Protein AF-0000000080770766 (afdb_homodimer)

pLDDT: mean 95.65, std 4.81, range [64.64, 98.88]

Secondary structure (DSSP, 8-state):
-EEEPPPEEE--S-EEEHHHHHHHH---HHHHHHHH-SSEEE---TT--HHHHHHHHHHHHHHHHT--GGG--EEEEEE-S--SSSS--HHHHHHHHHT--S-EEEEEE-GGGHHHHHHHHHHHHHHTTS-SEEEEEEE--GGGGS-TT-GGGGGGTTB---EEEEEEEESS-SEEEEEEEEEE-GGGTTSEEEEEETTEEEEEEPS--S-HHHHHHHHHHHHHHHHHHHHT--GGGEEEEEE-SS-HHHHHHHHHHTT--GGGS---TTT--B-GGGHHHHHHHHHHHTT---TT-EEEEEEEETTTEEEEEEEEE--/-EEEPPPEEE--S-EEEHHHHHHHH---HHHHHHHH-SSEEE---TT--HHHHHHHHHHHHHHHHT--GGG--EEEEEE-S--SSSS--HHHHHHHHHT--S-EEEEEE-GGGHHHHHHHHHHHHHHTTS-SEEEEEEE--GGGGS-TT-GGGGGGTTB---EEEEEEEESS-SEEEEEEEEEE-GGGTTSEEEEEETTEEEEEEPS--S-HHHHHHHHHHHHHHHHHHHHT--GGGEEEEEE-SS-HHHHHHHHHHTT--GGGS---TTT--B-GGGHHHHHHHHHHHTT---TT-EEEEEEEETTTEEEEEEEEE--

Nearest PDB structures (foldseek):
  8d1u-assembly1_A  TM=9.058E-01  e=3.331E-28  Escherichia coli
  1ebl-assembly1_B  TM=9.037E-01  e=9.728E-27  Escherichia coli
  5dwz-assembly1_F  TM=8.645E-01  e=4.892E-27  Pseudomonas aeruginosa
  5dwz-assembly2_D  TM=8.605E-01  e=1.619E-25  Pseudomonas aeruginosa
  5dwz-assembly1_C  TM=8.765E-01  e=1.273E-24  Pseudomonas aeruginosa

Solvent-accessible surface area (backbone atoms only — not comparable to full-atom values): 30703 Å² total; per-residue (Å²): 108,39,15,28,48,77,47,20,72,26,69,47,90,20,67,44,42,41,68,56,42,21,66,55,21,65,39,54,54,68,60,47,38,69,56,26,49,27,67,40,25,36,13,70,34,90,90,56,50,40,60,58,33,19,37,50,8,38,50,51,36,33,61,77,68,72,52,60,44,68,65,37,48,29,30,39,27,15,16,50,62,60,59,94,43,51,56,49,42,60,27,21,44,32,29,45,74,66,58,29,64,48,22,29,43,34,34,32,29,34,24,29,28,6,37,60,52,46,50,51,52,47,39,19,28,38,68,54,67,77,41,64,29,32,40,38,31,22,40,40,47,46,44,67,26,44,50,59,56,37,51,89,37,49,93,51,65,24,38,10,23,30,13,24,15,36,47,39,31,68,55,95,31,44,25,34,58,74,48,74,35,60,28,19,51,22,90,39,20,62,43,39,30,27,39,79,50,96,65,38,53,26,57,39,76,37,92,74,77,82,57,60,68,57,51,52,47,52,52,50,53,52,31,49,50,52,46,28,58,73,67,72,51,56,76,86,62,47,54,32,50,33,51,43,56,76,45,71,67,56,51,53,50,44,30,55,74,68,73,45,64,76,86,29,41,70,85,54,44,68,56,30,35,22,29,46,36,30,29,40,51,52,47,51,34,48,38,54,77,67,64,71,66,54,64,69,37,29,34,38,38,37,26,51,16,82,20,30,33,42,33,30,37,36,32,30,32,51,109,106,38,14,29,48,77,48,21,72,28,68,48,91,21,66,45,44,39,68,56,41,20,68,54,20,66,38,57,57,69,59,46,36,69,56,26,49,27,68,42,26,38,13,69,35,91,90,56,49,39,58,59,32,20,38,50,8,38,52,51,38,32,61,77,66,71,51,61,46,67,66,37,49,29,29,37,27,14,16,50,63,61,59,96,44,50,56,49,43,59,28,22,45,32,28,44,75,64,56,31,64,50,22,29,45,32,33,33,28,33,25,28,27,6,38,60,53,46,50,51,52,48,38,20,28,39,68,55,66,77,41,64,31,32,40,40,31,23,40,42,48,44,44,67,28,45,50,59,57,36,50,89,36,48,92,50,66,24,38,10,23,30,10,25,15,36,47,39,31,68,54,94,31,44,26,35,57,74,48,73,37,58,27,17,51,23,90,39,18,65,43,40,31,27,40,78,50,96,65,36,54,27,57,38,75,37,92,74,75,82,60,59,70,58,52,50,47,52,52,49,55,50,30,49,50,51,46,30,58,73,68,74,50,56,76,85,62,47,53,32,51,32,50,46,52,76,44,72,67,57,52,54,50,44,29,54,75,70,72,45,64,75,88,30,40,69,86,55,44,66,56,31,36,21,28,46,37,29,28,41,50,53,46,52,34,48,38,54,75,67,65,72,65,55,64,68,39,29,34,36,39,38,26,50,17,82,20,29,33,43,34,30,35,33,33,30,33,50,108

Radius of gyration: 23.68 Å; Cα contacts (8 Å, |Δi|>4): 1641; chains: 2; bounding box: 59×70×51 Å

Foldseek 3Di:
DKDKAQKFKFFAPDKDALVVLCVQAVDDSVLLCQQLVAGMATAHDPPDFFLVQQLVRQLVVCVVVVHDLQLAQAEEEWAAQPGPDHPDFSSVVSCVVNVRDHHHYDYAHDKLQTQVVVLVVVVVCVVVVNHAKHKYKYWDRLVQQAPSNHVQRSLSSLEHIMMMIMIMGDDDHQKDWDDKDKDFDLVQQQQWDWDDDPNGTHIHGDDDDPDVLVVLLVVQVVQVVVGCVVVVHDPVQAQAEEEQQSHVVSVVVNCVSNVHDPNRYDDDSHHHGRHRNCRRSVRSSVCVVVVVDDFQHWYWYWYFRRSTMIMIIIMTGHD/DKDKAQKFKFFAPDKDALVVLCVQAVDDSVLLCQQLVAGMATAHDPPDFFLVQQLVRQLVVCVVVVHDLQLAQAEEEWAAQDGPDHPDFSSVVSCVVNVRDNHHYDYAHDKLQTQVVVLVVVVVCVVVVNGAKHKYKYWDRLVQQAPSNHVQRSLSSLEHIMMMIMIMGDDDHQKDWDDKDKDFDLVQQQQWDWDDDPNGTHIHGDPDDDDVLVVLLVVQVVQVVVGCVVVVHDPVQAQAEEEFQSHPVSVVVNCVSNVHDPNRYDDPSHHHGGHRNCRRSVRSSVCVVVVVDDFQHKYWYWYFRRSTMIMIIIMTGHD

Organism: Chromobacterium violaceum (strain ATCC 12472 / DSM 30191 / JCM 1249 / CCUG 213 / NBRC 12614 / NCIMB 9131 / NCTC 9757 / MK) (NCBI:txid243365)

InterPro domains:
  IPR013747 Beta-ketoacyl-[acyl-carrier-protein] synthase III, C-terminal [PF08541] (228-317)
  IPR013751 Beta-ketoacyl-[acyl-carrier-protein] synthase III, N-terminal [PF08545] (106-186)
  IPR016039 Thiolase-like [G3DSA:3.40.47.10] (4-173)
  IPR016039 Thiolase-like [G3DSA:3.40.47.10] (175-316)
  IPR016039 Thiolase-like [SSF53901] (41-317)

Structure (mmCIF, N/CA/C/O backbone):
data_AF-0000000080770766-model_v1
#
loop_
_entity.id
_entity.type
_entity.pdbx_description
1 polymer 'Probable 3-oxoacyl-'
#
loop_
_atom_site.group_PDB
_atom_site.id
_atom_site.type_symbol
_atom_site.label_atom_id
_atom_site.label_alt_id
_atom_site.label_comp_id
_atom_site.label_asym_id
_atom_site.label_entity_id
_atom_site.label_seq_id
_atom_site.pdbx_PDB_ins_code
_atom_site.Cartn_x
_atom_site.Cartn_y
_atom_site.Cartn_z
_atom_site.occupancy
_atom_site.B_iso_or_equiv
_atom_site.auth_seq_id
_atom_site.auth_comp_id
_atom_site.auth_asym_id
_atom_site.auth_atom_id
_atom_site.pdbx_PDB_model_num
ATOM 1 N N . MET A 1 1 ? -25.793 2.656 7.659 1 79.34 1 MET A N 1
ATOM 2 C CA . MET A 1 1 ? -24.685 3.369 7.028 1 79.34 1 MET A CA 1
ATOM 3 C C . MET A 1 1 ? -23.481 3.438 7.961 1 79.34 1 MET A C 1
ATOM 5 O O . MET A 1 1 ? -23.633 3.66 9.163 1 79.34 1 MET A O 1
ATOM 9 N N . PRO A 1 2 ? -22.391 3.291 7.449 1 89.97 2 PRO A N 1
ATOM 10 C CA . PRO A 1 2 ? -21.215 3.355 8.32 1 89.97 2 PRO A CA 1
ATOM 11 C C . PRO A 1 2 ? -20.913 4.772 8.8 1 89.97 2 PRO A C 1
ATOM 13 O O . PRO A 1 2 ? -21.377 5.744 8.198 1 89.97 2 PRO A O 1
ATOM 16 N N . GLY A 1 3 ? -20.395 4.849 9.968 1 92.37 3 GLY A N 1
ATOM 17 C CA . GLY A 1 3 ? -19.949 6.102 10.557 1 92.37 3 GLY A CA 1
ATOM 18 C C . GLY A 1 3 ? -18.657 5.967 11.34 1 92.37 3 GLY A C 1
ATOM 19 O O . GLY A 1 3 ? -18.082 4.88 11.416 1 92.37 3 GLY A O 1
ATOM 20 N N . ILE A 1 4 ? -18.241 7.192 11.77 1 94.84 4 ILE A N 1
ATOM 21 C CA . ILE A 1 4 ? -16.993 7.192 12.526 1 94.84 4 ILE A CA 1
ATOM 22 C C . ILE A 1 4 ? -17.202 7.892 13.867 1 94.84 4 ILE A C 1
ATOM 24 O O . ILE A 1 4 ? -18.056 8.774 13.988 1 94.84 4 ILE A O 1
ATOM 28 N N . ALA A 1 5 ? -16.491 7.418 14.871 1 92.69 5 ALA A N 1
ATOM 29 C CA . ALA A 1 5 ? -16.372 8.142 16.134 1 92.69 5 ALA A CA 1
ATOM 30 C C . ALA A 1 5 ? -15.469 9.364 15.983 1 92.69 5 ALA A C 1
ATOM 32 O O . ALA A 1 5 ? -14.844 9.555 14.937 1 92.69 5 ALA A O 1
ATOM 33 N N . THR A 1 6 ? -15.503 10.107 17.089 1 92.22 6 THR A N 1
ATOM 34 C CA . THR A 1 6 ? -14.562 11.221 17.1 1 92.22 6 THR A CA 1
ATOM 35 C C . THR A 1 6 ? -13.124 10.716 17.028 1 92.22 6 THR A C 1
ATOM 37 O O . THR A 1 6 ? -12.727 9.845 17.805 1 92.22 6 THR A O 1
ATOM 40 N N . PRO A 1 7 ? -12.368 11.267 16.08 1 97.83 7 PRO A N 1
ATOM 41 C CA . PRO A 1 7 ? -10.974 10.831 15.966 1 97.83 7 PRO A CA 1
ATOM 42 C C . PRO A 1 7 ? -10.166 11.098 17.233 1 97.83 7 PRO A C 1
ATOM 44 O O . PRO A 1 7 ? -10.474 12.029 17.981 1 97.83 7 PRO A O 1
ATOM 47 N N . SER A 1 8 ? -9.235 10.246 17.52 1 98.7 8 SER A N 1
ATOM 48 C CA . SER A 1 8 ? -8.197 10.503 18.512 1 98.7 8 SER A CA 1
ATOM 49 C C . SER A 1 8 ? -6.906 10.976 17.852 1 98.7 8 SER A C 1
ATOM 51 O O . SER A 1 8 ? -6.452 10.385 16.87 1 98.7 8 SER A O 1
ATOM 53 N N . ILE A 1 9 ? -6.342 12.079 18.397 1 98.79 9 ILE A N 1
ATOM 54 C CA . ILE A 1 9 ? -5.163 12.705 17.809 1 98.79 9 ILE A CA 1
ATOM 55 C C . ILE A 1 9 ? -3.975 12.563 18.758 1 98.79 9 ILE A C 1
ATOM 57 O O . ILE A 1 9 ? -4.134 12.65 19.978 1 98.79 9 ILE A O 1
ATOM 61 N N . CYS A 1 10 ? -2.823 12.357 18.183 1 98.85 10 CYS A N 1
ATOM 62 C CA . CYS A 1 10 ? -1.584 12.325 18.953 1 98.85 10 CYS A CA 1
ATOM 63 C C . CYS A 1 10 ? -0.483 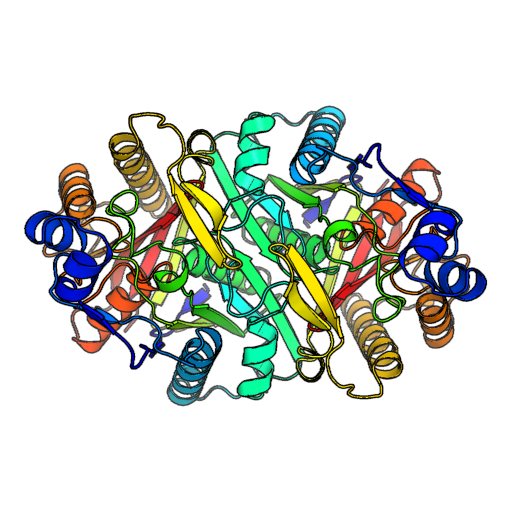13.106 18.245 1 98.85 10 CYS A C 1
ATOM 65 O O . CYS A 1 10 ? -0.25 12.915 17.05 1 98.85 10 CYS A O 1
ATOM 67 N N . TYR A 1 11 ? 0.196 13.992 18.95 1 98.69 11 TYR A N 1
ATOM 68 C CA . TYR A 1 11 ? 1.315 14.78 18.445 1 98.69 11 TYR A CA 1
ATOM 69 C C . TYR A 1 11 ? 2.635 14.286 19.025 1 98.69 11 TYR A C 1
ATOM 71 O O . TYR A 1 11 ? 2.673 13.764 20.142 1 98.69 11 TYR A O 1
ATOM 79 N N . PRO A 1 12 ? 3.666 14.475 18.249 1 98.64 12 PRO A N 1
ATOM 80 C CA . PRO A 1 12 ? 4.977 14.193 18.837 1 98.64 12 PRO A CA 1
ATOM 81 C C . PRO A 1 12 ? 5.41 15.251 19.849 1 98.64 12 PRO A C 1
ATOM 83 O O . PRO A 1 12 ? 4.801 16.321 19.928 1 98.64 12 PRO A O 1
ATOM 86 N N . LEU A 1 13 ? 6.399 14.848 20.622 1 98.04 13 LEU A N 1
ATOM 87 C CA . LEU A 1 13 ? 7.007 15.803 21.541 1 98.04 13 LEU A CA 1
ATOM 88 C C . LEU A 1 13 ? 7.929 16.763 20.797 1 98.04 13 LEU A C 1
ATOM 90 O O . LEU A 1 13 ? 8.079 17.921 21.195 1 98.04 13 LEU A O 1
ATOM 94 N N . GLY A 1 14 ? 8.48 16.343 19.706 1 98.35 14 GLY A N 1
ATOM 95 C CA . GLY A 1 14 ? 9.397 17.16 18.926 1 98.35 14 GLY A CA 1
ATOM 96 C C . GLY A 1 14 ? 8.707 18.29 18.186 1 98.35 14 GLY A C 1
ATOM 97 O O . GLY A 1 14 ? 7.488 18.268 18.006 1 98.35 14 GLY A O 1
ATOM 98 N N . ARG A 1 15 ? 9.553 19.295 17.775 1 97.81 15 ARG A N 1
ATOM 99 C CA . ARG A 1 15 ? 9.081 20.463 17.037 1 97.81 15 ARG A CA 1
ATOM 100 C C . ARG A 1 15 ? 10.142 20.96 16.061 1 97.81 15 ARG A C 1
ATOM 102 O O . ARG A 1 15 ? 11.335 20.719 16.257 1 97.81 15 ARG A O 1
ATOM 109 N N . VAL A 1 16 ? 9.632 21.551 15.058 1 97.48 16 VAL A N 1
ATOM 110 C CA . VAL A 1 16 ? 10.491 22.289 14.138 1 97.48 16 VAL A CA 1
ATOM 111 C C . VAL A 1 16 ? 10.249 23.789 14.295 1 97.48 16 VAL A C 1
ATOM 113 O O . VAL A 1 16 ? 9.106 24.227 14.445 1 97.48 16 VAL A O 1
ATOM 116 N N . GLU A 1 17 ? 11.349 24.487 14.288 1 97.76 17 GLU A N 1
ATOM 117 C CA . GLU A 1 17 ? 11.27 25.935 14.449 1 97.76 17 GLU A CA 1
ATOM 118 C C . GLU A 1 17 ? 11.67 26.656 13.165 1 97.76 17 GLU A C 1
ATOM 120 O O . GLU A 1 17 ? 12.666 26.299 12.531 1 97.76 17 GLU A O 1
ATOM 125 N N . ALA A 1 18 ? 10.904 27.647 12.861 1 97.92 18 ALA A N 1
ATOM 126 C CA . ALA A 1 18 ? 11.152 28.423 11.649 1 97.92 18 ALA A CA 1
ATOM 127 C C . ALA A 1 18 ? 12.561 29.009 11.651 1 97.92 18 ALA A C 1
ATOM 129 O O . ALA A 1 18 ? 13.234 29.028 10.618 1 97.92 18 ALA A O 1
ATOM 130 N N . ARG A 1 19 ? 13 29.485 12.751 1 97.97 19 ARG A N 1
ATOM 131 C CA . ARG A 1 19 ? 14.324 30.09 12.856 1 97.97 19 ARG A CA 1
ATOM 132 C C . ARG A 1 19 ? 15.418 29.069 12.564 1 97.97 19 ARG A C 1
ATOM 134 O O . ARG A 1 19 ? 16.441 29.403 11.962 1 97.97 19 ARG A O 1
ATOM 141 N N . GLN A 1 20 ? 15.205 27.887 13.024 1 97.22 20 GLN A N 1
ATOM 142 C CA . GLN A 1 20 ? 16.161 26.824 12.736 1 97.22 20 GLN A CA 1
ATOM 143 C C . GLN A 1 20 ? 16.21 26.518 11.241 1 97.22 20 GLN A C 1
ATOM 145 O O . GLN A 1 20 ? 17.286 26.299 10.681 1 97.22 20 GLN A O 1
ATOM 150 N N . LEU A 1 21 ? 15.048 26.483 10.607 1 98.03 21 LEU A N 1
ATOM 151 C CA . LEU A 1 21 ? 14.97 26.257 9.168 1 98.03 21 LEU A CA 1
ATOM 152 C C . LEU A 1 21 ? 15.712 27.35 8.405 1 98.03 21 LEU A C 1
ATOM 154 O O . LEU A 1 21 ? 16.419 27.066 7.436 1 98.03 21 LEU A O 1
ATOM 158 N N . HIS A 1 22 ? 15.552 28.548 8.875 1 98.17 22 HIS A N 1
ATOM 159 C CA . HIS A 1 22 ? 16.252 29.684 8.287 1 98.17 22 HIS A CA 1
ATOM 160 C C . HIS A 1 22 ? 17.764 29.516 8.393 1 98.17 22 HIS A C 1
ATOM 162 O O . HIS A 1 22 ? 18.479 29.647 7.397 1 98.17 22 HIS A O 1
ATOM 168 N N . GLN A 1 23 ? 18.206 29.142 9.469 1 98.1 23 GLN A N 1
ATOM 169 C CA . GLN A 1 23 ? 19.639 29.035 9.724 1 98.1 23 GLN A CA 1
ATOM 170 C C . GLN A 1 23 ? 20.258 27.898 8.916 1 98.1 23 GLN A C 1
ATOM 172 O O . GLN A 1 23 ? 21.309 28.07 8.296 1 98.1 23 GLN A O 1
ATOM 177 N N . SER A 1 24 ? 19.649 26.83 8.86 1 96.91 24 SER A N 1
ATOM 178 C CA . SER A 1 24 ? 20.226 25.643 8.237 1 96.91 24 SER A CA 1
ATOM 179 C C . SER A 1 24 ? 20.133 25.716 6.717 1 96.91 24 SER A C 1
ATOM 181 O O . SER A 1 24 ? 21.045 25.277 6.012 1 96.91 24 SER A O 1
ATOM 183 N N . SER A 1 25 ? 19.065 26.2 6.19 1 97.04 25 SER A N 1
ATOM 184 C CA . SER A 1 25 ? 18.817 26.172 4.752 1 97.04 25 SER A CA 1
ATOM 185 C C . SER A 1 25 ? 19.435 27.382 4.06 1 97.04 25 SER A C 1
ATOM 187 O O . SER A 1 25 ? 19.641 27.37 2.845 1 97.04 25 SER A O 1
ATOM 189 N N . GLY A 1 26 ? 19.552 28.477 4.786 1 97.83 26 GLY A N 1
ATOM 190 C CA . GLY A 1 26 ? 20 29.729 4.196 1 97.83 26 GLY A CA 1
ATOM 191 C C . GLY A 1 26 ? 18.872 30.532 3.575 1 97.83 26 GLY A C 1
ATOM 192 O O . GLY A 1 26 ? 19.092 31.639 3.079 1 97.83 26 GLY A O 1
ATOM 193 N N . ALA A 1 27 ? 17.711 30.035 3.613 1 97.78 27 ALA A N 1
ATOM 194 C CA . ALA A 1 27 ? 16.565 30.782 3.102 1 97.78 27 ALA A CA 1
ATOM 195 C C . ALA A 1 27 ? 16.236 31.967 4.005 1 97.78 27 ALA A C 1
ATOM 197 O O . ALA A 1 27 ? 16.334 31.868 5.23 1 97.78 27 ALA A O 1
ATOM 198 N N . PRO A 1 28 ? 15.809 33.06 3.474 1 97.92 28 PRO A N 1
ATOM 199 C CA . PRO A 1 28 ? 15.414 34.198 4.307 1 97.92 28 PRO A CA 1
ATOM 200 C C . PRO A 1 28 ? 14.27 33.862 5.261 1 97.92 28 PRO A C 1
ATOM 202 O O . PRO A 1 28 ? 13.337 33.148 4.886 1 97.92 28 PRO A O 1
ATOM 205 N N . LEU A 1 29 ? 14.411 34.387 6.403 1 97.98 29 LEU A N 1
ATOM 206 C CA . LEU A 1 29 ? 13.452 34.073 7.456 1 97.98 29 LEU A CA 1
ATOM 207 C C . LEU A 1 29 ? 12.036 34.447 7.031 1 97.98 29 LEU A C 1
ATOM 209 O O . LEU A 1 29 ? 11.083 33.72 7.321 1 97.98 29 LEU A O 1
ATOM 213 N N . ASP A 1 30 ? 11.86 35.525 6.408 1 98.11 30 ASP A N 1
ATOM 214 C CA . ASP A 1 30 ? 10.532 35.968 5.995 1 98.11 30 ASP A CA 1
ATOM 215 C C . ASP A 1 30 ? 9.908 34.984 5.008 1 98.11 30 ASP A C 1
ATOM 217 O O . ASP A 1 30 ? 8.698 34.746 5.04 1 98.11 30 ASP A O 1
ATOM 221 N N . GLU A 1 31 ? 10.685 34.399 4.139 1 97.9 31 GLU A N 1
ATOM 222 C CA . GLU A 1 31 ? 10.199 33.402 3.189 1 97.9 31 GLU A CA 1
ATOM 223 C C . GLU A 1 31 ? 9.816 32.106 3.898 1 97.9 31 GLU A C 1
ATOM 225 O O . GLU A 1 31 ? 8.811 31.479 3.554 1 97.9 31 GLU A O 1
ATOM 230 N N . VAL A 1 32 ? 10.652 31.74 4.857 1 98.25 32 VAL A N 1
ATOM 231 C CA . VAL A 1 32 ? 10.346 30.559 5.658 1 98.25 32 VAL A CA 1
ATOM 232 C C . VAL A 1 32 ? 9.006 30.748 6.366 1 98.25 32 VAL A C 1
ATOM 234 O O . VAL A 1 32 ? 8.136 29.876 6.304 1 98.25 32 VAL A O 1
ATOM 237 N N . LEU A 1 33 ? 8.782 31.913 6.944 1 98.03 33 LEU A N 1
ATOM 238 C CA . LEU A 1 33 ? 7.573 32.2 7.707 1 98.03 33 LEU A CA 1
ATOM 239 C C . LEU A 1 33 ? 6.363 32.317 6.785 1 98.03 33 LEU A C 1
ATOM 241 O O . LEU A 1 33 ? 5.236 32.027 7.193 1 98.03 33 LEU A O 1
ATOM 245 N N . ASN A 1 34 ? 6.632 32.748 5.606 1 97.35 34 ASN A N 1
ATOM 246 C CA . ASN A 1 34 ? 5.55 32.801 4.628 1 97.35 34 ASN A CA 1
ATOM 247 C C . ASN A 1 34 ? 5.042 31.406 4.277 1 97.35 34 ASN A C 1
ATOM 249 O O . ASN A 1 34 ? 3.87 31.234 3.939 1 97.35 34 ASN A O 1
ATOM 253 N N . ILE A 1 35 ? 5.911 30.434 4.406 1 97.19 35 ILE A N 1
ATOM 254 C CA . ILE A 1 35 ? 5.552 29.056 4.088 1 97.19 35 ILE A CA 1
ATOM 255 C C . ILE A 1 35 ? 4.98 28.373 5.327 1 97.19 35 ILE A C 1
ATOM 257 O O . ILE A 1 35 ? 3.913 27.757 5.268 1 97.19 35 ILE A O 1
ATOM 261 N N . THR A 1 36 ? 5.619 28.476 6.466 1 97.51 36 THR A N 1
ATOM 262 C CA . THR A 1 36 ? 5.229 27.75 7.67 1 97.51 36 THR A CA 1
ATOM 263 C C . THR A 1 36 ? 4.028 28.415 8.337 1 97.51 36 THR A C 1
ATOM 265 O O . THR A 1 36 ? 3.248 27.752 9.024 1 97.51 36 THR A O 1
ATOM 268 N N . ARG A 1 37 ? 3.912 29.746 8.211 1 97.63 37 ARG A N 1
ATOM 269 C CA . ARG A 1 37 ? 2.854 30.576 8.778 1 97.63 37 ARG A CA 1
ATOM 270 C C . ARG A 1 37 ? 2.887 30.538 10.302 1 97.63 37 ARG A C 1
ATOM 272 O O . ARG A 1 37 ? 1.932 30.959 10.959 1 97.63 37 ARG A O 1
ATOM 279 N N . CYS A 1 38 ? 3.894 29.981 10.901 1 97.24 38 CYS A N 1
ATOM 280 C CA . CYS A 1 38 ? 4.082 29.929 12.347 1 97.24 38 CYS A CA 1
ATOM 281 C C . CYS A 1 38 ? 5.558 29.795 12.7 1 97.24 38 CYS A C 1
ATOM 283 O O . CYS A 1 38 ? 6.381 29.48 11.838 1 97.24 38 CYS A O 1
ATOM 285 N N . ASP A 1 39 ? 5.812 30.013 14.006 1 97.55 39 ASP A N 1
ATOM 286 C CA . ASP A 1 39 ? 7.196 30.005 14.467 1 97.55 39 ASP A CA 1
ATOM 287 C C . ASP A 1 39 ? 7.696 28.579 14.682 1 97.55 39 ASP A C 1
ATOM 289 O O . ASP A 1 39 ? 8.904 28.343 14.756 1 97.55 39 ASP A O 1
ATOM 293 N N . GLY A 1 40 ? 6.742 27.665 14.799 1 98.13 40 GLY A N 1
ATOM 294 C CA . GLY A 1 40 ? 7.079 26.267 15.016 1 98.13 40 GLY A CA 1
ATOM 295 C C . GLY A 1 40 ? 5.867 25.354 15.015 1 98.13 40 GLY A C 1
ATOM 296 O O . GLY A 1 40 ? 4.742 25.807 15.234 1 98.13 40 GLY A O 1
ATOM 297 N N . PHE A 1 41 ? 6.093 24.127 14.791 1 98.54 41 PHE A N 1
ATOM 298 C CA . PHE A 1 41 ? 5.002 23.162 14.718 1 98.54 41 PHE A CA 1
ATOM 299 C C . PHE A 1 41 ? 5.497 21.76 15.053 1 98.54 41 PHE A C 1
ATOM 301 O O . PHE A 1 41 ? 6.704 21.511 15.079 1 98.54 41 PHE A O 1
ATOM 308 N N . PRO A 1 42 ? 4.528 20.831 15.401 1 98.7 42 PRO A N 1
ATOM 309 C CA . PRO A 1 42 ? 4.908 19.475 15.807 1 98.7 42 PRO A CA 1
ATOM 310 C C . PRO A 1 42 ? 5.632 18.71 14.702 1 98.7 42 PRO A C 1
ATOM 312 O O . PRO A 1 42 ? 5.199 18.728 13.547 1 98.7 42 PRO A O 1
ATOM 315 N N . ALA A 1 43 ? 6.704 18.086 15.03 1 98.47 43 ALA A N 1
ATOM 316 C CA . ALA A 1 43 ? 7.496 17.199 14.181 1 98.47 43 ALA A CA 1
ATOM 317 C C . ALA A 1 43 ? 8.256 16.174 15.017 1 98.47 43 ALA A C 1
ATOM 319 O O . ALA A 1 43 ? 8.664 16.463 16.144 1 98.47 43 ALA A O 1
ATOM 320 N N . LEU A 1 44 ? 8.411 15.031 14.436 1 98.2 44 LEU A N 1
ATOM 321 C CA . LEU A 1 44 ? 9.045 13.936 15.162 1 98.2 44 LEU A CA 1
ATOM 322 C C . LEU A 1 44 ? 10.429 14.342 15.657 1 98.2 44 LEU A C 1
ATOM 324 O O . LEU A 1 44 ? 11.252 14.83 14.88 1 98.2 44 LEU A O 1
ATOM 328 N N . GLY A 1 45 ? 10.634 14.149 16.98 1 97.02 45 GLY A N 1
ATOM 329 C CA . GLY A 1 45 ? 11.956 14.344 17.553 1 97.02 45 GLY A CA 1
ATOM 330 C C . GLY A 1 45 ? 12.856 13.132 17.405 1 97.02 45 GLY A C 1
ATOM 331 O O . GLY A 1 45 ? 12.465 12.133 16.799 1 97.02 45 GLY A O 1
ATOM 332 N N . GLU A 1 46 ? 14.06 13.295 17.971 1 94.29 46 GLU A N 1
ATOM 333 C CA . GLU A 1 46 ? 14.999 12.177 17.956 1 94.29 46 GLU A CA 1
ATOM 334 C C . GLU A 1 46 ? 14.418 10.958 18.665 1 94.29 46 GLU A C 1
ATOM 336 O O . GLU A 1 46 ? 13.859 11.077 19.758 1 94.29 46 GLU A O 1
ATOM 341 N N . GLY A 1 47 ? 14.409 9.919 17.972 1 94.42 47 GLY A N 1
ATOM 342 C CA . GLY A 1 47 ? 13.997 8.663 18.579 1 94.42 47 GLY A CA 1
ATOM 343 C C . GLY A 1 47 ? 12.504 8.417 18.483 1 94.42 47 GLY A C 1
ATOM 344 O O . GLY A 1 47 ? 12.029 7.323 18.798 1 94.42 47 GLY A O 1
ATOM 345 N N . GLU A 1 48 ? 11.741 9.432 18.196 1 97.52 48 GLU A N 1
ATOM 346 C CA . GLU A 1 48 ? 10.296 9.26 18.072 1 97.52 48 GLU A CA 1
ATOM 347 C C . GLU A 1 48 ? 9.93 8.61 16.741 1 97.52 48 GLU A C 1
ATOM 349 O O . GLU A 1 48 ? 10.567 8.873 15.719 1 97.52 48 GLU A O 1
ATOM 354 N N . GLN A 1 49 ? 8.958 7.778 16.773 1 97.71 49 GLN A N 1
ATOM 355 C CA . GLN A 1 49 ? 8.486 7.091 15.575 1 97.71 49 GLN A CA 1
ATOM 356 C C . GLN A 1 49 ? 7.001 7.349 15.341 1 97.71 49 GLN A C 1
ATOM 358 O O . GLN A 1 49 ? 6.222 7.428 16.294 1 97.71 49 GLN A O 1
ATOM 363 N N . SER A 1 50 ? 6.684 7.483 14.128 1 98.2 50 SER A N 1
ATOM 364 C CA . SER A 1 50 ? 5.305 7.805 13.778 1 98.2 50 SER A CA 1
ATOM 365 C C . SER A 1 50 ? 4.355 6.684 14.186 1 98.2 50 SER A C 1
ATOM 367 O O . SER A 1 50 ? 3.229 6.943 14.615 1 98.2 50 SER A O 1
ATOM 369 N N . TRP A 1 51 ? 4.728 5.369 14.042 1 98.16 51 TRP A N 1
ATOM 370 C CA . TRP A 1 51 ? 3.833 4.266 14.378 1 98.16 51 TRP A CA 1
ATOM 371 C C . TRP A 1 51 ? 3.487 4.279 15.863 1 98.16 51 TRP A C 1
ATOM 373 O O . TRP A 1 51 ? 2.394 3.863 16.255 1 98.16 51 TRP A O 1
ATOM 383 N N . GLU A 1 52 ? 4.398 4.779 16.701 1 98.59 52 GLU A N 1
ATOM 384 C CA . GLU A 1 52 ? 4.134 4.865 18.134 1 98.59 52 GLU A CA 1
ATOM 385 C C . GLU A 1 52 ? 3.063 5.908 18.437 1 98.59 52 GLU A C 1
ATOM 387 O O . GLU A 1 52 ? 2.239 5.718 19.334 1 98.59 52 GLU A O 1
ATOM 392 N N . LEU A 1 53 ? 3.168 7.016 17.711 1 98.75 53 LEU A N 1
ATOM 393 C CA . LEU A 1 53 ? 2.123 8.024 17.853 1 98.75 53 LEU A CA 1
ATOM 394 C C . LEU A 1 53 ? 0.762 7.454 17.466 1 98.75 53 LEU A C 1
ATOM 396 O O . LEU A 1 53 ? -0.229 7.671 18.167 1 98.75 53 LEU A O 1
ATOM 400 N N . ALA A 1 54 ? 0.767 6.758 16.368 1 98.75 54 ALA A N 1
ATOM 401 C CA . ALA A 1 54 ? -0.473 6.148 15.894 1 98.75 54 ALA A CA 1
ATOM 402 C C . ALA A 1 54 ? -1.003 5.13 16.9 1 98.75 54 ALA A C 1
ATOM 404 O O . ALA A 1 54 ? -2.212 5.05 17.133 1 98.75 54 ALA A O 1
ATOM 405 N N . ALA A 1 55 ? -0.135 4.326 17.508 1 98.79 55 ALA A N 1
ATOM 406 C CA . ALA A 1 55 ? -0.528 3.363 18.533 1 98.79 55 ALA A CA 1
ATOM 407 C C . ALA A 1 55 ? -1.146 4.067 19.738 1 98.79 55 ALA A C 1
ATOM 409 O O . ALA A 1 55 ? -2.136 3.593 20.301 1 98.79 55 ALA A O 1
ATOM 410 N N . SER A 1 56 ? -0.557 5.165 20.103 1 98.84 56 SER A N 1
ATOM 411 C CA . SER A 1 56 ? -1.079 5.945 21.22 1 98.84 56 SER A CA 1
ATOM 412 C C . SER A 1 56 ? -2.475 6.48 20.917 1 98.84 56 SER A C 1
ATOM 414 O O . SER A 1 56 ? -3.375 6.39 21.753 1 98.84 56 SER A O 1
ATOM 416 N N . ALA A 1 57 ? -2.597 7.005 19.732 1 98.87 57 ALA A N 1
ATOM 417 C CA . ALA A 1 57 ? -3.912 7.494 19.327 1 98.87 57 ALA A CA 1
ATOM 418 C C . ALA A 1 57 ? -4.938 6.364 19.317 1 98.87 57 ALA A C 1
ATOM 420 O O . ALA A 1 57 ? -6.076 6.546 19.755 1 98.87 57 ALA A O 1
ATOM 421 N N . ALA A 1 58 ? -4.566 5.249 18.828 1 98.85 58 ALA A N 1
ATOM 422 C CA . ALA A 1 58 ? -5.453 4.092 18.749 1 98.85 58 ALA A CA 1
ATOM 423 C C . ALA A 1 58 ? -5.859 3.615 20.141 1 98.85 58 ALA A C 1
ATOM 425 O O . ALA A 1 58 ? -7.032 3.321 20.385 1 98.85 58 ALA A O 1
ATOM 426 N N . ARG A 1 59 ? -4.913 3.497 21.058 1 98.57 59 ARG A N 1
ATOM 427 C CA . ARG A 1 59 ? -5.199 3.092 22.43 1 98.57 59 ARG A CA 1
ATOM 428 C C . ARG A 1 59 ? -6.212 4.03 23.078 1 98.57 59 ARG A C 1
ATOM 430 O O . ARG A 1 59 ? -7.163 3.578 23.72 1 98.57 59 ARG A O 1
ATOM 437 N N . ASP A 1 60 ? -5.924 5.302 22.908 1 98.58 60 ASP A N 1
ATOM 438 C CA . ASP A 1 60 ? -6.822 6.307 23.469 1 98.58 60 ASP A CA 1
ATOM 439 C C . ASP A 1 60 ? -8.233 6.159 22.905 1 98.58 60 ASP A C 1
ATOM 441 O O . ASP A 1 60 ? -9.213 6.192 23.652 1 98.58 60 ASP A O 1
ATOM 445 N N . LEU A 1 61 ? -8.331 5.983 21.627 1 98.1 61 LEU A N 1
ATOM 446 C CA . LEU A 1 61 ? -9.623 5.854 20.961 1 98.1 61 LEU A CA 1
ATOM 447 C C . LEU A 1 61 ? -10.383 4.637 21.479 1 98.1 61 LEU A C 1
ATOM 449 O O . LEU A 1 61 ? -11.567 4.734 21.807 1 98.1 61 LEU A O 1
ATOM 453 N N . LEU A 1 62 ? -9.758 3.474 21.538 1 97.93 62 LEU A N 1
ATOM 454 C CA . LEU A 1 62 ? -10.404 2.244 21.982 1 97.93 62 LEU A CA 1
ATOM 455 C C . LEU A 1 62 ? -10.875 2.368 23.427 1 97.93 62 LEU A C 1
ATOM 457 O O . LEU A 1 62 ? -11.962 1.9 23.773 1 97.93 62 LEU A O 1
ATOM 461 N N . ARG A 1 63 ? -10.048 2.992 24.223 1 97.88 63 ARG A N 1
ATOM 462 C CA . ARG A 1 63 ? -10.436 3.235 25.609 1 97.88 63 ARG A CA 1
ATOM 463 C C . ARG A 1 63 ? -11.68 4.114 25.683 1 97.88 63 ARG A C 1
ATOM 465 O O . ARG A 1 63 ? -12.634 3.789 26.392 1 97.88 63 ARG A O 1
ATOM 472 N N . ARG A 1 64 ? -11.687 5.222 24.968 1 95.74 64 ARG A N 1
ATOM 473 C CA . ARG A 1 64 ? -12.801 6.164 24.969 1 95.74 64 ARG A CA 1
ATOM 474 C C . ARG A 1 64 ? -14.086 5.493 24.496 1 95.74 64 ARG A C 1
ATOM 476 O O . ARG A 1 64 ? -15.171 5.791 25 1 95.74 64 ARG A O 1
ATOM 483 N N . GLU A 1 65 ? -13.939 4.58 23.567 1 94.98 65 GLU A N 1
ATOM 484 C CA . GLU A 1 65 ? -15.11 3.968 22.947 1 94.98 65 GLU A CA 1
ATOM 485 C C . GLU A 1 65 ? -15.511 2.686 23.672 1 94.98 65 GLU A C 1
ATOM 487 O O . GLU A 1 65 ? -16.548 2.093 23.368 1 94.98 65 GLU A O 1
ATOM 492 N N . GLY A 1 66 ? -14.736 2.202 24.579 1 96.51 66 GLY A N 1
ATOM 493 C CA . GLY A 1 66 ? -15.018 0.976 25.307 1 96.51 66 GLY A CA 1
ATOM 494 C C . GLY A 1 66 ? -14.993 -0.26 24.428 1 96.51 66 GLY A C 1
ATOM 495 O O . GLY A 1 66 ? -15.839 -1.146 24.568 1 96.51 66 GLY A O 1
ATOM 496 N N . ILE A 1 67 ? -14.124 -0.287 23.476 1 9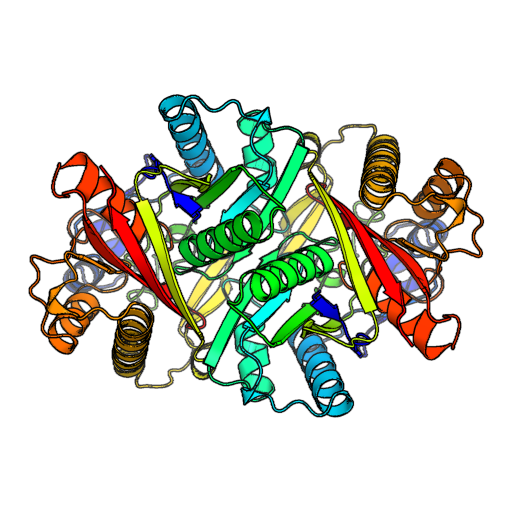6.3 67 ILE A N 1
ATOM 497 C CA . ILE A 1 67 ? -14.011 -1.394 22.532 1 96.3 67 ILE A CA 1
ATOM 498 C C . ILE A 1 67 ? -12.803 -2.256 22.89 1 96.3 67 ILE A C 1
ATOM 500 O O . ILE A 1 67 ? -11.695 -1.741 23.065 1 96.3 67 ILE A O 1
ATOM 504 N N . ALA A 1 68 ? -13.011 -3.541 23.003 1 97.1 68 ALA A N 1
ATOM 505 C CA . ALA A 1 68 ? -11.907 -4.473 23.218 1 97.1 68 ALA A CA 1
ATOM 506 C C . ALA A 1 68 ? -11.139 -4.722 21.923 1 97.1 68 ALA A C 1
ATOM 508 O O . ALA A 1 68 ? -11.738 -4.837 20.851 1 97.1 68 ALA A O 1
ATOM 509 N N . PRO A 1 69 ? -9.813 -4.804 22.05 1 96.78 69 PRO A N 1
ATOM 510 C CA . PRO A 1 69 ? -8.985 -4.988 20.856 1 96.78 69 PRO A CA 1
ATOM 511 C C . PRO A 1 69 ? -9.426 -6.18 20.01 1 96.78 69 PRO A C 1
ATOM 513 O O . PRO A 1 69 ? -9.35 -6.131 18.78 1 96.78 69 PRO A O 1
ATOM 516 N N . ASP A 1 70 ? -9.898 -7.255 20.532 1 94.19 70 ASP A N 1
ATOM 517 C CA . ASP A 1 70 ? -10.247 -8.486 19.829 1 94.19 70 ASP A CA 1
ATOM 518 C C . ASP A 1 70 ? -11.505 -8.298 18.984 1 94.19 70 ASP A C 1
ATOM 520 O O . ASP A 1 70 ? -11.834 -9.147 18.154 1 94.19 70 ASP A O 1
ATOM 524 N N . GLN A 1 71 ? -12.263 -7.188 19.18 1 96.3 71 GLN A N 1
ATOM 525 C CA . GLN A 1 71 ? -13.461 -6.891 18.402 1 96.3 71 GLN A CA 1
ATOM 526 C C . GLN A 1 71 ? -13.101 -6.287 17.048 1 96.3 71 GLN A C 1
ATOM 528 O O . GLN A 1 71 ? -13.948 -6.201 16.156 1 96.3 71 GLN A O 1
ATOM 533 N N . ILE A 1 72 ? -11.849 -5.856 16.933 1 97.62 72 ILE A N 1
ATOM 534 C CA . ILE A 1 72 ? -11.411 -5.202 15.704 1 97.62 72 ILE A CA 1
ATOM 535 C C . ILE A 1 72 ? -11.132 -6.253 14.632 1 97.62 72 ILE A C 1
ATOM 537 O O . ILE A 1 72 ? -10.336 -7.17 14.844 1 97.62 72 ILE A O 1
ATOM 541 N N . SER A 1 73 ? -11.776 -6.09 13.5 1 97.38 73 SER A N 1
ATOM 542 C CA . SER A 1 73 ? -11.625 -7.083 12.442 1 97.38 73 SER A CA 1
ATOM 543 C C . SER A 1 73 ? -10.535 -6.678 11.455 1 97.38 73 SER A C 1
ATOM 545 O O . SER A 1 73 ? -9.964 -7.528 10.769 1 97.38 73 SER A O 1
ATOM 547 N N . HIS A 1 74 ? -10.311 -5.372 11.33 1 98.32 74 HIS A N 1
ATOM 548 C CA . HIS A 1 74 ? -9.315 -4.847 10.403 1 98.32 74 HIS A CA 1
ATOM 549 C C . HIS A 1 74 ? -8.566 -3.665 11.01 1 98.32 74 HIS A C 1
ATOM 551 O O . HIS A 1 74 ? -9.162 -2.836 11.701 1 98.32 74 HIS A O 1
ATOM 557 N N . VAL A 1 75 ? -7.302 -3.594 10.767 1 98.72 75 VAL A N 1
ATOM 558 C CA . VAL A 1 75 ? -6.476 -2.425 11.05 1 98.72 75 VAL A CA 1
ATOM 559 C C . VAL A 1 75 ? -5.867 -1.897 9.752 1 98.72 75 VAL A C 1
ATOM 561 O O . VAL A 1 75 ? -5.106 -2.602 9.085 1 98.72 75 VAL A O 1
ATOM 564 N N . ILE A 1 76 ? -6.217 -0.683 9.39 1 98.88 76 ILE A N 1
ATOM 565 C CA . ILE A 1 76 ? -5.707 -0.053 8.177 1 98.88 76 ILE A CA 1
ATOM 566 C C . ILE A 1 76 ? -4.806 1.123 8.546 1 98.88 76 ILE A C 1
ATOM 568 O O . ILE A 1 76 ? -5.232 2.043 9.247 1 98.88 76 ILE A O 1
ATOM 572 N N . TYR A 1 77 ? -3.577 1.051 8.21 1 98.82 77 TYR A N 1
ATOM 573 C CA . TYR A 1 77 ? -2.656 2.174 8.349 1 98.82 77 TYR A CA 1
ATOM 574 C C . TYR A 1 77 ? -2.589 2.987 7.062 1 98.82 77 TYR A C 1
ATOM 576 O O . TYR A 1 77 ? -2.278 2.449 5.996 1 98.82 77 TYR A O 1
ATOM 584 N N . ALA A 1 78 ? -2.882 4.256 7.131 1 98.71 78 ALA A N 1
ATOM 585 C CA . ALA A 1 78 ? -2.989 5.116 5.955 1 98.71 78 ALA A CA 1
ATOM 586 C C . ALA A 1 78 ? -1.923 6.208 5.975 1 98.71 78 ALA A C 1
ATOM 588 O O . ALA A 1 78 ? -1.629 6.778 7.028 1 98.71 78 ALA A O 1
ATOM 589 N N . GLY A 1 79 ? -1.319 6.518 4.778 1 97.57 79 GLY A N 1
ATOM 590 C CA . GLY A 1 79 ? -0.335 7.588 4.736 1 97.57 79 GLY A CA 1
ATOM 591 C C . GLY A 1 79 ? 0.413 7.658 3.418 1 97.57 79 GLY A C 1
ATOM 592 O O . GLY A 1 79 ? -0.169 7.436 2.355 1 97.57 79 GLY A O 1
ATOM 593 N N . THR A 1 80 ? 1.689 8.001 3.455 1 95.59 80 THR A N 1
ATOM 594 C CA . THR A 1 80 ? 2.49 8.324 2.279 1 95.59 80 THR A CA 1
ATOM 595 C C . THR A 1 80 ? 3.228 7.088 1.772 1 95.59 80 THR A C 1
ATOM 597 O O . THR A 1 80 ? 3.758 7.089 0.659 1 95.59 80 THR A O 1
ATOM 600 N N . GLY A 1 81 ? 3.327 6.109 2.568 1 94.87 81 GLY A N 1
ATOM 601 C CA . GLY A 1 81 ? 4.077 4.923 2.188 1 94.87 81 GLY A CA 1
ATOM 602 C C . GLY A 1 81 ? 5.526 4.965 2.634 1 94.87 81 GLY A C 1
ATOM 603 O O . GLY A 1 81 ? 6.244 3.968 2.525 1 94.87 81 GLY A O 1
ATOM 604 N N . CYS A 1 82 ? 5.996 6.133 3.031 1 93.85 82 CYS A N 1
ATOM 605 C CA . CYS A 1 82 ? 7.322 6.263 3.622 1 93.85 82 CYS A CA 1
ATOM 606 C C . CYS A 1 82 ? 7.249 6.213 5.144 1 93.85 82 CYS A C 1
ATOM 608 O O . CYS A 1 82 ? 7.234 7.254 5.803 1 93.85 82 CYS A O 1
ATOM 610 N N . TRP A 1 83 ? 7.275 4.994 5.628 1 92.19 83 TRP A N 1
ATOM 611 C CA . TRP A 1 83 ? 7.057 4.768 7.053 1 92.19 83 TRP A CA 1
ATOM 612 C C . TRP A 1 83 ? 8.384 4.647 7.794 1 92.19 83 TRP A C 1
ATOM 614 O O . TRP A 1 83 ? 9.44 4.977 7.249 1 92.19 83 TRP A O 1
ATOM 624 N N . ASP A 1 84 ? 8.379 4.353 9.092 1 92.73 84 ASP A N 1
ATOM 625 C CA . ASP A 1 84 ? 9.544 4.353 9.971 1 92.73 84 ASP A CA 1
ATOM 626 C C . ASP A 1 84 ? 10.592 3.351 9.493 1 92.73 84 ASP A C 1
ATOM 628 O O . ASP A 1 84 ? 11.793 3.569 9.671 1 92.73 84 ASP A O 1
ATOM 632 N N . ARG A 1 85 ? 10.084 2.295 8.89 1 92.24 85 ARG A N 1
ATOM 633 C CA . ARG A 1 85 ? 10.937 1.281 8.279 1 92.24 85 ARG A CA 1
ATOM 634 C C . ARG A 1 85 ? 10.386 0.844 6.926 1 92.24 85 ARG A C 1
ATOM 636 O O . ARG A 1 85 ? 9.177 0.656 6.773 1 92.24 85 ARG A O 1
ATOM 643 N N . PRO A 1 86 ? 11.329 0.726 5.981 1 92.59 86 PRO A N 1
ATOM 644 C CA . PRO A 1 86 ? 10.838 0.19 4.71 1 92.59 86 PRO A CA 1
ATOM 645 C C . PRO A 1 86 ? 10.517 -1.301 4.783 1 92.59 86 PRO A C 1
ATOM 647 O O . PRO A 1 86 ? 11.01 -2 5.672 1 92.59 86 PRO A O 1
ATOM 650 N N . PHE A 1 87 ? 9.616 -1.777 3.864 1 94.1 87 PHE A N 1
ATOM 651 C CA . PHE A 1 87 ? 9.258 -3.19 3.813 1 94.1 87 PHE A CA 1
ATOM 652 C C . PHE A 1 87 ? 8.894 -3.707 5.199 1 94.1 87 PHE A C 1
ATOM 654 O O . PHE A 1 87 ? 9.445 -4.71 5.658 1 94.1 87 PHE A O 1
ATOM 661 N N . TRP A 1 88 ? 8.017 -3.086 5.807 1 95.22 88 TRP A N 1
ATOM 662 C CA . TRP A 1 88 ? 7.545 -3.321 7.167 1 95.22 88 TRP A CA 1
ATOM 663 C C . TRP A 1 88 ? 6.108 -2.84 7.336 1 95.22 88 TRP A C 1
ATOM 665 O O . TRP A 1 88 ? 5.711 -1.831 6.748 1 95.22 88 TRP A O 1
ATOM 675 N N . SER A 1 89 ? 5.34 -3.574 8.065 1 96.83 89 SER A N 1
ATOM 676 C CA . SER A 1 89 ? 3.924 -3.252 8.211 1 96.83 89 SER A CA 1
ATOM 677 C C . SER A 1 89 ? 3.663 -2.479 9.5 1 96.83 89 SER A C 1
ATOM 679 O O . SER A 1 89 ? 3.582 -3.071 10.578 1 96.83 89 SER A O 1
ATOM 681 N N . PRO A 1 90 ? 3.446 -1.176 9.422 1 97.78 90 PRO A N 1
ATOM 682 C CA . PRO A 1 90 ? 3.105 -0.432 10.637 1 97.78 90 PRO A CA 1
ATOM 683 C C . PRO A 1 90 ? 1.748 -0.83 11.212 1 97.78 90 PRO A C 1
ATOM 685 O O . PRO A 1 90 ? 1.542 -0.755 12.426 1 97.78 90 PRO A O 1
ATOM 688 N N . SER A 1 91 ? 0.75 -1.244 10.373 1 98.15 91 SER A N 1
ATOM 689 C CA . SER A 1 91 ? -0.549 -1.681 10.875 1 98.15 91 SER A CA 1
ATOM 690 C C . SER A 1 91 ? -0.415 -2.926 11.745 1 98.15 91 SER A C 1
ATOM 692 O O . SER A 1 91 ? -1.022 -3.01 12.815 1 98.15 91 SER A O 1
ATOM 694 N N . ALA A 1 92 ? 0.388 -3.865 11.3 1 97.27 92 ALA A N 1
ATOM 695 C CA . ALA A 1 92 ? 0.632 -5.061 12.102 1 97.27 92 ALA A CA 1
ATOM 696 C C . ALA A 1 92 ? 1.365 -4.715 13.395 1 97.27 92 ALA A C 1
ATOM 698 O O . ALA A 1 92 ? 1.08 -5.287 14.449 1 97.27 92 ALA A O 1
ATOM 699 N N . LYS A 1 93 ? 2.315 -3.818 13.324 1 97.36 93 LYS A N 1
ATOM 700 C CA . LYS A 1 93 ? 3.054 -3.403 14.513 1 97.36 93 LYS A CA 1
ATOM 701 C C . LYS A 1 93 ? 2.127 -2.764 15.542 1 97.36 93 LYS A C 1
ATOM 703 O O . LYS A 1 93 ? 2.241 -3.033 16.74 1 97.36 93 LYS A O 1
ATOM 708 N N . ILE A 1 94 ? 1.29 -1.912 15.076 1 98.34 94 ILE A N 1
ATOM 709 C CA . ILE A 1 94 ? 0.328 -1.267 15.964 1 98.34 94 ILE A CA 1
ATOM 710 C C . ILE A 1 94 ? -0.595 -2.319 16.575 1 98.34 94 ILE A C 1
ATOM 712 O O . ILE A 1 94 ? -0.881 -2.282 17.774 1 98.34 94 ILE A O 1
ATOM 716 N N . ALA A 1 95 ? -1.117 -3.218 15.725 1 98.05 95 ALA A N 1
ATOM 717 C CA . ALA A 1 95 ? -1.951 -4.3 16.242 1 98.05 95 ALA A CA 1
ATOM 718 C C . ALA A 1 95 ? -1.239 -5.054 17.362 1 98.05 95 ALA A C 1
ATOM 720 O O . ALA A 1 95 ? -1.825 -5.311 18.416 1 98.05 95 ALA A O 1
ATOM 721 N N . GLN A 1 96 ? 0.014 -5.362 17.152 1 97.06 96 GLN A N 1
ATOM 722 C CA . GLN A 1 96 ? 0.813 -6.031 18.174 1 97.06 96 GLN A CA 1
ATOM 723 C C . GLN A 1 96 ? 0.888 -5.195 19.448 1 97.06 96 GLN A C 1
ATOM 725 O O . GLN A 1 96 ? 0.675 -5.709 20.548 1 97.06 96 GLN A O 1
ATOM 730 N N . ALA A 1 97 ? 1.153 -3.938 19.295 1 97.87 97 ALA A N 1
ATOM 731 C CA . ALA A 1 97 ? 1.417 -3.031 20.409 1 97.87 97 ALA A CA 1
ATOM 732 C C . ALA A 1 97 ? 0.169 -2.833 21.264 1 97.87 97 ALA A C 1
ATOM 734 O O . ALA A 1 97 ? 0.265 -2.625 22.475 1 97.87 97 ALA A O 1
ATOM 735 N N . ILE A 1 98 ? -1.017 -2.955 20.611 1 97.74 98 ILE A N 1
ATOM 736 C CA . ILE A 1 98 ? -2.19 -2.593 21.398 1 97.74 98 ILE A CA 1
ATOM 737 C C . ILE A 1 98 ? -3.049 -3.832 21.643 1 97.74 98 ILE A C 1
ATOM 739 O O . ILE A 1 98 ? -4.179 -3.727 22.125 1 97.74 98 ILE A O 1
ATOM 743 N N . GLY A 1 99 ? -2.572 -4.977 21.209 1 97.31 99 GLY A N 1
ATOM 744 C CA . GLY A 1 99 ? -3.167 -6.236 21.627 1 97.31 99 GLY A CA 1
ATOM 745 C C . GLY A 1 99 ? -4.253 -6.724 20.687 1 97.31 99 GLY A C 1
ATOM 746 O O . GLY A 1 99 ? -5.183 -7.413 21.109 1 97.31 99 GLY A O 1
ATOM 747 N N . ILE A 1 100 ? -4.308 -6.317 19.506 1 97.11 100 ILE A N 1
ATOM 748 C CA . ILE A 1 100 ? -5.223 -6.832 18.493 1 97.11 100 ILE A CA 1
ATOM 749 C C . ILE A 1 100 ? -4.631 -8.085 17.853 1 97.11 100 ILE A C 1
ATOM 751 O O . ILE A 1 100 ? -3.569 -8.029 17.229 1 97.11 100 ILE A O 1
ATOM 755 N N . HIS A 1 101 ? -5.442 -9.163 18.13 1 90.85 101 HIS A N 1
ATOM 756 C CA . HIS A 1 101 ? -4.944 -10.43 17.607 1 90.85 101 HIS A CA 1
ATOM 757 C C . HIS A 1 101 ? -5.894 -11.006 16.562 1 90.85 101 HIS A C 1
ATOM 759 O O . HIS A 1 101 ? -7.111 -11.013 16.76 1 90.85 101 HIS A O 1
ATOM 765 N N . GLY A 1 102 ? -5.584 -10.995 15.298 1 89 102 GLY A N 1
ATOM 766 C CA . GLY A 1 102 ? -6.389 -11.692 14.308 1 89 102 GLY A CA 1
ATOM 767 C C . GLY A 1 102 ? -6.908 -10.78 13.212 1 89 102 GLY A C 1
ATOM 768 O O . GLY A 1 102 ? -7.396 -11.253 12.183 1 89 102 GLY A O 1
ATOM 769 N N . ALA A 1 103 ? -6.962 -9.45 13.55 1 97.23 103 ALA A N 1
ATOM 770 C CA . ALA A 1 103 ? -7.422 -8.518 12.523 1 97.23 103 ALA A CA 1
ATOM 771 C C . ALA A 1 103 ? -6.562 -8.62 11.266 1 97.23 103 ALA A C 1
ATOM 773 O O . ALA A 1 103 ? -5.365 -8.908 11.347 1 97.23 103 ALA A O 1
ATOM 774 N N . HIS A 1 104 ? -7.215 -8.539 10.138 1 97.79 104 HIS A N 1
ATOM 775 C CA . HIS A 1 104 ? -6.441 -8.325 8.921 1 97.79 104 HIS A CA 1
ATOM 776 C C . HIS A 1 104 ? -5.829 -6.928 8.895 1 97.79 104 HIS A C 1
ATOM 778 O O . HIS A 1 104 ? -6.545 -5.931 9.007 1 97.79 104 HIS A O 1
ATOM 784 N N . CYS A 1 105 ? -4.477 -6.84 8.829 1 98.26 105 CYS A N 1
ATOM 785 C CA . CYS A 1 105 ? -3.737 -5.583 8.837 1 98.26 105 CYS A CA 1
ATOM 786 C C . CYS A 1 105 ? -3.132 -5.298 7.467 1 98.26 105 CYS A C 1
ATOM 788 O O . CYS A 1 105 ? -2.481 -6.163 6.879 1 98.26 105 CYS A O 1
ATOM 790 N N . PHE A 1 106 ? -3.329 -4.114 6.935 1 98.33 106 PHE A N 1
ATOM 791 C CA . PHE A 1 106 ? -2.731 -3.702 5.671 1 98.33 106 PHE A CA 1
ATOM 792 C C . PHE A 1 106 ? -2.619 -2.184 5.594 1 98.33 106 PHE A C 1
ATOM 794 O O . PHE A 1 106 ? -3.084 -1.476 6.489 1 98.33 106 PHE A O 1
ATOM 801 N N . GLU A 1 107 ? -1.908 -1.652 4.593 1 98.4 107 GLU A N 1
ATOM 802 C CA . GLU A 1 107 ? -1.673 -0.217 4.466 1 98.4 107 GLU A CA 1
ATOM 803 C C . GLU A 1 107 ? -2.316 0.338 3.199 1 98.4 107 GLU A C 1
ATOM 805 O O . GLU A 1 107 ? -2.407 -0.359 2.186 1 98.4 107 GLU A O 1
ATOM 810 N N . VAL A 1 108 ? -2.737 1.528 3.294 1 98.76 108 VAL A N 1
ATOM 811 C CA . VAL A 1 108 ? -3.253 2.291 2.162 1 98.76 108 VAL A CA 1
ATOM 812 C C . VAL A 1 108 ? -2.409 3.547 1.958 1 98.76 108 VAL A C 1
ATOM 814 O O . VAL A 1 108 ? -2.147 4.287 2.908 1 98.76 108 VAL A O 1
ATOM 817 N N . THR A 1 109 ? -1.931 3.706 0.738 1 98.02 109 THR A N 1
ATOM 818 C CA . THR A 1 109 ? -1.146 4.886 0.393 1 98.02 109 THR A CA 1
ATOM 819 C C . THR A 1 109 ? -1.898 5.762 -0.606 1 98.02 109 THR A C 1
ATOM 821 O O . THR A 1 109 ? -2.253 5.306 -1.695 1 98.02 109 THR A O 1
ATOM 824 N N . ASN A 1 110 ? -2.132 6.914 -0.244 1 98.12 110 ASN A N 1
ATOM 825 C CA . ASN A 1 110 ? -2.674 7.995 -1.061 1 98.12 110 ASN A CA 1
ATOM 826 C C . ASN A 1 110 ? -2.254 9.363 -0.532 1 98.12 110 ASN A C 1
ATOM 828 O O . ASN A 1 110 ? -3.047 10.306 -0.54 1 98.12 110 ASN A O 1
ATOM 832 N N . PHE A 1 111 ? -1.105 9.365 0.124 1 96.51 111 PHE A N 1
ATOM 833 C CA . PHE A 1 111 ? -0.457 10.568 0.634 1 96.51 111 PHE A CA 1
ATOM 834 C C . PHE A 1 111 ? -1.397 11.341 1.551 1 96.51 111 PHE A C 1
ATOM 836 O O . PHE A 1 111 ? -1.929 10.786 2.515 1 96.51 111 PHE A O 1
ATOM 843 N N . CYS A 1 112 ? -1.568 12.608 1.343 1 96.95 112 CYS A N 1
ATOM 844 C CA . CYS A 1 112 ? -2.323 13.435 2.277 1 96.95 112 CYS A CA 1
ATOM 845 C C . CYS A 1 112 ? -3.818 13.161 2.162 1 96.95 112 CYS A C 1
ATOM 847 O O . CYS A 1 112 ? -4.608 13.656 2.968 1 96.95 112 CYS A O 1
ATOM 849 N N . ASN A 1 113 ? -4.178 12.289 1.212 1 96.96 113 ASN A N 1
ATOM 850 C CA . ASN A 1 113 ? -5.563 11.861 1.04 1 96.96 113 ASN A CA 1
ATOM 851 C C . ASN A 1 113 ? -5.813 10.503 1.688 1 96.96 113 ASN A C 1
ATOM 853 O O . ASN A 1 113 ? -6.946 10.017 1.704 1 96.96 113 ASN A O 1
ATOM 857 N N . ALA A 1 114 ? -4.906 9.91 2.324 1 98.23 114 ALA A N 1
ATOM 858 C CA . ALA A 1 114 ? -4.901 8.482 2.635 1 98.23 114 ALA A CA 1
ATOM 859 C C . ALA A 1 114 ? -5.914 8.156 3.729 1 98.23 114 ALA A C 1
ATOM 861 O O . ALA A 1 114 ? -6.545 7.097 3.703 1 98.23 114 ALA A O 1
ATOM 862 N N . ALA A 1 115 ? -6.074 9.006 4.678 1 98.39 115 ALA A N 1
ATOM 863 C CA . ALA A 1 115 ? -6.989 8.713 5.778 1 98.39 115 ALA A CA 1
ATOM 864 C C . ALA A 1 115 ? -8.414 8.516 5.269 1 98.39 115 ALA A C 1
ATOM 866 O O . ALA A 1 115 ? -9.072 7.532 5.613 1 98.39 115 ALA A O 1
ATOM 867 N N . TRP A 1 116 ? -8.88 9.388 4.456 1 98.17 116 TRP A N 1
ATOM 868 C CA . TRP A 1 116 ? -10.26 9.315 3.986 1 98.17 116 TRP A CA 1
ATOM 869 C C . TRP A 1 116 ? -10.418 8.228 2.928 1 98.17 116 TRP A C 1
ATOM 871 O O . TRP A 1 116 ? -11.471 7.593 2.834 1 98.17 116 TRP A O 1
ATOM 881 N N . THR A 1 117 ? -9.313 8.024 2.13 1 98.37 117 THR A N 1
ATOM 882 C CA . THR A 1 117 ? -9.343 6.844 1.272 1 98.37 117 THR A CA 1
ATOM 883 C C . THR A 1 117 ? -9.555 5.579 2.098 1 98.37 117 THR A C 1
ATOM 885 O O . THR A 1 117 ? -10.422 4.762 1.781 1 98.37 117 THR A O 1
ATOM 888 N N . ALA A 1 118 ? -8.832 5.437 3.19 1 98.75 118 ALA A N 1
ATOM 889 C CA . ALA A 1 118 ? -8.922 4.261 4.052 1 98.75 118 ALA A CA 1
ATOM 890 C C . ALA A 1 118 ? -10.284 4.184 4.735 1 98.75 118 ALA A C 1
ATOM 892 O O . ALA A 1 118 ? -10.866 3.103 4.853 1 98.75 118 ALA A O 1
ATOM 893 N N . ILE A 1 119 ? -10.815 5.267 5.19 1 98.23 119 ILE A N 1
ATOM 894 C CA . ILE A 1 119 ? -12.12 5.306 5.841 1 98.23 119 ILE A CA 1
ATOM 895 C C . ILE A 1 119 ? -13.204 4.894 4.847 1 98.23 119 ILE A C 1
ATOM 897 O O . ILE A 1 119 ? -14.108 4.128 5.188 1 98.23 119 ILE A O 1
ATOM 901 N N . ASN A 1 120 ? -13.115 5.391 3.628 1 97.12 120 ASN A N 1
ATOM 902 C CA . ASN A 1 120 ? -14.067 5.001 2.594 1 97.12 120 ASN A CA 1
ATOM 903 C C . ASN A 1 120 ? -14.013 3.501 2.32 1 97.12 120 ASN A C 1
ATOM 905 O O . ASN A 1 120 ? -15.052 2.854 2.177 1 97.12 120 ASN A O 1
ATOM 909 N N . LEU A 1 121 ? -12.81 2.996 2.252 1 98.07 121 LEU A N 1
ATOM 910 C CA . LEU A 1 121 ? -12.654 1.561 2.039 1 98.07 121 LEU A CA 1
ATOM 911 C C . LEU A 1 121 ? -13.258 0.772 3.195 1 98.07 121 LEU A C 1
ATOM 913 O O . LEU A 1 121 ? -13.891 -0.265 2.981 1 98.07 121 LEU A O 1
ATOM 917 N N . ALA A 1 122 ? -13.033 1.224 4.383 1 97.95 122 ALA A N 1
ATOM 918 C CA . ALA A 1 122 ? -13.628 0.589 5.556 1 97.95 122 ALA A CA 1
ATOM 919 C C . ALA A 1 122 ? -15.152 0.603 5.474 1 97.95 122 ALA A C 1
ATOM 921 O O . ALA A 1 122 ? -15.806 -0.396 5.782 1 97.95 122 ALA A O 1
ATOM 922 N N . CYS A 1 123 ? -15.748 1.717 5.064 1 96.37 123 CYS A N 1
ATOM 923 C CA . CYS A 1 123 ? -17.194 1.822 4.91 1 96.37 123 CYS A CA 1
ATOM 924 C C . CYS A 1 123 ? -17.708 0.815 3.887 1 96.37 123 CYS A C 1
ATOM 926 O O . CYS A 1 123 ? -18.746 0.185 4.098 1 96.37 123 CYS A O 1
ATOM 928 N N . ASP A 1 124 ? -16.969 0.698 2.794 1 95.85 124 ASP A N 1
ATOM 929 C CA . ASP A 1 124 ? -17.348 -0.28 1.778 1 95.85 124 ASP A CA 1
ATOM 930 C C . ASP A 1 124 ? -17.378 -1.692 2.359 1 95.85 124 ASP A C 1
ATOM 932 O O . ASP A 1 124 ? -18.281 -2.474 2.056 1 95.85 124 ASP A O 1
ATOM 936 N N . LYS A 1 125 ? -16.381 -2.003 3.164 1 95.93 125 LYS A N 1
ATOM 937 C CA . LYS A 1 125 ? -16.307 -3.325 3.779 1 95.93 125 LYS A CA 1
ATOM 938 C C . LYS A 1 125 ? -17.493 -3.566 4.709 1 95.93 125 LYS A C 1
ATOM 940 O O . LYS A 1 125 ? -18.008 -4.683 4.79 1 95.93 125 LYS A O 1
ATOM 945 N N . LEU A 1 126 ? -17.875 -2.607 5.44 1 95.47 126 LEU A N 1
ATOM 946 C CA . LEU A 1 126 ? -19.023 -2.72 6.332 1 95.47 126 LEU A CA 1
ATOM 947 C C . LEU A 1 126 ? -20.314 -2.889 5.538 1 95.47 126 LEU A C 1
ATOM 949 O O . LEU A 1 126 ? -21.148 -3.733 5.875 1 95.47 126 LEU A O 1
ATOM 953 N N . ASP A 1 127 ? -20.456 -2.106 4.524 1 93.11 127 ASP A N 1
ATOM 954 C CA . ASP A 1 127 ? -21.672 -2.129 3.717 1 93.11 127 ASP A CA 1
ATOM 955 C C . ASP A 1 127 ? -21.833 -3.47 3.004 1 93.11 127 ASP A C 1
ATOM 957 O O . ASP A 1 127 ? -22.955 -3.931 2.783 1 93.11 127 ASP A O 1
ATOM 961 N N . SER A 1 128 ? -20.667 -4.066 2.644 1 90.9 128 SER A N 1
ATOM 962 C CA . SER A 1 128 ? -20.717 -5.363 1.976 1 90.9 128 SER A CA 1
ATOM 963 C C . SER A 1 128 ? -20.915 -6.494 2.98 1 90.9 128 SER A C 1
ATOM 965 O O . SER A 1 128 ? -21.115 -7.647 2.592 1 90.9 128 SER A O 1
ATOM 967 N N . GLY A 1 129 ? -20.846 -6.222 4.295 1 90.02 129 GLY A N 1
ATOM 968 C CA . GLY A 1 129 ? -21.054 -7.205 5.346 1 90.02 129 GLY A CA 1
ATOM 969 C C . GLY A 1 129 ? -19.796 -7.975 5.701 1 90.02 129 GLY A C 1
ATOM 970 O O . GLY A 1 129 ? -19.858 -8.987 6.403 1 90.02 129 GLY A O 1
ATOM 971 N N . ARG A 1 130 ? -18.632 -7.477 5.305 1 90.98 130 ARG A N 1
ATOM 972 C CA . ARG A 1 130 ? -17.394 -8.23 5.478 1 90.98 130 ARG A CA 1
ATOM 973 C C . ARG A 1 130 ? -16.565 -7.665 6.626 1 90.98 130 ARG A C 1
ATOM 975 O O . ARG A 1 130 ? -15.442 -8.113 6.868 1 90.98 130 ARG A O 1
ATOM 982 N N . ALA A 1 131 ? -17.076 -6.687 7.23 1 91.88 131 ALA A N 1
ATOM 983 C CA . ALA A 1 131 ? -16.478 -6.153 8.451 1 91.88 131 ALA A CA 1
ATOM 984 C C . ALA A 1 131 ? -17.536 -5.51 9.343 1 91.88 131 ALA A C 1
ATOM 986 O O . ALA A 1 131 ? -18.594 -5.095 8.862 1 91.88 131 ALA A O 1
ATOM 987 N N . ASP A 1 132 ? -17.281 -5.457 10.627 1 89.61 132 ASP A N 1
ATOM 988 C CA . ASP A 1 132 ? -18.184 -4.769 11.544 1 89.61 132 ASP A CA 1
ATOM 989 C C . ASP A 1 132 ? -17.485 -3.595 12.226 1 89.61 132 ASP A C 1
ATOM 991 O O . ASP A 1 132 ? -18.113 -2.575 12.518 1 89.61 132 ASP A O 1
ATOM 995 N N . LEU A 1 133 ? -16.218 -3.845 12.56 1 96.07 133 LEU A N 1
ATOM 996 C CA . LEU A 1 133 ? -15.442 -2.834 13.27 1 96.07 133 LEU A CA 1
ATOM 997 C C . LEU A 1 133 ? -14.03 -2.734 12.702 1 96.07 133 LEU A C 1
ATOM 999 O O . LEU A 1 133 ? -13.251 -3.686 12.793 1 96.07 133 LEU A O 1
ATOM 1003 N N . VAL A 1 134 ? -13.762 -1.543 12.121 1 98.29 134 VAL A N 1
ATOM 1004 C CA . VAL A 1 134 ? -12.475 -1.325 11.468 1 98.29 134 VAL A CA 1
ATOM 1005 C C . VAL A 1 134 ? -11.745 -0.164 12.138 1 98.29 134 VAL A C 1
ATOM 1007 O O . VAL A 1 134 ? -12.325 0.904 12.35 1 98.29 134 VAL A O 1
ATOM 1010 N N . LEU A 1 135 ? -10.492 -0.398 12.551 1 98.76 135 LEU A N 1
ATOM 1011 C CA . LEU A 1 135 ? -9.618 0.654 13.057 1 98.76 135 LEU A CA 1
ATOM 1012 C C . LEU A 1 135 ? -8.76 1.233 11.938 1 98.76 135 LEU A C 1
ATOM 1014 O O . LEU A 1 135 ? -7.98 0.512 11.311 1 98.76 135 LEU A O 1
ATOM 1018 N N . VAL A 1 136 ? -8.953 2.497 11.652 1 98.87 136 VAL A N 1
ATOM 1019 C CA . VAL A 1 136 ? -8.114 3.223 10.704 1 98.87 136 VAL A CA 1
ATOM 1020 C C . VAL A 1 136 ? -7.168 4.155 11.459 1 98.87 136 VAL A C 1
ATOM 1022 O O . VAL A 1 136 ? -7.607 4.957 12.286 1 98.87 136 VAL A O 1
ATOM 1025 N N . VAL A 1 137 ? -5.898 4.037 11.189 1 98.88 137 VAL A N 1
ATOM 1026 C CA . VAL A 1 137 ? -4.901 4.923 11.78 1 98.88 137 VAL A CA 1
ATOM 1027 C C . VAL A 1 137 ? -4.086 5.594 10.677 1 98.88 137 VAL A C 1
ATOM 1029 O O . VAL A 1 137 ? -3.873 5.01 9.612 1 98.88 137 VAL A O 1
ATOM 1032 N N . THR A 1 138 ? -3.744 6.794 10.91 1 98.55 138 THR A N 1
ATOM 1033 C CA . THR A 1 138 ? -2.876 7.517 9.987 1 98.55 138 THR A CA 1
ATOM 1034 C C . THR A 1 138 ? -1.745 8.212 10.739 1 98.55 138 THR A C 1
ATOM 1036 O O . THR A 1 138 ? -1.975 8.837 11.777 1 98.55 138 THR A O 1
ATOM 1039 N N . ALA A 1 139 ? -0.553 8.011 10.237 1 97.83 139 ALA A N 1
ATOM 1040 C CA . ALA A 1 139 ? 0.647 8.691 10.717 1 97.83 139 ALA A CA 1
ATOM 1041 C C . ALA A 1 139 ? 1.747 8.673 9.659 1 97.83 139 ALA A C 1
ATOM 1043 O O . ALA A 1 139 ? 1.956 7.659 8.989 1 97.83 139 ALA A O 1
ATOM 1044 N N . ASP A 1 140 ? 2.332 9.805 9.451 1 94.08 140 ASP A N 1
ATOM 1045 C CA . ASP A 1 140 ? 3.478 9.931 8.556 1 94.08 140 ASP A CA 1
ATOM 1046 C C . ASP A 1 140 ? 4.671 10.556 9.275 1 94.08 140 ASP A C 1
ATOM 1048 O O . ASP A 1 140 ? 4.631 10.764 10.489 1 94.08 140 ASP A O 1
ATOM 1052 N N . GLN A 1 141 ? 5.724 10.586 8.597 1 96.63 141 GLN A N 1
ATOM 1053 C CA . GLN A 1 141 ? 6.921 11.301 9.027 1 96.63 141 GLN A CA 1
ATOM 1054 C C . GLN A 1 141 ? 7.372 12.305 7.969 1 96.63 141 GLN A C 1
ATOM 1056 O O . GLN A 1 141 ? 8.519 12.269 7.52 1 96.63 141 GLN A O 1
ATOM 1061 N N . LEU A 1 142 ? 6.462 13.143 7.616 1 96.89 142 LEU A N 1
ATOM 1062 C CA . LEU A 1 142 ? 6.702 14.101 6.542 1 96.89 142 LEU A CA 1
ATOM 1063 C C . LEU A 1 142 ? 7.924 14.961 6.844 1 96.89 142 LEU A C 1
ATOM 1065 O O . LEU A 1 142 ? 8.684 15.308 5.936 1 96.89 142 LEU A O 1
ATOM 1069 N N . SER A 1 143 ? 8.051 15.354 8.117 1 96.75 143 SER A N 1
ATOM 1070 C CA . SER A 1 143 ? 9.156 16.208 8.54 1 96.75 143 SER A CA 1
ATOM 1071 C C . SER A 1 143 ? 10.503 15.59 8.18 1 96.75 143 SER A C 1
ATOM 1073 O O . SER A 1 143 ? 11.491 16.304 8.001 1 96.75 143 SER A O 1
ATOM 1075 N N . ARG A 1 144 ? 10.538 14.293 8.031 1 95.92 144 ARG A N 1
ATOM 1076 C CA . ARG A 1 144 ? 11.795 13.605 7.751 1 95.92 144 ARG A CA 1
ATOM 1077 C C . ARG A 1 144 ? 12.032 13.488 6.249 1 95.92 144 ARG A C 1
ATOM 1079 O O . ARG A 1 144 ? 13.113 13.084 5.816 1 95.92 144 ARG A O 1
ATOM 1086 N N . LEU A 1 145 ? 11.063 13.841 5.472 1 96 145 LEU A N 1
ATOM 1087 C CA . LEU A 1 145 ? 11.151 13.668 4.026 1 96 145 LEU A CA 1
ATOM 1088 C C . LEU A 1 145 ? 11.566 14.969 3.348 1 96 145 LEU A C 1
ATOM 1090 O O . LEU A 1 145 ? 11.657 15.032 2.12 1 96 145 LEU A O 1
ATOM 1094 N N . VAL A 1 146 ? 11.784 16.009 4.104 1 95.9 146 VAL A N 1
ATOM 1095 C CA . VAL A 1 146 ? 12.135 17.323 3.573 1 95.9 146 VAL A CA 1
ATOM 1096 C C . VAL A 1 146 ? 13.618 17.597 3.811 1 95.9 146 VAL A C 1
ATOM 1098 O O . VAL A 1 146 ? 14.135 17.344 4.902 1 95.9 146 VAL A O 1
ATOM 1101 N N . ASP A 1 147 ? 14.307 18.067 2.773 1 94.88 147 ASP A N 1
ATOM 1102 C CA . ASP A 1 147 ? 15.665 18.567 2.96 1 94.88 147 ASP A CA 1
ATOM 1103 C C . ASP A 1 147 ? 15.656 19.973 3.556 1 94.88 147 ASP A C 1
ATOM 1105 O O . ASP A 1 147 ? 15.69 20.964 2.824 1 94.88 147 ASP A O 1
ATOM 1109 N N . ARG A 1 148 ? 15.789 20.011 4.805 1 95.13 148 ARG A N 1
ATOM 1110 C CA . ARG A 1 148 ? 15.599 21.267 5.523 1 95.13 148 ARG A CA 1
ATOM 1111 C C . ARG A 1 148 ? 16.87 22.109 5.501 1 95.13 148 ARG A C 1
ATOM 1113 O O . ARG A 1 148 ? 16.868 23.258 5.946 1 95.13 148 ARG A O 1
ATOM 1120 N N . ASP A 1 149 ? 17.863 21.589 4.931 1 94.7 149 ASP A N 1
ATOM 1121 C CA . ASP A 1 149 ? 19.129 22.311 4.843 1 94.7 149 ASP A CA 1
ATOM 1122 C C . ASP A 1 149 ? 19.293 22.966 3.474 1 94.7 149 ASP A C 1
ATOM 1124 O O . ASP A 1 149 ? 20.337 23.553 3.182 1 94.7 149 ASP A O 1
ATOM 1128 N N . SER A 1 150 ? 18.331 22.806 2.691 1 94.57 150 SER A N 1
ATOM 1129 C CA . SER A 1 150 ? 18.403 23.352 1.339 1 94.57 150 SER A CA 1
ATOM 1130 C C . SER A 1 150 ? 17.249 24.311 1.068 1 94.57 150 SER A C 1
ATOM 1132 O O . SER A 1 150 ? 16.081 23.94 1.203 1 94.57 150 SER A O 1
ATOM 1134 N N . ALA A 1 151 ? 17.518 25.428 0.517 1 94.46 151 ALA A N 1
ATOM 1135 C CA . ALA A 1 151 ? 16.504 26.421 0.17 1 94.46 151 ALA A CA 1
ATOM 1136 C C . ALA A 1 151 ? 15.643 25.942 -0.995 1 94.46 151 ALA A C 1
ATOM 1138 O O . ALA A 1 151 ? 14.541 26.451 -1.211 1 94.46 151 ALA A O 1
ATOM 1139 N N . ASP A 1 152 ? 16.126 24.924 -1.717 1 91.7 152 ASP A N 1
ATOM 1140 C CA . ASP A 1 152 ? 15.379 24.37 -2.842 1 91.7 152 ASP A CA 1
ATOM 1141 C C . ASP A 1 152 ? 14.125 23.642 -2.363 1 91.7 152 ASP A C 1
ATOM 1143 O O . ASP A 1 152 ? 13.195 23.42 -3.141 1 91.7 152 ASP A O 1
ATOM 1147 N N . SER A 1 153 ? 14.106 23.361 -1.058 1 95.15 153 SER A N 1
ATOM 1148 C CA . SER A 1 153 ? 12.979 22.627 -0.491 1 95.15 153 SER A CA 1
ATOM 1149 C C . SER A 1 153 ? 12.031 23.56 0.254 1 95.15 153 SER A C 1
ATOM 1151 O O . SER A 1 153 ? 11.142 23.103 0.976 1 95.15 153 SER A O 1
ATOM 1153 N N . LEU A 1 154 ? 12.145 24.811 0.077 1 96.19 154 LEU A N 1
ATOM 1154 C CA . LEU A 1 154 ? 11.436 25.834 0.838 1 96.19 154 LEU A CA 1
ATOM 1155 C C . LEU A 1 154 ? 9.93 25.59 0.805 1 96.19 154 LEU A C 1
ATOM 1157 O O . LEU A 1 154 ? 9.256 25.707 1.83 1 96.19 154 LEU A O 1
ATOM 1161 N N . SER A 1 155 ? 9.372 25.149 -0.298 1 93.32 155 SER A N 1
ATOM 1162 C CA . SER A 1 155 ? 7.935 24.972 -0.477 1 93.32 155 SER A CA 1
ATOM 1163 C C . SER A 1 155 ? 7.401 23.849 0.406 1 93.32 155 SER A C 1
ATOM 1165 O O . SER A 1 155 ? 6.189 23.714 0.583 1 93.32 155 SER A O 1
ATOM 1167 N N . LEU A 1 156 ? 8.296 23.036 1.008 1 95.95 156 LEU A N 1
ATOM 1168 C CA . LEU A 1 156 ? 7.884 21.894 1.817 1 95.95 156 LEU A CA 1
ATOM 1169 C C . LEU A 1 156 ? 8.239 22.111 3.284 1 95.95 156 LEU A C 1
ATOM 1171 O O . LEU A 1 156 ? 8.125 21.191 4.097 1 95.95 156 LEU A O 1
ATOM 1175 N N . PHE A 1 157 ? 8.629 23.265 3.703 1 97.65 157 PHE A N 1
ATOM 1176 C CA . PHE A 1 157 ? 9.161 23.54 5.032 1 97.65 157 PHE A CA 1
ATOM 1177 C C . PHE A 1 157 ? 8.061 23.454 6.084 1 97.65 157 PHE A C 1
ATOM 1179 O O . PHE A 1 157 ? 8.345 23.359 7.28 1 97.65 157 PHE A O 1
ATOM 1186 N N . ASN A 1 158 ? 6.826 23.443 5.65 1 97.43 158 ASN A N 1
ATOM 1187 C CA . ASN A 1 158 ? 5.747 23.376 6.63 1 97.43 158 ASN A CA 1
ATOM 1188 C C . ASN A 1 158 ? 5.343 21.934 6.922 1 97.43 158 ASN A C 1
ATOM 1190 O O . ASN A 1 158 ? 4.364 21.69 7.629 1 97.43 158 ASN A O 1
ATOM 1194 N N . PHE A 1 159 ? 6.104 20.981 6.427 1 97.46 159 PHE A N 1
ATOM 1195 C CA . PHE A 1 159 ? 5.821 19.578 6.706 1 97.46 159 PHE A CA 1
ATOM 1196 C C . PHE A 1 159 ? 6.039 19.265 8.181 1 97.46 159 PHE A C 1
ATOM 1198 O O . PHE A 1 159 ? 7.119 19.512 8.721 1 97.46 159 PHE A O 1
ATOM 1205 N N . GLY A 1 160 ? 4.995 18.835 8.83 1 98.1 160 GLY A N 1
ATOM 1206 C CA . GLY A 1 160 ? 5.024 18.366 10.206 1 98.1 160 GLY A CA 1
ATOM 1207 C C . GLY A 1 160 ? 4.543 16.935 10.36 1 98.1 160 GLY A C 1
ATOM 1208 O O . GLY A 1 160 ? 4.468 16.192 9.38 1 98.1 160 GLY A O 1
ATOM 1209 N N . ASP A 1 161 ? 4.336 16.549 11.673 1 98.4 161 ASP A N 1
ATOM 1210 C CA . ASP A 1 161 ? 3.926 15.173 11.938 1 98.4 161 ASP A CA 1
ATOM 1211 C C . ASP A 1 161 ? 2.821 15.123 12.991 1 98.4 161 ASP A C 1
ATOM 1213 O O . ASP A 1 161 ? 2.835 15.897 13.951 1 98.4 161 ASP A O 1
ATOM 1217 N N . ALA A 1 162 ? 1.857 14.287 12.768 1 98.62 162 ALA A N 1
ATOM 1218 C CA . ALA A 1 162 ? 0.818 13.916 13.726 1 98.62 162 ALA A CA 1
ATOM 1219 C C . ALA A 1 162 ? 0.218 12.555 13.384 1 98.62 162 ALA A C 1
ATOM 1221 O O . ALA A 1 162 ? 0.469 12.012 12.306 1 98.62 162 ALA A O 1
ATOM 1222 N N . ALA A 1 163 ? -0.429 11.969 14.373 1 98.78 163 ALA A N 1
ATOM 1223 C CA . ALA A 1 163 ? -1.161 10.727 14.143 1 98.78 163 ALA A CA 1
ATOM 1224 C C . ALA A 1 163 ? -2.633 10.881 14.515 1 98.78 163 ALA A C 1
ATOM 1226 O O . ALA A 1 163 ? -2.984 11.72 15.348 1 98.78 163 ALA A O 1
ATOM 1227 N N . ALA A 1 164 ? -3.494 10.203 13.843 1 98.86 164 ALA A N 1
ATOM 1228 C CA . ALA A 1 164 ? -4.917 10.137 14.165 1 98.86 164 ALA A CA 1
ATOM 1229 C C . ALA A 1 164 ? -5.432 8.702 14.083 1 98.86 164 ALA A C 1
ATOM 1231 O O . ALA A 1 164 ? -4.911 7.892 13.312 1 98.86 164 ALA A O 1
ATOM 1232 N N . ALA A 1 165 ? -6.337 8.33 14.899 1 98.87 165 ALA A N 1
ATOM 1233 C CA . ALA A 1 165 ? -7.046 7.053 14.871 1 98.87 165 ALA A CA 1
ATOM 1234 C C . ALA A 1 165 ? -8.553 7.264 14.751 1 98.87 165 ALA A C 1
ATOM 1236 O O . ALA A 1 165 ? -9.112 8.164 15.383 1 98.87 165 ALA A O 1
ATOM 1237 N N . VAL A 1 166 ? -9.2 6.494 13.903 1 98.44 166 VAL A N 1
ATOM 1238 C CA . VAL A 1 166 ? -10.635 6.559 13.646 1 98.44 166 VAL A CA 1
ATOM 1239 C C . VAL A 1 166 ? -11.233 5.155 13.697 1 98.44 166 VAL A C 1
ATOM 1241 O O . VAL A 1 166 ? -10.666 4.211 13.141 1 98.44 166 VAL A O 1
ATOM 1244 N N . LEU A 1 167 ? -12.266 5.018 14.425 1 97.76 167 LEU A N 1
ATOM 1245 C CA . LEU A 1 167 ? -13.04 3.781 14.44 1 97.76 167 LEU A CA 1
ATOM 1246 C C . LEU A 1 167 ? -14.211 3.861 13.467 1 97.76 167 LEU A C 1
ATOM 1248 O O . LEU A 1 167 ? -15.033 4.777 13.552 1 97.76 167 LEU A O 1
ATOM 1252 N N . VAL A 1 168 ? -14.277 2.944 12.481 1 97.76 168 VAL A N 1
ATOM 1253 C CA . VAL A 1 168 ? -15.379 2.876 11.526 1 97.76 168 VAL A CA 1
ATOM 1254 C C . VAL A 1 168 ? -16.311 1.724 11.895 1 97.76 168 VAL A C 1
ATOM 1256 O O . VAL A 1 168 ? -15.875 0.576 12.008 1 97.76 168 VAL A O 1
ATOM 1259 N N . LYS A 1 169 ? -17.477 1.922 12.166 1 94.35 169 LYS A N 1
ATOM 1260 C CA . LYS A 1 169 ? -18.438 0.897 12.563 1 94.35 169 LYS A CA 1
ATOM 1261 C C . LYS A 1 169 ? -19.839 1.235 12.063 1 94.35 169 LYS A C 1
ATOM 1263 O O . LYS A 1 169 ? -20.09 2.354 11.61 1 94.35 169 LYS A O 1
ATOM 1268 N N . ARG A 1 170 ? -20.704 0.216 12.048 1 88.54 170 ARG A N 1
ATOM 1269 C CA . ARG A 1 170 ? -22.093 0.402 11.642 1 88.54 170 ARG A CA 1
ATOM 1270 C C . ARG A 1 170 ? -22.905 1.06 12.753 1 88.54 170 ARG A C 1
ATOM 1272 O O . ARG A 1 170 ? -22.692 0.779 13.934 1 88.54 170 ARG A O 1
ATOM 1279 N N . GLY A 1 171 ? -23.762 2.038 12.434 1 75.88 171 GLY A N 1
ATOM 1280 C CA . GLY A 1 171 ? -24.822 2.561 13.281 1 75.88 171 GLY A CA 1
ATOM 1281 C C . GLY A 1 171 ? -24.325 3.556 14.313 1 75.88 171 GLY A C 1
ATOM 1282 O O . GLY A 1 171 ? -23.204 3.433 14.812 1 75.88 171 GLY A O 1
ATOM 1283 N N . GLY A 1 172 ? -25.197 4.512 14.555 1 64.64 172 GLY A N 1
ATOM 1284 C CA . GLY A 1 172 ? -25.214 5.423 15.688 1 64.64 172 GLY A CA 1
ATOM 1285 C C . GLY A 1 172 ? -23.868 6.07 15.954 1 64.64 172 GLY A C 1
ATOM 1286 O O . GLY A 1 172 ? -23.478 6.25 17.11 1 64.64 172 GLY A O 1
ATOM 1287 N N . GLU A 1 173 ? -23.124 6.443 14.932 1 79.68 173 GLU A N 1
ATOM 1288 C CA . GLU A 1 173 ? -21.814 7.023 15.214 1 79.68 173 GLU A CA 1
ATOM 1289 C C . GLU A 1 173 ? -21.869 8.548 15.189 1 79.68 173 GLU A C 1
ATOM 1291 O O . GLU A 1 173 ? -22.859 9.132 14.741 1 79.68 173 GLU A O 1
ATOM 1296 N N . ARG A 1 174 ? -20.868 9.096 15.8 1 92.67 174 ARG A N 1
ATOM 1297 C CA . ARG A 1 174 ? -20.722 10.54 15.956 1 92.67 174 ARG A CA 1
ATOM 1298 C C . ARG A 1 174 ? -20.794 11.246 14.606 1 92.67 174 ARG A C 1
ATOM 1300 O O . ARG A 1 174 ? -21.398 12.314 14.489 1 92.67 174 ARG A O 1
ATOM 1307 N N . TYR A 1 175 ? -20.274 10.634 13.611 1 97.03 175 TYR A N 1
ATOM 1308 C CA . TYR A 1 175 ? -20.32 11.131 12.24 1 97.03 175 TYR A CA 1
ATOM 1309 C C . TYR A 1 175 ? -20.799 10.046 11.283 1 97.03 175 TYR A C 1
ATOM 1311 O O . TYR A 1 175 ? -20.221 8.958 11.229 1 97.03 175 TYR A O 1
ATOM 1319 N N . ARG A 1 176 ? -21.848 10.385 10.553 1 96.08 176 ARG A N 1
ATOM 1320 C CA . ARG A 1 176 ? -22.312 9.492 9.496 1 96.08 176 ARG A CA 1
ATOM 1321 C C . ARG A 1 176 ? -21.657 9.835 8.162 1 96.08 176 ARG A C 1
ATOM 1323 O O . ARG A 1 176 ? -21.686 10.989 7.729 1 96.08 176 ARG A O 1
ATOM 1330 N N . LEU A 1 177 ? -21.025 8.868 7.547 1 95.71 177 LEU A N 1
ATOM 1331 C CA . LEU A 1 177 ? -20.47 9.091 6.217 1 95.71 177 LEU A CA 1
ATOM 1332 C C . LEU A 1 177 ? -21.566 9.051 5.157 1 95.71 177 LEU A C 1
ATOM 1334 O O . LEU A 1 177 ? -22.252 8.038 5.005 1 95.71 177 LEU A O 1
ATOM 1338 N N . LEU A 1 178 ? -21.74 10.139 4.438 1 96.01 178 LEU A N 1
ATOM 1339 C CA . LEU A 1 178 ? -22.855 10.269 3.506 1 96.01 178 LEU A CA 1
ATOM 1340 C C . LEU A 1 178 ? -22.42 9.921 2.086 1 96.01 178 LEU A C 1
ATOM 1342 O O . LEU A 1 178 ? -23.136 9.221 1.367 1 96.01 178 LEU A O 1
ATOM 1346 N N . HIS A 1 179 ? -21.287 10.439 1.734 1 96.46 179 HIS A N 1
ATOM 1347 C CA . HIS A 1 179 ? -20.827 10.307 0.357 1 96.46 179 HIS A CA 1
ATOM 1348 C C . HIS A 1 179 ? -19.353 10.677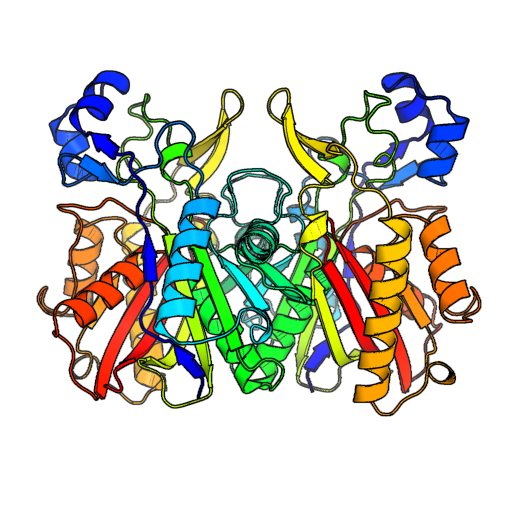 0.23 1 96.46 179 HIS A C 1
ATOM 1350 O O . HIS A 1 179 ? -18.857 11.53 0.971 1 96.46 179 HIS A O 1
ATOM 1356 N N . SER A 1 180 ? -18.66 10.036 -0.674 1 96.72 180 SER A N 1
ATOM 1357 C CA . SER A 1 180 ? -17.288 10.4 -1.011 1 96.72 180 SER A CA 1
ATOM 1358 C C . SER A 1 180 ? -17.056 10.348 -2.517 1 96.72 180 SER A C 1
ATOM 1360 O O . SER A 1 180 ? -17.511 9.42 -3.189 1 96.72 180 SER A O 1
ATOM 1362 N N . ALA A 1 181 ? -16.466 11.402 -3.03 1 97.1 181 ALA A N 1
ATOM 1363 C CA . ALA A 1 181 ? -16.013 11.466 -4.417 1 97.1 181 ALA A CA 1
ATOM 1364 C C . ALA A 1 181 ? -14.521 11.779 -4.493 1 97.1 181 ALA A C 1
ATOM 1366 O O . ALA A 1 181 ? -14.061 12.778 -3.934 1 97.1 181 ALA A O 1
ATOM 1367 N N . MET A 1 182 ? -13.767 10.894 -5.147 1 96.88 182 MET A N 1
ATOM 1368 C CA . MET A 1 182 ? -12.324 11.078 -5.273 1 96.88 182 MET A CA 1
ATOM 1369 C C . MET A 1 182 ? -11.867 10.824 -6.706 1 96.88 182 MET A C 1
ATOM 1371 O O . MET A 1 182 ? -12.482 10.038 -7.428 1 96.88 182 MET A O 1
ATOM 1375 N N . ARG A 1 183 ? -10.818 11.498 -7.084 1 96.81 183 ARG A N 1
ATOM 1376 C CA . ARG A 1 183 ? -10.236 11.282 -8.405 1 96.81 183 ARG A CA 1
ATOM 1377 C C . ARG A 1 183 ? -8.761 11.67 -8.422 1 96.81 183 ARG A C 1
ATOM 1379 O O . ARG A 1 183 ? -8.304 12.433 -7.569 1 96.81 183 ARG A O 1
ATOM 1386 N N . THR A 1 184 ? -8.039 11.155 -9.364 1 97.26 184 THR A N 1
ATOM 1387 C CA . THR A 1 184 ? -6.632 11.459 -9.598 1 97.26 184 THR A CA 1
ATOM 1388 C C . THR A 1 184 ? -6.44 12.114 -10.963 1 97.26 184 THR A C 1
ATOM 1390 O O . THR A 1 184 ? -7.073 11.716 -11.943 1 97.26 184 THR A O 1
ATOM 1393 N N . ASP A 1 185 ? -5.745 13.215 -10.993 1 95.35 185 ASP A N 1
ATOM 1394 C CA . ASP A 1 185 ? -5.23 13.756 -12.247 1 95.35 185 ASP A CA 1
ATOM 1395 C C . ASP A 1 185 ? -3.794 13.297 -12.495 1 95.35 185 ASP A C 1
ATOM 1397 O O . ASP A 1 185 ? -2.846 13.925 -12.019 1 95.35 185 ASP A O 1
ATOM 1401 N N . PRO A 1 186 ? -3.678 12.257 -13.249 1 94.2 186 PRO A N 1
ATOM 1402 C CA . PRO A 1 186 ? -2.374 11.595 -13.337 1 94.2 186 PRO A CA 1
ATOM 1403 C C . PRO A 1 186 ? -1.321 12.456 -14.031 1 94.2 186 PRO A C 1
ATOM 1405 O O . PRO A 1 186 ? -0.127 12.153 -13.961 1 94.2 186 PRO A O 1
ATOM 1408 N N . GLY A 1 187 ? -1.683 13.502 -14.703 1 92.59 187 GLY A N 1
ATOM 1409 C CA . GLY A 1 187 ? -0.745 14.402 -15.355 1 92.59 187 GLY A CA 1
ATOM 1410 C C . GLY A 1 187 ? 0.193 15.093 -14.383 1 92.59 187 GLY A C 1
ATOM 1411 O O . GLY A 1 187 ? 1.211 15.657 -14.789 1 92.59 187 GLY A O 1
ATOM 1412 N N . TRP A 1 188 ? -0.102 15.025 -13.09 1 93.37 188 TRP A N 1
ATOM 1413 C CA . TRP A 1 188 ? 0.683 15.725 -12.079 1 93.37 188 TRP A CA 1
ATOM 1414 C C . TRP A 1 188 ? 1.548 14.749 -11.289 1 93.37 188 TRP A C 1
ATOM 1416 O O . TRP A 1 188 ? 2.229 15.142 -10.339 1 93.37 188 TRP A O 1
ATOM 1426 N N . VAL A 1 189 ? 1.638 13.49 -11.623 1 93.28 189 VAL A N 1
ATOM 1427 C CA . VAL A 1 189 ? 2.195 12.42 -10.802 1 93.28 189 VAL A CA 1
ATOM 1428 C C . VAL A 1 189 ? 3.682 12.672 -10.563 1 93.28 189 VAL A C 1
ATOM 1430 O O . VAL A 1 189 ? 4.21 12.345 -9.498 1 93.28 189 VAL A O 1
ATOM 1433 N N . ASP A 1 190 ? 4.346 13.339 -11.473 1 92.87 190 ASP A N 1
ATOM 1434 C CA . ASP A 1 190 ? 5.794 13.494 -11.364 1 92.87 190 ASP A CA 1
ATOM 1435 C C . ASP A 1 190 ? 6.159 14.871 -10.816 1 92.87 190 ASP A C 1
ATOM 1437 O O . ASP A 1 190 ? 7.337 15.231 -10.76 1 92.87 190 ASP A O 1
ATOM 1441 N N . TYR A 1 191 ? 5.132 15.675 -10.423 1 92.98 191 TYR A N 1
ATOM 1442 C CA . TYR A 1 191 ? 5.401 17.026 -9.944 1 92.98 191 TYR A CA 1
ATOM 1443 C C . TYR A 1 191 ? 6.266 16.998 -8.689 1 92.98 191 TYR A C 1
ATOM 1445 O O . TYR A 1 191 ? 7.194 17.797 -8.549 1 92.98 191 TYR A O 1
ATOM 1453 N N . TYR A 1 192 ? 6.009 16.164 -7.743 1 92.4 192 TYR A N 1
ATOM 1454 C CA . TYR A 1 192 ? 6.826 15.828 -6.583 1 92.4 192 TYR A CA 1
ATOM 1455 C C . TYR A 1 192 ? 7.113 14.332 -6.533 1 92.4 192 TYR A C 1
ATOM 1457 O O . TYR A 1 192 ? 6.236 13.515 -6.824 1 92.4 192 TYR A O 1
ATOM 1465 N N . ALA A 1 193 ? 8.293 13.993 -6.231 1 92.48 193 ALA A N 1
ATOM 1466 C CA . ALA A 1 193 ? 8.654 12.591 -6.042 1 92.48 193 ALA A CA 1
ATOM 1467 C C . ALA A 1 193 ? 9.816 12.451 -5.064 1 92.48 193 ALA A C 1
ATOM 1469 O O . ALA A 1 193 ? 10.638 13.361 -4.933 1 92.48 193 ALA A O 1
ATOM 1470 N N . GLY A 1 194 ? 9.786 11.382 -4.412 1 92.31 194 GLY A N 1
ATOM 1471 C CA . GLY A 1 194 ? 10.895 11.101 -3.516 1 92.31 194 GLY A CA 1
ATOM 1472 C C . GLY A 1 194 ? 12.154 10.667 -4.243 1 92.31 194 GLY A C 1
ATOM 1473 O O . GLY A 1 194 ? 12.082 10.078 -5.323 1 92.31 194 GLY A O 1
ATOM 1474 N N . ALA A 1 195 ? 13.271 11.038 -3.639 1 90.27 195 ALA A N 1
ATOM 1475 C CA . ALA A 1 195 ? 14.587 10.59 -4.089 1 90.27 195 ALA A CA 1
ATOM 1476 C C . ALA A 1 195 ? 15.467 10.198 -2.906 1 90.27 195 ALA A C 1
ATOM 1478 O O . ALA A 1 195 ? 15.332 10.752 -1.813 1 90.27 195 ALA A O 1
ATOM 1479 N N . TRP A 1 196 ? 16.263 9.218 -3.221 1 87.14 196 TRP A N 1
ATOM 1480 C CA . TRP A 1 196 ? 17.236 8.815 -2.211 1 87.14 196 TRP A CA 1
ATOM 1481 C C . TRP A 1 196 ? 18.4 9.798 -2.154 1 87.14 196 TRP A C 1
ATOM 1483 O O . TRP A 1 196 ? 19.062 10.047 -3.165 1 87.14 196 TRP A O 1
ATOM 1493 N N . ARG A 1 197 ? 18.514 10.41 -0.998 1 84.62 197 ARG A N 1
ATOM 1494 C CA . ARG A 1 197 ? 19.617 11.326 -0.724 1 84.62 197 ARG A CA 1
ATOM 1495 C C . ARG A 1 197 ? 20.288 10.993 0.604 1 84.62 197 ARG A C 1
ATOM 1497 O O . ARG A 1 197 ? 19.657 11.065 1.66 1 84.62 197 ARG A O 1
ATOM 1504 N N . ASP A 1 198 ? 21.59 10.596 0.574 1 81.12 198 ASP A N 1
ATOM 1505 C CA . ASP A 1 198 ? 22.384 10.332 1.77 1 81.12 198 ASP A CA 1
ATOM 1506 C C . ASP A 1 198 ? 21.695 9.312 2.673 1 81.12 198 ASP A C 1
ATOM 1508 O O . ASP A 1 198 ? 21.569 9.529 3.88 1 81.12 198 ASP A O 1
ATOM 1512 N N . GLY A 1 199 ? 21.107 8.334 2.063 1 78.73 199 GLY A N 1
ATOM 1513 C CA . GLY A 1 199 ? 20.524 7.225 2.802 1 78.73 199 GLY A CA 1
ATOM 1514 C C . GLY A 1 199 ? 19.123 7.516 3.308 1 78.73 199 GLY A C 1
ATOM 1515 O O . GLY A 1 199 ? 18.586 6.768 4.128 1 78.73 199 GLY A O 1
ATOM 1516 N N . LYS A 1 200 ? 18.582 8.637 2.896 1 84.51 200 LYS A N 1
ATOM 1517 C CA . LYS A 1 200 ? 17.225 9.012 3.283 1 84.51 200 LYS A CA 1
ATOM 1518 C C . LYS A 1 200 ? 16.383 9.365 2.06 1 84.51 200 LYS A C 1
ATOM 1520 O O . LYS A 1 200 ? 16.922 9.626 0.983 1 84.51 200 LYS A O 1
ATOM 1525 N N . VAL A 1 201 ? 15.113 9.315 2.277 1 91.49 201 VAL A N 1
ATOM 1526 C CA . VAL A 1 201 ? 14.201 9.75 1.225 1 91.49 201 VAL A CA 1
ATOM 1527 C C . VAL A 1 201 ? 13.904 11.24 1.382 1 91.49 201 VAL A C 1
ATOM 1529 O O . VAL A 1 201 ? 13.58 11.703 2.478 1 91.49 201 VAL A O 1
ATOM 1532 N N . ARG A 1 202 ? 14.112 12.024 0.329 1 94.02 202 ARG A N 1
ATOM 1533 C CA . ARG A 1 202 ? 13.735 13.433 0.29 1 94.02 202 ARG A CA 1
ATOM 1534 C C . ARG A 1 202 ? 12.785 13.714 -0.87 1 94.02 202 ARG A C 1
ATOM 1536 O O . ARG A 1 202 ? 12.991 13.221 -1.981 1 94.02 202 ARG A O 1
ATOM 1543 N N . VAL A 1 203 ? 11.749 14.396 -0.548 1 94.78 203 VAL A N 1
ATOM 1544 C CA . VAL A 1 203 ? 10.801 14.79 -1.585 1 94.78 203 VAL A CA 1
ATOM 1545 C C . VAL A 1 203 ? 11.379 15.942 -2.404 1 94.78 203 VAL A C 1
ATOM 1547 O O . VAL A 1 203 ? 11.834 16.943 -1.844 1 94.78 203 VAL A O 1
ATOM 1550 N N . GLU A 1 204 ? 11.303 15.781 -3.683 1 92.23 204 GLU A N 1
ATOM 1551 C CA . GLU A 1 204 ? 11.85 16.794 -4.582 1 92.23 204 GLU A CA 1
ATOM 1552 C C . GLU A 1 204 ? 10.833 17.192 -5.647 1 92.23 204 GLU A C 1
ATOM 1554 O O . GLU A 1 204 ? 10.087 16.348 -6.148 1 92.23 204 GLU A O 1
ATOM 1559 N N . ARG A 1 205 ? 10.819 18.431 -5.868 1 89.66 205 ARG A N 1
ATOM 1560 C CA . ARG A 1 205 ? 10.029 18.918 -6.994 1 89.66 205 ARG A CA 1
ATOM 1561 C C . ARG A 1 205 ? 10.733 18.639 -8.318 1 89.66 205 ARG A C 1
ATOM 1563 O O . ARG A 1 205 ? 11.923 18.925 -8.467 1 89.66 205 ARG A O 1
ATOM 1570 N N . GLN A 1 206 ? 9.949 18.063 -9.163 1 81.76 206 GLN A N 1
ATOM 1571 C CA . GLN A 1 206 ? 10.501 17.812 -10.49 1 81.76 206 GLN A CA 1
ATOM 1572 C C . GLN A 1 206 ? 10.163 18.948 -11.451 1 81.76 206 GLN A C 1
ATOM 1574 O O . GLN A 1 206 ? 9.299 19.778 -11.16 1 81.76 206 GLN A O 1
ATOM 1579 N N . PRO A 1 207 ? 10.944 19.051 -12.666 1 72.57 207 PRO A N 1
ATOM 1580 C CA . PRO A 1 207 ? 10.682 20.127 -13.626 1 72.57 207 PRO A CA 1
ATOM 1581 C C . PRO A 1 207 ? 9.219 20.188 -14.058 1 72.57 207 PRO A C 1
ATOM 1583 O O . PRO A 1 207 ? 8.569 19.149 -14.198 1 72.57 207 PRO A O 1
ATOM 1586 N N . HIS A 1 208 ? 8.728 21.506 -13.968 1 64.84 208 HIS A N 1
ATOM 1587 C CA . HIS A 1 208 ? 7.407 21.938 -13.524 1 64.84 208 HIS A CA 1
ATOM 1588 C C . HIS A 1 208 ? 6.449 22.079 -14.702 1 64.84 208 HIS A C 1
ATOM 1590 O O . HIS A 1 208 ? 6.791 22.692 -15.716 1 64.84 208 HIS A O 1
ATOM 1596 N N . ARG A 1 209 ? 5.558 21.224 -14.743 1 79.95 209 ARG A N 1
ATOM 1597 C CA . ARG A 1 209 ? 4.266 21.571 -15.325 1 79.95 209 ARG A CA 1
ATOM 1598 C C . ARG A 1 209 ? 3.607 22.711 -14.556 1 79.95 209 ARG A C 1
ATOM 1600 O O . ARG A 1 209 ? 3.653 22.744 -13.325 1 79.95 209 ARG A O 1
ATOM 1607 N N . ARG A 1 210 ? 3.264 23.743 -15.269 1 86.81 210 ARG A N 1
ATOM 1608 C CA . ARG A 1 210 ? 2.598 24.889 -14.658 1 86.81 210 ARG A CA 1
ATOM 1609 C C . ARG A 1 210 ? 1.102 24.634 -14.504 1 86.81 210 ARG A C 1
ATOM 1611 O O . ARG A 1 210 ? 0.544 23.758 -15.167 1 86.81 210 ARG A O 1
ATOM 1618 N N . GLY A 1 211 ? 0.549 25.329 -13.514 1 91.94 211 GLY A N 1
ATOM 1619 C CA . GLY A 1 211 ? -0.904 25.305 -13.457 1 91.94 211 GLY A CA 1
ATOM 1620 C C . GLY A 1 211 ? -1.442 24.47 -12.31 1 91.94 211 GLY A C 1
ATOM 1621 O O . GLY A 1 211 ? -2.637 24.171 -12.26 1 91.94 211 GLY A O 1
ATOM 1622 N N . LEU A 1 212 ? -0.586 24.155 -11.39 1 90.5 212 LEU A N 1
ATOM 1623 C CA . LEU A 1 212 ? -1.013 23.284 -10.301 1 90.5 212 LEU A CA 1
ATOM 1624 C C . LEU A 1 212 ? -2.082 23.961 -9.449 1 90.5 212 LEU A C 1
ATOM 1626 O O . LEU A 1 212 ? -3.045 23.318 -9.028 1 90.5 212 LEU A O 1
ATOM 1630 N N . ALA A 1 213 ? -1.915 25.219 -9.217 1 91.98 213 ALA A N 1
ATOM 1631 C CA . ALA A 1 213 ? -2.887 25.952 -8.41 1 91.98 213 ALA A CA 1
ATOM 1632 C C . ALA A 1 213 ? -4.275 25.899 -9.04 1 91.98 213 ALA A C 1
ATOM 1634 O O . ALA A 1 213 ? -5.269 25.66 -8.35 1 91.98 213 ALA A O 1
ATOM 1635 N N . GLN A 1 214 ? -4.33 26.11 -10.311 1 94.79 214 GLN A N 1
ATOM 1636 C CA . GLN A 1 214 ? -5.601 26.044 -11.023 1 94.79 214 GLN A CA 1
ATOM 1637 C C . GLN A 1 214 ? -6.181 24.633 -10.985 1 94.79 214 GLN A C 1
ATOM 1639 O O . GLN A 1 214 ? -7.388 24.457 -10.805 1 94.79 214 GLN A O 1
ATOM 1644 N N . ALA A 1 215 ? -5.335 23.658 -11.151 1 93.47 215 ALA A N 1
ATOM 1645 C CA . ALA A 1 215 ? -5.784 22.27 -11.082 1 93.47 215 ALA A CA 1
ATOM 1646 C C . ALA A 1 215 ? -6.387 21.955 -9.716 1 93.47 215 ALA A C 1
ATOM 1648 O O . ALA A 1 215 ? -7.401 21.259 -9.624 1 93.47 215 ALA A O 1
ATOM 1649 N N . TYR A 1 216 ? -5.741 22.511 -8.764 1 94 216 TYR A N 1
ATOM 1650 C CA . TYR A 1 216 ? -6.218 22.33 -7.398 1 94 216 TYR A CA 1
ATOM 1651 C C . TYR A 1 216 ? -7.634 22.872 -7.238 1 94 216 TYR A C 1
ATOM 1653 O O . TYR A 1 216 ? -8.53 22.159 -6.78 1 94 216 TYR A O 1
ATOM 1661 N N . LEU A 1 217 ? -7.882 24.058 -7.615 1 96.7 217 LEU A N 1
ATOM 1662 C CA . LEU A 1 217 ? -9.175 24.718 -7.469 1 96.7 217 LEU A CA 1
ATOM 1663 C C . LEU A 1 217 ? -10.235 24.033 -8.326 1 96.7 217 LEU A C 1
ATOM 1665 O O . LEU A 1 217 ? -11.349 23.783 -7.86 1 96.7 217 LEU A O 1
ATOM 1669 N N . ASP A 1 218 ? -9.884 23.638 -9.526 1 96.62 218 ASP A N 1
ATOM 1670 C CA . ASP A 1 218 ? -10.828 23.026 -10.455 1 96.62 218 ASP A CA 1
ATOM 1671 C C . ASP A 1 218 ? -11.281 21.656 -9.955 1 96.62 218 ASP A C 1
ATOM 1673 O O . ASP A 1 218 ? -12.472 21.34 -9.989 1 96.62 218 ASP A O 1
ATOM 1677 N N . ASN A 1 219 ? -10.376 20.904 -9.494 1 96.46 219 ASN A N 1
ATOM 1678 C CA . ASN A 1 219 ? -10.714 19.553 -9.058 1 96.46 219 ASN A CA 1
ATOM 1679 C C . ASN A 1 219 ? -11.544 19.568 -7.778 1 96.46 219 ASN A C 1
ATOM 1681 O O . ASN A 1 219 ? -12.516 18.821 -7.654 1 96.46 219 ASN A O 1
ATOM 1685 N N . PHE A 1 220 ? -11.208 20.43 -6.898 1 97.55 220 PHE A N 1
ATOM 1686 C CA . PHE A 1 220 ? -12.003 20.516 -5.679 1 97.55 220 PHE A CA 1
ATOM 1687 C C . PHE A 1 220 ? -13.405 21.031 -5.982 1 97.55 220 PHE A C 1
ATOM 1689 O O . PHE A 1 220 ? -14.391 20.502 -5.466 1 97.55 220 PHE A O 1
ATOM 1696 N N . ALA A 1 221 ? -13.501 22.059 -6.739 1 97.74 221 ALA A N 1
ATOM 1697 C CA . ALA A 1 221 ? -14.812 22.605 -7.08 1 97.74 221 ALA A CA 1
ATOM 1698 C C . ALA A 1 221 ? -15.689 21.55 -7.749 1 97.74 221 ALA A C 1
ATOM 1700 O O . ALA A 1 221 ? -16.863 21.4 -7.404 1 97.74 221 ALA A O 1
ATOM 1701 N N . LEU A 1 222 ? -15.117 20.832 -8.662 1 97.36 222 LEU A N 1
ATOM 1702 C CA . LEU A 1 222 ? -15.826 19.767 -9.364 1 97.36 222 LEU A CA 1
ATOM 1703 C C . LEU A 1 222 ? -16.32 18.707 -8.386 1 97.36 222 LEU A C 1
ATOM 1705 O O . LEU A 1 222 ? -17.484 18.302 -8.439 1 97.36 222 LEU A O 1
ATOM 1709 N N . LEU A 1 223 ? -15.494 18.284 -7.487 1 98.12 223 LEU A N 1
ATOM 1710 C CA . LEU A 1 223 ? -15.833 17.188 -6.585 1 98.12 223 LEU A CA 1
ATOM 1711 C C . LEU A 1 223 ? -16.829 17.646 -5.525 1 98.12 223 LEU A C 1
ATOM 1713 O O . LEU A 1 223 ? -17.679 16.866 -5.089 1 98.12 223 LEU A O 1
ATOM 1717 N N . VAL A 1 224 ? -16.686 18.89 -5.107 1 98.6 224 VAL A N 1
ATOM 1718 C CA . VAL A 1 224 ? -17.689 19.438 -4.2 1 98.6 224 VAL A CA 1
ATOM 1719 C C . VAL A 1 224 ? -19.064 19.395 -4.862 1 98.6 224 VAL A C 1
ATOM 1721 O O . VAL A 1 224 ? -20.031 18.911 -4.268 1 98.6 224 VAL A O 1
ATOM 1724 N N . GLN A 1 225 ? -19.15 19.855 -6.051 1 98.21 225 GLN A N 1
ATOM 1725 C CA . GLN A 1 225 ? -20.411 19.854 -6.786 1 98.21 225 GLN A CA 1
ATOM 1726 C C . GLN A 1 225 ? -20.946 18.436 -6.959 1 98.21 225 GLN A C 1
ATOM 1728 O O . GLN A 1 225 ? -22.127 18.178 -6.717 1 98.21 225 GLN A O 1
ATOM 1733 N N . ARG A 1 226 ? -20.126 17.565 -7.363 1 97.78 226 ARG A N 1
ATOM 1734 C CA . ARG A 1 226 ? -20.529 16.175 -7.553 1 97.78 226 ARG A CA 1
ATOM 1735 C C . ARG A 1 226 ? -21.07 15.581 -6.257 1 97.78 226 ARG A C 1
ATOM 1737 O O . ARG A 1 226 ? -22.074 14.865 -6.268 1 97.78 226 ARG A O 1
ATOM 1744 N N . THR A 1 227 ? -20.387 15.837 -5.195 1 98.44 227 THR A N 1
ATOM 1745 C CA . THR A 1 227 ? -20.792 15.322 -3.892 1 98.44 227 THR A CA 1
ATOM 1746 C C . THR A 1 227 ? -22.142 15.899 -3.477 1 98.44 227 THR A C 1
ATOM 1748 O O . THR A 1 227 ? -23.036 15.162 -3.057 1 98.44 227 THR A O 1
ATOM 1751 N N . LEU A 1 228 ? -22.324 17.149 -3.597 1 98.64 228 LEU A N 1
ATOM 1752 C CA . LEU A 1 228 ? -23.575 17.795 -3.216 1 98.64 228 LEU A CA 1
ATOM 1753 C C . LEU A 1 228 ? -24.716 17.346 -4.122 1 98.64 228 LEU A C 1
ATOM 1755 O O . LEU A 1 228 ? -25.833 17.114 -3.652 1 98.64 228 LEU A O 1
ATOM 1759 N N . ASP A 1 229 ? -24.437 17.185 -5.418 1 98.57 229 ASP A N 1
ATOM 1760 C CA . ASP A 1 229 ? -25.435 16.658 -6.343 1 98.57 229 ASP A CA 1
ATOM 1761 C C . ASP A 1 229 ? -25.896 15.265 -5.92 1 98.57 229 ASP A C 1
ATOM 1763 O O . ASP A 1 229 ? -27.094 14.974 -5.922 1 98.57 229 ASP A O 1
ATOM 1767 N N . ALA A 1 230 ? -24.957 14.502 -5.539 1 97.54 230 ALA A N 1
ATOM 1768 C CA . ALA A 1 230 ? -25.273 13.137 -5.127 1 97.54 230 ALA A CA 1
ATOM 1769 C C . ALA A 1 230 ? -26.15 13.129 -3.878 1 97.54 230 ALA A C 1
ATOM 1771 O O . ALA A 1 230 ? -26.974 12.23 -3.695 1 97.54 230 ALA A O 1
ATOM 1772 N N . LEU A 1 231 ? -25.972 14.077 -3.093 1 97.8 231 LEU A N 1
ATOM 1773 C CA . LEU A 1 231 ? -26.69 14.137 -1.825 1 97.8 231 LEU A CA 1
ATOM 1774 C C . LEU A 1 231 ? -27.988 14.923 -1.972 1 97.8 231 LEU A C 1
ATOM 1776 O O . LEU A 1 231 ? -28.806 14.957 -1.05 1 97.8 231 LEU A O 1
ATOM 1780 N N . GLY A 1 232 ? -28.152 15.532 -3.098 1 98.45 232 GLY A N 1
ATOM 1781 C CA . GLY A 1 232 ? -29.288 16.426 -3.252 1 98.45 232 GLY A CA 1
ATOM 1782 C C . GLY A 1 232 ? -29.243 17.617 -2.313 1 98.45 232 GLY A C 1
ATOM 1783 O O . GLY A 1 232 ? -30.267 18.01 -1.75 1 98.45 232 GLY A O 1
ATOM 1784 N N . ARG A 1 233 ? -28.108 18.073 -2.047 1 98.25 233 ARG A N 1
ATOM 1785 C CA . ARG A 1 233 ? -27.886 19.208 -1.157 1 98.25 233 ARG A CA 1
ATOM 1786 C C . ARG A 1 233 ? -27.198 20.354 -1.892 1 98.25 233 ARG A C 1
ATOM 1788 O O . ARG A 1 233 ? -26.76 20.192 -3.033 1 98.25 233 ARG A O 1
ATOM 1795 N N . SER A 1 234 ? -27.168 21.486 -1.246 1 97.99 234 SER A N 1
ATOM 1796 C CA . SER A 1 234 ? -26.507 22.659 -1.807 1 97.99 234 SER A CA 1
ATOM 1797 C C . SER A 1 234 ? -25.359 23.125 -0.917 1 97.99 234 SER A C 1
ATOM 1799 O O . SER A 1 234 ? -25.255 22.709 0.239 1 97.99 234 SER A O 1
ATOM 1801 N N . LEU A 1 235 ? -24.565 23.953 -1.493 1 97.65 235 LEU A N 1
ATOM 1802 C CA . LEU A 1 235 ? -23.421 24.502 -0.775 1 97.65 235 LEU A CA 1
ATOM 1803 C C . LEU A 1 235 ? -23.874 25.284 0.453 1 97.65 235 LEU A C 1
ATOM 1805 O O . LEU A 1 235 ? -23.173 25.316 1.468 1 97.65 235 LEU A O 1
ATOM 1809 N N . ALA A 1 236 ? -25.021 25.915 0.415 1 97.3 236 ALA A N 1
ATOM 1810 C CA . ALA A 1 236 ? -25.568 26.691 1.524 1 97.3 236 ALA A CA 1
ATOM 1811 C C . ALA A 1 236 ? -25.797 25.81 2.749 1 97.3 236 ALA A C 1
ATOM 1813 O O . ALA A 1 236 ? -25.809 26.301 3.881 1 97.3 236 ALA A O 1
ATOM 1814 N N . GLU A 1 237 ? -25.967 24.559 2.548 1 97.88 237 GLU A N 1
ATOM 1815 C CA . GLU A 1 237 ? -26.267 23.627 3.63 1 97.88 237 GLU A CA 1
ATOM 1816 C C . GLU A 1 237 ? -24.989 23.096 4.273 1 97.88 237 GLU A C 1
ATOM 1818 O O . GLU A 1 237 ? -25.039 22.429 5.308 1 97.88 237 GLU A O 1
ATOM 1823 N N . VAL A 1 238 ? -23.879 23.409 3.722 1 98.46 238 VAL A N 1
ATOM 1824 C CA . VAL A 1 238 ? -22.601 22.959 4.266 1 98.46 238 VAL A CA 1
ATOM 1825 C C . VAL A 1 238 ? -22.197 23.848 5.439 1 98.46 238 VAL A C 1
ATOM 1827 O O . VAL A 1 238 ? -22.064 25.064 5.288 1 98.46 238 VAL A O 1
ATOM 1830 N N . ARG A 1 239 ? -22.018 23.247 6.543 1 98.59 239 ARG A N 1
ATOM 1831 C CA . ARG A 1 239 ? -21.617 23.997 7.729 1 98.59 239 ARG A CA 1
ATOM 1832 C C . ARG A 1 239 ? -20.119 24.281 7.717 1 98.59 239 ARG A C 1
ATOM 1834 O O . ARG A 1 239 ? -19.692 25.405 7.99 1 98.59 239 ARG A O 1
ATOM 1841 N N . TYR A 1 240 ? -19.343 23.233 7.409 1 98.73 240 TYR A N 1
ATOM 1842 C CA . TYR A 1 240 ? -17.895 23.402 7.363 1 98.73 240 TYR A CA 1
ATOM 1843 C C . TYR A 1 240 ? -17.303 22.704 6.144 1 98.73 240 TYR A C 1
ATOM 1845 O O . TYR A 1 240 ? -17.762 21.628 5.754 1 98.73 240 TYR A O 1
ATOM 1853 N N . LEU A 1 241 ? -16.344 23.343 5.562 1 98.75 241 LEU A N 1
ATOM 1854 C CA . LEU A 1 241 ? -15.402 22.736 4.628 1 98.75 241 LEU A CA 1
ATOM 1855 C C . LEU A 1 241 ? -14.01 22.641 5.244 1 98.75 241 LEU A C 1
ATOM 1857 O O . LEU A 1 241 ? -13.343 23.659 5.441 1 98.75 241 LEU A O 1
ATOM 1861 N N . LEU A 1 242 ? -13.578 21.46 5.562 1 98.67 242 LEU A N 1
ATOM 1862 C CA . LEU A 1 242 ? -12.259 21.238 6.144 1 98.67 242 LEU A CA 1
ATOM 1863 C C . LEU A 1 242 ? -11.267 20.776 5.082 1 98.67 242 LEU A C 1
ATOM 1865 O O . LEU A 1 242 ? -11.538 19.825 4.345 1 98.67 242 LEU A O 1
ATOM 1869 N N . ILE A 1 243 ? -10.138 21.443 5.043 1 97.41 243 ILE A N 1
ATOM 1870 C CA . ILE A 1 243 ? -9.177 21.212 3.97 1 97.41 243 ILE A CA 1
ATOM 1871 C C . ILE A 1 243 ? -7.818 20.849 4.565 1 97.41 243 ILE A C 1
ATOM 1873 O O . ILE A 1 243 ? -7.444 21.353 5.627 1 97.41 243 ILE A O 1
ATOM 1877 N N . ASN A 1 244 ? -7.085 19.95 3.93 1 95.31 244 ASN A N 1
ATOM 1878 C CA . ASN A 1 244 ? -5.747 19.685 4.449 1 95.31 244 ASN A CA 1
ATOM 1879 C C . ASN A 1 244 ? -4.866 20.929 4.387 1 95.31 244 ASN A C 1
ATOM 1881 O O . ASN A 1 244 ? -4.939 21.701 3.429 1 95.31 244 ASN A O 1
ATOM 1885 N N . HIS A 1 245 ? -4.061 21.149 5.342 1 94.4 245 HIS A N 1
ATOM 1886 C CA . HIS A 1 245 ? -3.335 22.384 5.616 1 94.4 245 HIS A CA 1
ATOM 1887 C C . HIS A 1 245 ? -2.015 22.427 4.855 1 94.4 245 HIS A C 1
ATOM 1889 O O . HIS A 1 245 ? -0.966 22.713 5.438 1 94.4 245 HIS A O 1
ATOM 1895 N N . GLY A 1 246 ? -2.083 22.252 3.558 1 92.35 246 GLY A N 1
ATOM 1896 C CA . GLY A 1 246 ? -0.891 22.323 2.729 1 92.35 246 GLY A CA 1
ATOM 1897 C C . GLY A 1 246 ? -0.429 23.744 2.469 1 92.35 246 GLY A C 1
ATOM 1898 O O . GLY A 1 246 ? 0.764 24.042 2.565 1 92.35 246 GLY A O 1
ATOM 1899 N N . ASP A 1 247 ? -1.358 24.633 2.104 1 93.93 247 ASP A N 1
ATOM 1900 C CA . ASP A 1 247 ? -1.105 26.019 1.721 1 93.93 247 ASP A CA 1
ATOM 1901 C C . ASP A 1 247 ? -2.277 26.918 2.107 1 93.93 247 ASP A C 1
ATOM 1903 O O . ASP A 1 247 ? -3.385 26.759 1.591 1 93.93 247 ASP A O 1
ATOM 1907 N N . GLU A 1 248 ? -1.92 27.846 2.977 1 96.62 248 GLU A N 1
ATOM 1908 C CA . GLU A 1 248 ? -2.984 28.706 3.488 1 96.62 248 GLU A CA 1
ATOM 1909 C C . GLU A 1 248 ? -3.6 29.544 2.372 1 96.62 248 GLU A C 1
ATOM 1911 O O . GLU A 1 248 ? -4.811 29.771 2.355 1 96.62 248 GLU A O 1
ATOM 1916 N N . ASP A 1 249 ? -2.784 30.039 1.484 1 96.07 249 ASP A N 1
ATOM 1917 C CA . ASP A 1 249 ? -3.292 30.849 0.382 1 96.07 249 ASP A CA 1
ATOM 1918 C C . ASP A 1 249 ? -4.211 30.031 -0.523 1 96.07 249 ASP A C 1
ATOM 1920 O O . ASP A 1 249 ? -5.244 30.527 -0.978 1 96.07 249 ASP A O 1
ATOM 1924 N N . MET A 1 250 ? -3.799 28.85 -0.76 1 95.13 250 MET A N 1
ATOM 1925 C CA . MET A 1 250 ? -4.651 27.955 -1.538 1 95.13 250 MET A CA 1
ATOM 1926 C C . MET A 1 250 ? -5.964 27.686 -0.812 1 95.13 250 MET A C 1
ATOM 1928 O O . MET A 1 250 ? -7.02 27.6 -1.441 1 95.13 250 MET A O 1
ATOM 1932 N N . HIS A 1 251 ? -5.883 27.484 0.459 1 97.13 251 HIS A N 1
ATOM 1933 C CA . HIS A 1 251 ? -7.066 27.326 1.297 1 97.13 251 HIS A CA 1
ATOM 1934 C C . HIS A 1 251 ? -8.037 28.485 1.103 1 97.13 251 HIS A C 1
ATOM 1936 O O . HIS A 1 251 ? -9.211 28.272 0.791 1 97.13 251 HIS A O 1
ATOM 1942 N N . ARG A 1 252 ? -7.6 29.656 1.193 1 97.64 252 ARG A N 1
ATOM 1943 C CA . ARG A 1 252 ? -8.422 30.851 1.027 1 97.64 252 ARG A CA 1
ATOM 1944 C C . ARG A 1 252 ? -8.958 30.953 -0.397 1 97.64 252 ARG A C 1
ATOM 1946 O O . ARG A 1 252 ? -10.111 31.337 -0.605 1 97.64 252 ARG A O 1
ATOM 1953 N N . SER A 1 253 ? -8.101 30.605 -1.353 1 97.77 253 SER A N 1
ATOM 1954 C CA . SER A 1 253 ? -8.523 30.646 -2.749 1 97.77 253 SER A CA 1
ATOM 1955 C C . SER A 1 253 ? -9.675 29.68 -3.006 1 97.77 253 SER A C 1
ATOM 1957 O O . SER A 1 253 ? -10.595 29.992 -3.764 1 97.77 253 SER A O 1
ATOM 1959 N N . LEU A 1 254 ? -9.589 28.516 -2.385 1 97.64 254 LEU A N 1
ATOM 1960 C CA . LEU A 1 254 ? -10.668 27.549 -2.557 1 97.64 254 LEU A CA 1
ATOM 1961 C C . LEU A 1 254 ? -11.964 28.067 -1.942 1 97.64 254 LEU A C 1
ATOM 1963 O O . LEU A 1 254 ? -13.034 27.942 -2.543 1 97.64 254 LEU A O 1
ATOM 1967 N N . LEU A 1 255 ? -11.883 28.626 -0.787 1 98 255 LEU A N 1
ATOM 1968 C CA . LEU A 1 255 ? -13.065 29.214 -0.168 1 98 255 LEU A CA 1
ATOM 1969 C C . LEU A 1 255 ? -13.67 30.289 -1.066 1 98 255 LEU A C 1
ATOM 1971 O O . LEU A 1 255 ? -14.885 30.314 -1.279 1 98 255 LEU A O 1
ATOM 1975 N N . ALA A 1 256 ? -12.848 31.081 -1.583 1 97.79 256 ALA A N 1
ATOM 1976 C CA . ALA A 1 256 ? -13.31 32.142 -2.475 1 97.79 256 ALA A CA 1
ATOM 1977 C C . ALA A 1 256 ? -13.971 31.561 -3.721 1 97.79 256 ALA A C 1
ATOM 1979 O O . ALA A 1 256 ? -15.033 32.025 -4.142 1 97.79 256 ALA A O 1
ATOM 1980 N N . ARG A 1 257 ? -13.323 30.587 -4.269 1 97.52 257 ARG A N 1
ATOM 1981 C CA . ARG A 1 257 ? -13.857 29.918 -5.451 1 97.52 257 ARG A CA 1
ATOM 1982 C C . ARG A 1 257 ? -15.257 29.374 -5.187 1 97.52 257 ARG A C 1
ATOM 1984 O O . ARG A 1 257 ? -16.108 29.376 -6.079 1 97.52 257 ARG A O 1
ATOM 1991 N N . LEU A 1 258 ? -15.52 28.888 -4.012 1 97.76 258 LEU A N 1
ATOM 1992 C CA . LEU A 1 258 ? -16.788 28.261 -3.653 1 97.76 258 LEU A CA 1
ATOM 1993 C C . LEU A 1 258 ? -17.727 29.27 -3 1 97.76 258 LEU A C 1
ATOM 1995 O O . LEU A 1 258 ? -18.822 28.91 -2.562 1 97.76 258 LEU A O 1
ATOM 1999 N N . ASP A 1 259 ? -17.303 30.513 -2.864 1 96.8 259 ASP A N 1
ATOM 2000 C CA . ASP A 1 259 ? -18.062 31.575 -2.212 1 96.8 259 ASP A CA 1
ATOM 2001 C C . ASP A 1 259 ? -18.417 31.195 -0.776 1 96.8 259 ASP A C 1
ATOM 2003 O O . ASP A 1 259 ? -19.573 31.312 -0.365 1 96.8 259 ASP A O 1
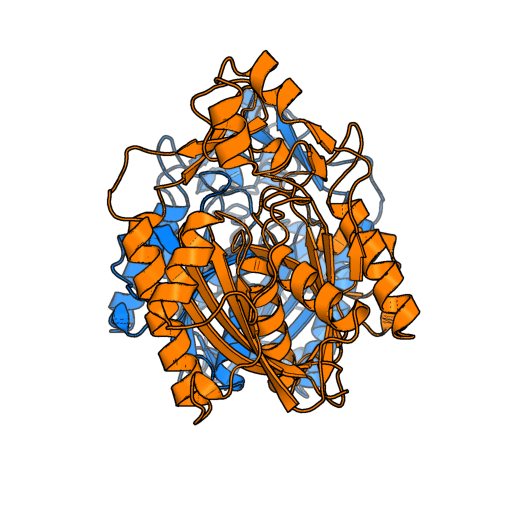ATOM 2007 N N . LEU A 1 260 ? -17.417 30.653 -0.089 1 97.71 260 LEU A N 1
ATOM 2008 C CA . LEU A 1 260 ? -17.554 30.337 1.329 1 97.71 260 LEU A CA 1
ATOM 2009 C C . LEU A 1 260 ? -16.715 31.285 2.18 1 97.71 260 LEU A C 1
ATOM 2011 O O . LEU A 1 260 ? -15.591 31.629 1.809 1 97.71 260 LEU A O 1
ATOM 2015 N N . SER A 1 261 ? -17.295 31.701 3.305 1 97.19 261 SER A N 1
ATOM 2016 C CA . SER A 1 261 ? -16.553 32.552 4.23 1 97.19 261 SER A CA 1
ATOM 2017 C C . SER A 1 261 ? -15.568 31.737 5.061 1 97.19 261 SER A C 1
ATOM 2019 O O . SER A 1 261 ? -15.696 30.515 5.164 1 97.19 261 SER A O 1
ATOM 2021 N N . GLU A 1 262 ? -14.637 32.33 5.681 1 97.25 262 GLU A N 1
ATOM 2022 C CA . GLU A 1 262 ? -13.579 31.684 6.452 1 97.25 262 GLU A CA 1
ATOM 2023 C C . GLU A 1 262 ? -14.121 31.111 7.759 1 97.25 262 GLU A C 1
ATOM 2025 O O . GLU A 1 262 ? -13.466 30.285 8.398 1 97.25 262 GLU A O 1
ATOM 2030 N N . GLU A 1 263 ? -15.333 31.564 8.158 1 96.77 263 GLU A N 1
ATOM 2031 C CA . GLU A 1 263 ? -15.936 31.028 9.375 1 96.77 263 GLU A CA 1
ATOM 2032 C C . GLU A 1 263 ? -16.435 29.602 9.162 1 96.77 263 GLU A C 1
ATOM 2034 O O . GLU A 1 263 ? -16.768 28.905 10.123 1 96.77 263 GLU A O 1
ATOM 2039 N N . ARG A 1 264 ? -16.456 29.13 7.961 1 97.4 264 ARG A N 1
ATOM 2040 C CA . ARG A 1 264 ? -16.973 27.811 7.611 1 97.4 264 ARG A CA 1
ATOM 2041 C C . ARG A 1 264 ? -15.839 26.807 7.434 1 97.4 264 ARG A C 1
ATOM 2043 O O . ARG A 1 264 ? -15.991 25.809 6.727 1 97.4 264 ARG A O 1
ATOM 2050 N N . THR A 1 265 ? -14.698 27.189 7.939 1 98.33 265 THR A N 1
ATOM 2051 C CA . THR A 1 265 ? -13.561 26.275 7.898 1 98.33 265 THR A CA 1
ATOM 2052 C C . THR A 1 265 ? -12.722 26.399 9.166 1 98.33 265 THR A C 1
ATOM 2054 O O . THR A 1 265 ? -13.095 27.117 10.096 1 98.33 265 THR A O 1
ATOM 2057 N N . VAL A 1 266 ? -11.714 25.565 9.338 1 98.2 266 VAL A N 1
ATOM 2058 C CA . VAL A 1 266 ? -10.759 25.611 10.44 1 98.2 266 VAL A CA 1
ATOM 2059 C C . VAL A 1 266 ? -9.367 25.938 9.905 1 98.2 266 VAL A C 1
ATOM 2061 O O . VAL A 1 266 ? -8.894 25.302 8.96 1 98.2 266 VAL A O 1
ATOM 2064 N N . PHE A 1 267 ? -8.752 26.947 10.432 1 97.5 267 PHE A N 1
ATOM 2065 C CA . PHE A 1 267 ? -7.363 27.299 10.159 1 97.5 267 PHE A CA 1
ATOM 2066 C C . PHE A 1 267 ? -6.468 26.919 11.332 1 97.5 267 PHE A C 1
ATOM 2068 O O . PHE A 1 267 ? -6.667 27.394 12.452 1 97.5 267 PHE A O 1
ATOM 2075 N N . ASN A 1 268 ? -5.551 26.068 11.082 1 97.26 268 ASN A N 1
ATOM 2076 C CA . ASN A 1 268 ? -4.612 25.675 12.127 1 97.26 268 ASN A CA 1
ATOM 2077 C C . ASN A 1 268 ? -3.18 26.062 11.768 1 97.26 268 ASN A C 1
ATOM 2079 O O . ASN A 1 268 ? -2.237 25.687 12.467 1 97.26 268 ASN A O 1
ATOM 2083 N N . TYR A 1 269 ? -2.94 26.833 10.742 1 97.02 269 TYR A N 1
ATOM 2084 C CA . TYR A 1 269 ? -1.624 27.14 10.195 1 97.02 269 TYR A CA 1
ATOM 2085 C C . TYR A 1 269 ? -0.762 27.864 11.222 1 97.02 269 TYR A C 1
ATOM 2087 O O . TYR A 1 269 ? 0.466 27.744 11.206 1 97.02 269 TYR A O 1
ATOM 2095 N N . HIS A 1 270 ? -1.372 28.612 12.122 1 95.91 270 HIS A N 1
ATOM 2096 C CA . HIS A 1 270 ? -0.643 29.428 13.086 1 95.91 270 HIS A CA 1
ATOM 2097 C C . HIS A 1 270 ? -0.013 28.565 14.174 1 95.91 270 HIS A C 1
ATOM 2099 O O . HIS A 1 270 ? 0.827 29.04 14.941 1 95.91 270 HIS A O 1
ATOM 2105 N N . ARG A 1 271 ? -0.391 27.282 14.183 1 96.08 271 ARG A N 1
ATOM 2106 C CA . ARG A 1 271 ? 0.15 26.481 15.276 1 96.08 271 ARG A CA 1
ATOM 2107 C C . ARG A 1 271 ? 0.532 25.085 14.795 1 96.08 271 ARG A C 1
ATOM 2109 O O . ARG A 1 271 ? 1.186 24.331 15.519 1 96.08 271 ARG A O 1
ATOM 2116 N N . LEU A 1 272 ? 0.077 24.83 13.622 1 97.26 272 LEU A N 1
ATOM 2117 C CA . LEU A 1 272 ? 0.38 23.514 13.068 1 97.26 272 LEU A CA 1
ATOM 2118 C C . LEU A 1 272 ? 0.991 23.638 11.676 1 97.26 272 LEU A C 1
ATOM 2120 O O . LEU A 1 272 ? 0.757 24.626 10.976 1 97.26 272 LEU A O 1
ATOM 2124 N N . GLY A 1 273 ? 1.799 22.819 11.239 1 96.32 273 GLY A N 1
ATOM 2125 C CA . GLY A 1 273 ? 2.206 22.633 9.856 1 96.32 273 GLY A CA 1
ATOM 2126 C C . GLY A 1 273 ? 1.269 21.73 9.075 1 96.32 273 GLY A C 1
ATOM 2127 O O . GLY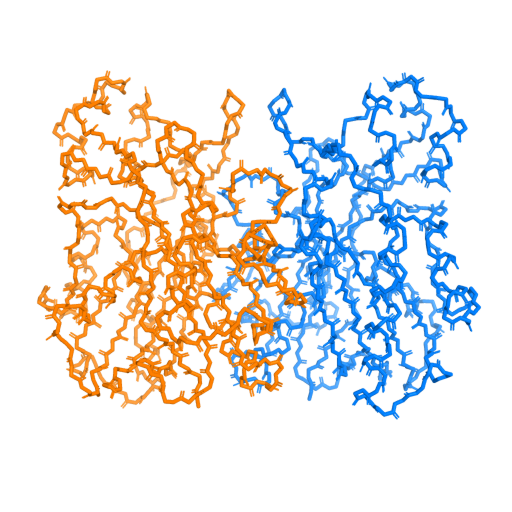 A 1 273 ? 0.099 21.582 9.433 1 96.32 273 GLY A O 1
ATOM 2128 N N . HIS A 1 274 ? 1.747 21.314 7.979 1 97.21 274 HIS A N 1
ATOM 2129 C CA . HIS A 1 274 ? 1.044 20.3 7.2 1 97.21 274 HIS A CA 1
ATOM 2130 C C . HIS A 1 274 ? 1.268 18.907 7.779 1 97.21 274 HIS A C 1
ATOM 2132 O O . HIS A 1 274 ? 2.34 18.323 7.604 1 97.21 274 HIS A O 1
ATOM 2138 N N . MET A 1 275 ? 0.233 18.382 8.39 1 97.67 275 MET A N 1
ATOM 2139 C CA . MET A 1 275 ? 0.343 17.119 9.115 1 97.67 275 MET A CA 1
ATOM 2140 C C . MET A 1 275 ? -0.074 15.948 8.233 1 97.67 275 MET A C 1
ATOM 2142 O O . MET A 1 275 ? -0.406 14.873 8.737 1 97.67 275 MET A O 1
ATOM 2146 N N . GLY A 1 276 ? -0.134 16.193 6.912 1 95.99 276 GLY A N 1
ATOM 2147 C CA . GLY A 1 276 ? -0.452 15.13 5.972 1 95.99 276 GLY A CA 1
ATOM 2148 C C . GLY A 1 276 ? -1.907 14.703 6.025 1 95.99 276 GLY A C 1
ATOM 2149 O O . GLY A 1 276 ? -2.809 15.541 5.957 1 95.99 276 GLY A O 1
ATOM 2150 N N . SER A 1 277 ? -2.157 13.448 6.093 1 96.44 277 SER A N 1
ATOM 2151 C CA . SER A 1 277 ? -3.5 12.881 6.021 1 96.44 277 SER A CA 1
ATOM 2152 C C . SER A 1 277 ? -4.264 13.102 7.323 1 96.44 277 SER A C 1
ATOM 2154 O O . SER A 1 277 ? -5.48 12.907 7.376 1 96.44 277 SER A O 1
ATOM 2156 N N . ALA A 1 278 ? -3.632 13.569 8.362 1 98.12 278 ALA A N 1
ATOM 2157 C CA . ALA A 1 278 ? -4.282 13.784 9.652 1 98.12 278 ALA A CA 1
ATOM 2158 C C . ALA A 1 278 ? -4.935 15.162 9.715 1 98.12 278 ALA A C 1
ATOM 2160 O O . ALA A 1 278 ? -5.735 15.437 10.612 1 98.12 278 ALA A O 1
ATOM 2161 N N . ASP A 1 279 ? -4.685 16.027 8.773 1 98.38 279 ASP A N 1
ATOM 2162 C CA . ASP A 1 279 ? -5.06 17.435 8.854 1 98.38 279 ASP A CA 1
ATOM 2163 C C . ASP A 1 279 ? -6.562 17.592 9.076 1 98.38 279 ASP A C 1
ATOM 2165 O O . ASP A 1 279 ? -6.989 18.246 10.029 1 98.38 279 ASP A O 1
ATOM 2169 N N . THR A 1 280 ? -7.332 16.972 8.232 1 98.44 280 THR A N 1
ATOM 2170 C CA . THR A 1 280 ? -8.772 17.195 8.3 1 98.44 280 THR A CA 1
ATOM 2171 C C . THR A 1 280 ? -9.373 16.485 9.509 1 98.44 280 THR A C 1
ATOM 2173 O O . THR A 1 280 ? -10.377 16.935 10.064 1 98.44 280 THR A O 1
ATOM 2176 N N . LEU A 1 281 ? -8.762 15.428 9.97 1 98.63 281 LEU A N 1
ATOM 2177 C CA . LEU A 1 281 ? -9.212 14.751 11.181 1 98.63 281 LEU A CA 1
ATOM 2178 C C . LEU A 1 281 ? -8.923 15.597 12.416 1 98.63 281 LEU A C 1
ATOM 2180 O O . LEU A 1 281 ? -9.722 15.627 13.355 1 98.63 281 LEU A O 1
ATOM 2184 N N . ILE A 1 282 ? -7.782 16.264 12.386 1 98.73 282 ILE A N 1
ATOM 2185 C CA . ILE A 1 282 ? -7.44 17.189 13.461 1 98.73 282 ILE A CA 1
ATOM 2186 C C . ILE A 1 282 ? -8.484 18.3 13.537 1 98.73 282 ILE A C 1
ATOM 2188 O O . ILE A 1 282 ? -8.966 18.635 14.622 1 98.73 282 ILE A O 1
ATOM 2192 N N . ALA A 1 283 ? -8.803 18.827 12.379 1 98.55 283 ALA A N 1
ATOM 2193 C CA . ALA A 1 283 ? -9.796 19.897 12.329 1 98.55 283 ALA A CA 1
ATOM 2194 C C . ALA A 1 283 ? -11.153 19.409 12.828 1 98.55 283 ALA A C 1
ATOM 2196 O O . ALA A 1 283 ? -11.84 20.116 13.569 1 98.55 283 ALA A O 1
ATOM 2197 N N . LEU A 1 284 ? -11.514 18.254 12.398 1 98.11 284 LEU A N 1
ATOM 2198 C CA . LEU A 1 284 ? -12.793 17.68 12.802 1 98.11 284 LEU A CA 1
ATOM 2199 C C . LEU A 1 284 ? -12.844 17.477 14.313 1 98.11 284 LEU A C 1
ATOM 2201 O O . LEU A 1 284 ? -13.831 17.835 14.959 1 98.11 284 LEU A O 1
ATOM 2205 N N . GLU A 1 285 ? -11.862 16.899 14.865 1 98.12 285 GLU A N 1
ATOM 2206 C CA . GLU A 1 285 ? -11.76 16.679 16.304 1 98.12 285 GLU A CA 1
ATOM 2207 C C . GLU A 1 285 ? -11.827 17.996 17.071 1 98.12 285 GLU A C 1
ATOM 2209 O O . GLU A 1 285 ? -12.472 18.079 18.119 1 98.12 285 GLU A O 1
ATOM 2214 N N . GLN A 1 286 ? -11.152 18.984 16.58 1 97.97 286 GLN A N 1
ATOM 2215 C CA . GLN A 1 286 ? -11.141 20.301 17.208 1 97.97 286 GLN A CA 1
ATOM 2216 C C . GLN A 1 286 ? -12.547 20.892 17.271 1 97.97 286 GLN A C 1
ATOM 2218 O O . GLN A 1 286 ? -12.951 21.436 18.3 1 97.97 286 GLN A O 1
ATOM 2223 N N . LEU A 1 287 ? -13.234 20.789 16.154 1 98.11 287 LEU A N 1
ATOM 2224 C CA . LEU A 1 287 ? -14.584 21.339 16.113 1 98.11 287 LEU A CA 1
ATOM 2225 C C . LEU A 1 287 ? -15.469 20.686 17.17 1 98.11 287 LEU A C 1
ATOM 2227 O O . LEU A 1 287 ? -16.262 21.364 17.827 1 98.11 287 LEU A O 1
ATOM 2231 N N . GLU A 1 288 ? -15.324 19.422 17.285 1 96.33 288 GLU A N 1
ATOM 2232 C CA . GLU A 1 288 ? -16.124 18.718 18.283 1 96.33 288 GLU A CA 1
ATOM 2233 C C . GLU A 1 288 ? -15.697 19.095 19.699 1 96.33 288 GLU A C 1
ATOM 2235 O O . GLU A 1 288 ? -16.541 19.358 20.558 1 96.33 288 GLU A O 1
ATOM 2240 N N . ARG A 1 289 ? -14.438 19.032 19.955 1 95.61 289 ARG A N 1
ATOM 2241 C CA . ARG A 1 289 ? -13.902 19.376 21.268 1 95.61 289 ARG A CA 1
ATOM 2242 C C . ARG A 1 289 ? -14.337 20.776 21.689 1 95.61 289 ARG A C 1
ATOM 2244 O O . ARG A 1 289 ? -14.629 21.014 22.862 1 95.61 289 ARG A O 1
ATOM 2251 N N . GLU A 1 290 ? -14.4 21.65 20.75 1 97.17 290 GLU A N 1
ATOM 2252 C CA . GLU A 1 290 ? -14.751 23.039 21.026 1 97.17 290 GLU A CA 1
ATOM 2253 C C . GLU A 1 290 ? -16.261 23.251 20.956 1 97.17 290 GLU A C 1
ATOM 2255 O O . GLU A 1 290 ? -16.736 24.388 20.997 1 97.17 290 GLU A O 1
ATOM 2260 N N . GLN A 1 291 ? -17.079 22.219 20.779 1 97.13 291 GLN A N 1
ATOM 2261 C CA . GLN A 1 291 ? -18.538 22.245 20.783 1 97.13 291 GLN A CA 1
ATOM 2262 C C . GLN A 1 291 ? -19.074 23.194 19.715 1 97.13 291 GLN A C 1
ATOM 2264 O O . GLN A 1 291 ? -19.984 23.983 19.978 1 97.13 291 GLN A O 1
ATOM 2269 N N . GLN A 1 292 ? -18.5 23.11 18.576 1 97.54 292 GLN A N 1
ATOM 2270 C CA . GLN A 1 292 ? -18.893 23.996 17.486 1 97.54 292 GLN A CA 1
ATOM 2271 C C . GLN A 1 292 ? -19.804 23.277 16.494 1 97.54 292 GLN A C 1
ATOM 2273 O O . GLN A 1 292 ? -20.09 23.8 15.415 1 97.54 292 GLN A O 1
ATOM 2278 N N . LEU A 1 293 ? -20.188 22.136 16.888 1 97.66 293 LEU A N 1
ATOM 2279 C CA . LEU A 1 293 ? -21.017 21.334 15.994 1 97.66 293 LEU A CA 1
ATOM 2280 C C . LEU A 1 293 ? -22.396 21.096 16.599 1 97.66 293 LEU A C 1
ATOM 2282 O O . LEU A 1 293 ? -22.534 20.989 17.819 1 97.66 293 LEU A O 1
ATOM 2286 N N . GLN A 1 294 ? -23.428 20.992 15.743 1 96.99 294 GLN A N 1
ATOM 2287 C CA . GLN A 1 294 ? -24.793 20.605 16.085 1 96.99 294 GLN A CA 1
ATOM 2288 C C . GLN A 1 294 ? -25.253 19.414 15.25 1 96.99 294 GLN A C 1
ATOM 2290 O O . GLN A 1 294 ? -24.798 19.229 14.119 1 96.99 294 GLN A O 1
ATOM 2295 N N . ALA A 1 295 ? -26.147 18.68 15.822 1 96.03 295 ALA A N 1
ATOM 2296 C CA . ALA A 1 295 ? -26.688 17.532 15.099 1 96.03 295 ALA A CA 1
ATOM 2297 C C . ALA A 1 295 ? -27.235 17.95 13.737 1 96.03 295 ALA A C 1
ATOM 2299 O O . ALA A 1 295 ? -27.95 18.949 13.628 1 96.03 295 ALA A O 1
ATOM 2300 N N . GLY A 1 296 ? -26.842 17.24 12.7 1 96.84 296 GLY A N 1
ATOM 2301 C CA . GLY A 1 296 ? -27.336 17.519 11.36 1 96.84 296 GLY A CA 1
ATOM 2302 C C . GLY A 1 296 ? -26.368 18.338 10.527 1 96.84 296 GLY A C 1
ATOM 2303 O O . GLY A 1 296 ? -26.542 18.468 9.314 1 96.84 296 GLY A O 1
ATOM 2304 N N . ASP A 1 297 ? -25.338 18.862 11.189 1 98.17 297 ASP A N 1
ATOM 2305 C CA . ASP A 1 297 ? -24.363 19.652 10.444 1 98.17 297 ASP A CA 1
ATOM 2306 C C . ASP A 1 297 ? -23.709 18.821 9.343 1 98.17 297 ASP A C 1
ATOM 2308 O O . ASP A 1 297 ? -23.228 17.714 9.596 1 98.17 297 ASP A O 1
ATOM 2312 N N . LEU A 1 298 ? -23.751 19.372 8.138 1 98.52 298 LEU A N 1
ATOM 2313 C CA . LEU A 1 298 ? -23.051 18.787 6.999 1 98.52 298 LEU A CA 1
ATOM 2314 C C . LEU A 1 298 ? -21.624 19.316 6.907 1 98.52 298 LEU A C 1
ATOM 2316 O O . LEU A 1 298 ? -21.41 20.527 6.825 1 98.52 298 LEU A O 1
ATOM 2320 N N . ILE A 1 299 ? -20.694 18.424 6.927 1 98.62 299 ILE A N 1
ATOM 2321 C CA . ILE A 1 299 ? -19.281 18.785 6.876 1 98.62 299 ILE A CA 1
ATOM 2322 C C . ILE A 1 299 ? -18.618 18.109 5.678 1 98.62 299 ILE A C 1
ATOM 2324 O O . ILE A 1 299 ? -18.763 16.9 5.481 1 98.62 299 ILE A O 1
ATOM 2328 N N . LEU A 1 300 ? -17.965 18.927 4.874 1 98.84 300 LEU A N 1
ATOM 2329 C CA . LEU A 1 300 ? -17.177 18.408 3.762 1 98.84 300 LEU A CA 1
ATOM 2330 C C . LEU A 1 300 ? -15.693 18.379 4.115 1 98.84 300 LEU A C 1
ATOM 2332 O O . LEU A 1 300 ? -15.152 19.365 4.62 1 98.84 300 LEU A O 1
ATOM 2336 N N . LEU A 1 301 ? -15.093 17.262 3.933 1 98.54 301 LEU A N 1
ATOM 2337 C CA . LEU A 1 301 ? -13.652 17.092 4.086 1 98.54 301 LEU A CA 1
ATOM 2338 C C . LEU A 1 301 ? -12.963 17.034 2.727 1 98.54 301 LEU A C 1
ATOM 2340 O O . LEU A 1 301 ? -13.2 16.11 1.945 1 98.54 301 LEU A O 1
ATOM 2344 N N . ALA A 1 302 ? -12.15 18.057 2.497 1 98.46 302 ALA A N 1
ATOM 2345 C CA . ALA A 1 302 ? -11.419 18.176 1.238 1 98.46 302 ALA A CA 1
ATOM 2346 C C . ALA A 1 302 ? -9.948 17.812 1.42 1 98.46 302 ALA A C 1
ATOM 2348 O O . ALA A 1 302 ? -9.207 18.523 2.103 1 98.46 302 ALA A O 1
ATOM 2349 N N . SER A 1 303 ? -9.553 16.747 0.784 1 97.16 303 SER A N 1
ATOM 2350 C CA . SER A 1 303 ? -8.166 16.304 0.895 1 97.16 303 SER A CA 1
ATOM 2351 C C . SER A 1 303 ? -7.525 16.145 -0.48 1 97.16 303 SER A C 1
ATOM 2353 O O . SER A 1 303 ? -8.169 15.675 -1.42 1 97.16 303 SER A O 1
ATOM 2355 N N . SER A 1 304 ? -6.313 16.636 -0.559 1 95.79 304 SER A N 1
ATOM 2356 C CA . SER A 1 304 ? -5.5 16.469 -1.759 1 95.79 304 SER A CA 1
ATOM 2357 C C . SER A 1 304 ? -4.15 15.839 -1.428 1 95.79 304 SER A C 1
ATOM 2359 O O . SER A 1 304 ? -3.699 15.891 -0.282 1 95.79 304 SER A O 1
ATOM 2361 N N . ALA A 1 305 ? -3.586 15.148 -2.412 1 92.69 305 ALA A N 1
ATOM 2362 C CA . ALA A 1 305 ? -2.343 14.417 -2.184 1 92.69 305 ALA A CA 1
ATOM 2363 C C . ALA A 1 305 ? -1.382 14.588 -3.357 1 92.69 305 ALA A C 1
ATOM 2365 O O . ALA A 1 305 ? -1.812 14.701 -4.508 1 92.69 305 ALA A O 1
ATOM 2366 N N . MET A 1 306 ? -0.071 14.638 -3 1 86.19 306 MET A N 1
ATOM 2367 C CA . MET A 1 306 ? 0.958 14.546 -4.032 1 86.19 306 MET A CA 1
ATOM 2368 C C . MET A 1 306 ? 0.792 13.273 -4.854 1 86.19 306 MET A C 1
ATOM 2370 O O . MET A 1 306 ? 0.43 12.224 -4.317 1 86.19 306 MET A O 1
ATOM 2374 N N . GLY A 1 307 ? 1.211 13.296 -6.437 1 74.95 307 GLY A N 1
ATOM 2375 C CA . GLY A 1 307 ? 0.713 12.328 -7.402 1 74.95 307 GLY A CA 1
ATOM 2376 C C . GLY A 1 307 ? -0.69 12.637 -7.888 1 74.95 307 GLY A C 1
ATOM 2377 O O . GLY A 1 307 ? -1.054 12.289 -9.013 1 74.95 307 GLY A O 1
ATOM 2378 N N . PHE A 1 308 ? -1.269 13.584 -7.933 1 88.89 308 PHE A N 1
ATOM 2379 C CA . PHE A 1 308 ? -2.213 14.44 -7.224 1 88.89 308 PHE A CA 1
ATOM 2380 C C . PHE A 1 308 ? -3.628 13.88 -7.319 1 88.89 308 PHE A C 1
ATOM 2382 O O . PHE A 1 308 ? -4.094 13.539 -8.408 1 88.89 308 PHE A O 1
ATOM 2389 N N . SER A 1 309 ? -4.059 13.541 -6.276 1 95.42 309 SER A N 1
ATOM 2390 C CA . SER A 1 309 ? -5.432 13.099 -6.057 1 95.42 309 SER A CA 1
ATOM 2391 C C . SER A 1 309 ? -6.203 14.096 -5.199 1 95.42 309 SER A C 1
ATOM 2393 O O . SER A 1 309 ? -5.613 14.811 -4.386 1 95.42 309 SER A O 1
ATOM 2395 N N . TRP A 1 310 ? -7.47 14.194 -5.508 1 97.21 310 TRP A N 1
ATOM 2396 C CA . TRP A 1 310 ? -8.386 15.044 -4.755 1 97.21 310 TRP A CA 1
ATOM 2397 C C . TRP A 1 310 ? -9.597 14.25 -4.277 1 97.21 310 TRP A C 1
ATOM 2399 O O . TRP A 1 310 ? -10.046 13.322 -4.954 1 97.21 310 TRP A O 1
ATOM 2409 N N . GLY A 1 311 ? -10.043 14.594 -3.137 1 97.52 311 GLY A N 1
ATOM 2410 C CA . GLY A 1 311 ? -11.223 13.931 -2.605 1 97.52 311 GLY A CA 1
ATOM 2411 C C . GLY A 1 311 ? -12.085 14.843 -1.753 1 97.52 311 GLY A C 1
ATOM 2412 O O . GLY A 1 311 ? -11.57 15.711 -1.046 1 97.52 311 GLY A O 1
ATOM 2413 N N . ILE A 1 312 ? -13.45 14.672 -1.913 1 98.63 312 ILE A N 1
ATOM 2414 C CA . ILE A 1 312 ? -14.439 15.27 -1.023 1 98.63 312 ILE A CA 1
ATOM 2415 C C . ILE A 1 312 ? -15.244 14.171 -0.333 1 98.63 312 ILE A C 1
ATOM 2417 O O . ILE A 1 312 ? -15.817 13.303 -0.996 1 98.63 312 ILE A O 1
ATOM 2421 N N . THR A 1 313 ? -15.16 14.179 0.951 1 98.1 313 THR A N 1
ATOM 2422 C CA . THR A 1 313 ? -15.996 13.289 1.749 1 98.1 313 THR A CA 1
ATOM 2423 C C . THR A 1 313 ? -16.978 14.089 2.6 1 98.1 313 THR A C 1
ATOM 2425 O O . THR A 1 313 ? -16.592 15.055 3.262 1 98.1 313 THR A O 1
ATOM 2428 N N . ALA A 1 314 ? -18.267 13.711 2.476 1 98.27 314 ALA A N 1
ATOM 2429 C CA . ALA A 1 314 ? -19.315 14.382 3.239 1 98.27 314 ALA A CA 1
ATOM 2430 C C . ALA A 1 314 ? -19.724 13.555 4.455 1 98.27 314 ALA A C 1
ATOM 2432 O O . ALA A 1 314 ? -20.056 12.374 4.326 1 98.27 314 ALA A O 1
ATOM 2433 N N . VAL A 1 315 ? -19.658 14.233 5.603 1 97.41 315 VAL A N 1
ATOM 2434 C CA . VAL A 1 315 ? -20.135 13.591 6.824 1 97.41 315 VAL A CA 1
ATOM 2435 C C . VAL A 1 315 ? -21.207 14.459 7.479 1 97.41 315 VAL A C 1
ATOM 2437 O O . VAL A 1 315 ? -21.267 15.668 7.241 1 97.41 315 VAL A O 1
ATOM 2440 N N . GLU A 1 316 ? -22.046 13.808 8.218 1 97.23 316 GLU A N 1
ATOM 2441 C CA . GLU A 1 316 ? -23.066 14.491 9.009 1 97.23 316 GLU A CA 1
ATOM 2442 C C . GLU A 1 316 ? -22.87 14.236 10.5 1 97.23 316 GLU A C 1
ATOM 2444 O O . GLU A 1 316 ? -22.719 13.088 10.925 1 97.23 316 GLU A O 1
ATOM 2449 N N . TYR A 1 317 ? -22.854 15.3 11.235 1 97.85 317 TYR A N 1
ATOM 2450 C CA . TYR A 1 317 ? -22.7 15.192 12.681 1 97.85 317 TYR A CA 1
ATOM 2451 C C . TYR A 1 317 ? -23.995 14.726 13.335 1 97.85 317 TYR A C 1
ATOM 2453 O O . TYR A 1 317 ? -25.06 15.301 13.097 1 97.85 317 TYR A O 1
ATOM 2461 N N . GLN A 1 318 ? -24.011 13.619 14.108 1 92.86 318 GLN A N 1
ATOM 2462 C CA . GLN A 1 318 ? -25.215 13.044 14.697 1 92.86 318 GLN A CA 1
ATOM 2463 C C . GLN A 1 318 ? -25.333 13.41 16.174 1 92.86 318 GLN A C 1
ATOM 2465 O O . GLN A 1 318 ? -26.421 13.343 16.751 1 92.86 318 GLN A O 1
ATOM 2470 N N . ALA A 1 319 ? -24.634 13.95 16.869 1 76.88 319 ALA A N 1
ATOM 2471 C CA . ALA A 1 319 ? -24.651 14.306 18.285 1 76.88 319 ALA A CA 1
ATOM 2472 C C . ALA A 1 319 ? -24.603 13.06 19.164 1 76.88 319 ALA A C 1
ATOM 2474 O O . ALA A 1 319 ? -25.18 12.027 18.819 1 76.88 319 ALA A O 1
ATOM 2475 N N . MET B 1 1 ? -22.631 -10.456 -7.943 1 79.48 1 MET B N 1
ATOM 2476 C CA . MET B 1 1 ? -21.367 -10.642 -7.235 1 79.48 1 MET B CA 1
ATOM 2477 C C . MET B 1 1 ? -20.189 -10.208 -8.101 1 79.48 1 MET B C 1
ATOM 2479 O O . MET B 1 1 ? -20.172 -10.464 -9.306 1 79.48 1 MET B O 1
ATOM 2483 N N . PRO B 1 2 ? -19.276 -9.602 -7.525 1 89.97 2 PRO B N 1
ATOM 2484 C CA . PRO B 1 2 ? -18.127 -9.177 -8.328 1 89.97 2 PRO B CA 1
ATOM 2485 C C . PRO B 1 2 ? -17.256 -10.348 -8.776 1 89.97 2 PRO B C 1
ATOM 2487 O O . PRO B 1 2 ? -17.328 -11.434 -8.195 1 89.97 2 PRO B O 1
ATOM 2490 N N . GLY B 1 3 ? -16.693 -10.2 -9.901 1 92.45 3 GLY B N 1
ATOM 2491 C CA . GLY B 1 3 ? -15.751 -11.161 -10.45 1 92.45 3 GLY B CA 1
ATOM 2492 C C . GLY B 1 3 ? -14.575 -10.509 -11.153 1 92.45 3 GLY B C 1
ATOM 2493 O O . GLY B 1 3 ? -14.48 -9.281 -11.207 1 92.45 3 GLY B O 1
ATOM 2494 N N . ILE B 1 4 ? -13.66 -11.445 -11.55 1 94.84 4 ILE B N 1
ATOM 2495 C CA . ILE B 1 4 ? -12.474 -10.939 -12.232 1 94.84 4 ILE B CA 1
ATOM 2496 C C . ILE B 1 4 ? -12.307 -11.648 -13.573 1 94.84 4 ILE B C 1
ATOM 2498 O O . ILE B 1 4 ? -12.723 -12.799 -13.73 1 94.84 4 ILE B O 1
ATOM 2502 N N . ALA B 1 5 ? -11.806 -10.911 -14.538 1 92.78 5 ALA B N 1
ATOM 2503 C CA . ALA B 1 5 ? -11.332 -11.512 -15.782 1 92.78 5 ALA B CA 1
ATOM 2504 C C . ALA B 1 5 ? -10.025 -12.269 -15.563 1 92.78 5 ALA B C 1
ATOM 2506 O O . ALA B 1 5 ? -9.437 -12.205 -14.481 1 92.78 5 ALA B O 1
ATOM 2507 N N . THR B 1 6 ? -9.693 -12.963 -16.65 1 92.44 6 THR B N 1
ATOM 2508 C CA . THR B 1 6 ? -8.385 -13.605 -16.592 1 92.44 6 THR B CA 1
ATOM 2509 C C . THR B 1 6 ? -7.278 -12.565 -16.443 1 92.44 6 THR B C 1
ATOM 2511 O O . THR B 1 6 ? -7.22 -11.599 -17.206 1 92.44 6 THR B O 1
ATOM 2514 N N . PRO B 1 7 ? -6.412 -12.748 -15.47 1 97.82 7 PRO B N 1
ATOM 2515 C CA . PRO B 1 7 ? -5.319 -11.792 -15.281 1 97.82 7 PRO B CA 1
ATOM 2516 C C . PRO B 1 7 ? -4.402 -11.695 -16.498 1 97.82 7 PRO B C 1
ATOM 2518 O O . PRO B 1 7 ? -4.27 -12.662 -17.254 1 97.82 7 PRO B O 1
ATOM 2521 N N . SER B 1 8 ? -3.876 -10.553 -16.723 1 98.7 8 SER B N 1
ATOM 2522 C CA . SER B 1 8 ? -2.768 -10.36 -17.653 1 98.7 8 SER B CA 1
ATOM 2523 C C . SER B 1 8 ? -1.435 -10.285 -16.916 1 98.7 8 SER B C 1
ATOM 2525 O O . SER B 1 8 ? -1.311 -9.574 -15.917 1 98.7 8 SER B O 1
ATOM 2527 N N . ILE B 1 9 ? -0.457 -11.049 -17.427 1 98.79 9 ILE B N 1
ATOM 2528 C CA . ILE B 1 9 ? 0.84 -11.155 -16.767 1 98.79 9 ILE B CA 1
ATOM 2529 C C . ILE B 1 9 ? 1.92 -10.536 -17.65 1 98.79 9 ILE B C 1
ATOM 2531 O O . ILE B 1 9 ? 1.877 -10.664 -18.876 1 98.79 9 ILE B O 1
ATOM 2535 N N . CYS B 1 10 ? 2.868 -9.874 -17.011 1 98.86 10 CYS B N 1
ATOM 2536 C CA . CYS B 1 10 ? 4.03 -9.336 -17.709 1 98.86 10 CYS B CA 1
ATOM 2537 C C . CYS B 1 10 ? 5.311 -9.619 -16.933 1 98.86 10 CYS B C 1
ATOM 2539 O O . CYS B 1 10 ? 5.383 -9.36 -15.73 1 98.86 10 CYS B O 1
ATOM 2541 N N . TYR B 1 11 ? 6.311 -10.183 -17.577 1 98.7 11 TYR B N 1
ATOM 2542 C CA . TYR B 1 11 ? 7.621 -10.459 -17 1 98.7 11 TYR B CA 1
ATOM 2543 C C . TYR B 1 11 ? 8.662 -9.469 -17.509 1 98.7 11 TYR B C 1
ATOM 2545 O O . TYR B 1 11 ? 8.547 -8.958 -18.626 1 98.7 11 TYR B O 1
ATOM 2553 N N . PRO B 1 12 ? 9.636 -9.191 -16.686 1 98.65 12 PRO B N 1
ATOM 2554 C CA . PRO B 1 12 ? 10.758 -8.401 -17.199 1 98.65 12 PRO B CA 1
ATOM 2555 C C . PRO B 1 12 ? 11.633 -9.184 -18.175 1 98.65 12 PRO B C 1
ATOM 2557 O O . PRO B 1 12 ? 11.504 -10.407 -18.283 1 98.65 12 PRO B O 1
ATOM 2560 N N . LEU B 1 13 ? 12.412 -8.458 -18.867 1 98.06 13 LEU B N 1
ATOM 2561 C CA . LEU B 1 13 ? 13.403 -9.075 -19.742 1 98.06 13 LEU B CA 1
ATOM 2562 C C . LEU B 1 13 ? 14.589 -9.596 -18.938 1 98.06 13 LEU B C 1
ATOM 2564 O O . LEU B 1 13 ? 15.216 -10.586 -19.32 1 98.06 13 LEU B O 1
ATOM 2568 N N . GLY B 1 14 ? 14.867 -8.975 -17.847 1 98.35 14 GLY B N 1
ATOM 2569 C CA . GLY B 1 14 ? 15.989 -9.37 -17.011 1 98.35 14 GLY B CA 1
ATOM 2570 C C . GLY B 1 14 ? 15.767 -10.692 -16.3 1 98.35 14 GLY B C 1
ATOM 2571 O O . GLY B 1 14 ? 14.633 -11.163 -16.193 1 98.35 14 GLY B O 1
ATOM 2572 N N . ARG B 1 15 ? 16.913 -11.284 -15.839 1 97.83 15 ARG B N 1
ATOM 2573 C CA . ARG B 1 15 ? 16.913 -12.553 -15.117 1 97.83 15 ARG B CA 1
ATOM 2574 C C . ARG B 1 15 ? 18.029 -12.592 -14.079 1 97.83 15 ARG B C 1
ATOM 2576 O O . ARG B 1 15 ? 19.029 -11.882 -14.207 1 97.83 15 ARG B O 1
ATOM 2583 N N . VAL B 1 16 ? 17.749 -13.355 -13.092 1 97.49 16 VAL B N 1
ATOM 2584 C CA . VAL B 1 16 ? 18.783 -13.699 -12.122 1 97.49 16 VAL B CA 1
ATOM 2585 C C . VAL B 1 16 ? 19.165 -15.17 -12.273 1 97.49 16 VAL B C 1
ATOM 2587 O O . VAL B 1 16 ? 18.3 -16.025 -12.471 1 97.49 16 VAL B O 1
ATOM 2590 N N . GLU B 1 17 ? 20.467 -15.341 -12.212 1 97.68 17 GLU B N 1
ATOM 2591 C CA . GLU B 1 17 ? 20.983 -16.699 -12.356 1 97.68 17 GLU B CA 1
ATOM 2592 C C . GLU B 1 17 ? 21.559 -17.213 -11.04 1 97.68 17 GLU B C 1
ATOM 2594 O O . GLU B 1 17 ? 22.286 -16.494 -10.351 1 97.68 17 GLU B O 1
ATOM 2599 N N . ALA B 1 18 ? 21.204 -18.481 -10.758 1 97.98 18 ALA B N 1
ATOM 2600 C CA . ALA B 1 18 ? 21.676 -19.106 -9.525 1 97.98 18 ALA B CA 1
ATOM 2601 C C . ALA B 1 18 ? 23.2 -19.08 -9.446 1 97.98 18 ALA B C 1
ATOM 2603 O O . ALA B 1 18 ? 23.769 -18.839 -8.379 1 97.98 18 ALA B O 1
ATOM 2604 N N . ARG B 1 19 ? 23.863 -19.276 -10.533 1 97.98 19 ARG B N 1
ATOM 2605 C CA . ARG B 1 19 ? 25.322 -19.299 -10.561 1 97.98 19 ARG B CA 1
ATOM 2606 C C . ARG B 1 19 ? 25.897 -17.928 -10.219 1 97.98 19 ARG B C 1
ATOM 2608 O O . ARG B 1 19 ? 26.937 -17.832 -9.564 1 97.98 19 ARG B O 1
ATOM 2615 N N . GLN B 1 20 ? 25.257 -16.955 -10.655 1 97.17 20 GLN B N 1
ATOM 2616 C CA . GLN B 1 20 ? 25.69 -15.6 -10.329 1 97.17 20 GLN B CA 1
ATOM 2617 C C . GLN B 1 20 ? 25.529 -15.316 -8.838 1 97.17 20 GLN B C 1
ATOM 2619 O O . GLN B 1 20 ? 26.392 -14.685 -8.225 1 97.17 20 GLN B O 1
ATOM 2624 N N . LEU B 1 21 ? 24.434 -15.733 -8.32 1 97.97 21 LEU B N 1
ATOM 2625 C CA . LEU B 1 21 ? 24.195 -15.575 -6.89 1 97.97 21 LEU B CA 1
ATOM 2626 C C . LEU B 1 21 ? 25.27 -16.288 -6.077 1 97.97 21 LEU B C 1
ATOM 2628 O O . LEU B 1 21 ? 25.745 -15.759 -5.069 1 97.97 21 LEU B O 1
ATOM 2632 N N . HIS B 1 22 ? 25.58 -17.484 -6.476 1 98.22 22 HIS B N 1
ATOM 2633 C CA . HIS B 1 22 ? 26.643 -18.254 -5.841 1 98.22 22 HIS B CA 1
ATOM 2634 C C . HIS B 1 22 ? 27.965 -17.494 -5.869 1 98.22 22 HIS B C 1
ATOM 2636 O O . HIS B 1 22 ? 28.627 -17.353 -4.838 1 98.22 22 HIS B O 1
ATOM 2642 N N . GLN B 1 23 ? 28.313 -16.898 -6.988 1 98.02 23 GLN B N 1
ATOM 2643 C CA . GLN B 1 23 ? 29.596 -16.224 -7.163 1 98.02 23 GLN B CA 1
ATOM 2644 C C . GLN B 1 23 ? 29.662 -14.944 -6.335 1 98.02 23 GLN B C 1
ATOM 2646 O O . GLN B 1 23 ? 30.661 -14.685 -5.661 1 98.02 23 GLN B O 1
ATOM 2651 N N . SER B 1 24 ? 28.657 -14.247 -6.276 1 96.84 24 SER B N 1
ATOM 2652 C CA . SER B 1 24 ? 28.673 -12.935 -5.638 1 96.84 24 SER B CA 1
ATOM 2653 C C . SER B 1 24 ? 28.533 -13.055 -4.124 1 96.84 24 SER B C 1
ATOM 2655 O O . SER B 1 24 ? 29.148 -12.292 -3.376 1 96.84 24 SER B O 1
ATOM 2657 N N . SER B 1 25 ? 27.73 -13.943 -3.693 1 97.13 25 SER B N 1
ATOM 2658 C CA . SER B 1 25 ? 27.413 -14.035 -2.271 1 97.13 25 SER B CA 1
ATOM 2659 C C . SER B 1 25 ? 28.425 -14.905 -1.533 1 97.13 25 SER B C 1
ATOM 2661 O O . SER B 1 25 ? 28.545 -14.824 -0.309 1 97.13 25 SER B O 1
ATOM 2663 N N . GLY B 1 26 ? 29 -15.835 -2.215 1 97.86 26 GLY B N 1
ATOM 2664 C CA . GLY B 1 26 ? 29.875 -16.811 -1.584 1 97.86 26 GLY B CA 1
ATOM 2665 C C . GLY B 1 26 ? 29.128 -18.004 -1.018 1 97.86 26 GLY B C 1
ATOM 2666 O O . GLY B 1 26 ? 29.742 -18.941 -0.504 1 97.86 26 GLY B O 1
ATOM 2667 N N . ALA B 1 27 ? 27.864 -18.031 -1.144 1 97.83 27 ALA B N 1
ATOM 2668 C CA . ALA B 1 27 ? 27.084 -19.179 -0.691 1 97.83 27 ALA B CA 1
ATOM 2669 C C . ALA B 1 27 ? 27.31 -20.387 -1.595 1 97.83 27 ALA B C 1
ATOM 2671 O O . ALA B 1 27 ? 27.445 -20.242 -2.813 1 97.83 27 ALA B O 1
ATOM 2672 N N . PRO B 1 28 ? 27.332 -21.545 -1.06 1 97.97 28 PRO B N 1
ATOM 2673 C CA . PRO B 1 28 ? 27.47 -22.737 -1.9 1 97.97 28 PRO B CA 1
ATOM 2674 C C . PRO B 1 28 ? 26.344 -22.873 -2.922 1 97.97 28 PRO B C 1
ATOM 2676 O O . PRO B 1 28 ? 25.184 -22.592 -2.608 1 97.97 28 PRO B O 1
ATOM 2679 N N . LEU B 1 29 ? 26.726 -23.302 -4.069 1 98.02 29 LEU B N 1
ATOM 2680 C CA . LEU B 1 29 ? 25.784 -23.386 -5.18 1 98.02 29 LEU B CA 1
ATOM 2681 C C . LEU B 1 29 ? 24.613 -24.298 -4.833 1 98.02 29 LEU B C 1
ATOM 2683 O O . LEU B 1 29 ? 23.468 -24.007 -5.186 1 98.02 29 LEU B O 1
ATOM 2687 N N . ASP B 1 30 ? 24.865 -25.362 -4.168 1 98.13 30 ASP B N 1
ATOM 2688 C CA . ASP B 1 30 ? 23.804 -26.303 -3.824 1 98.13 30 ASP B CA 1
ATOM 2689 C C . ASP B 1 30 ? 22.78 -25.66 -2.891 1 98.13 30 ASP B C 1
ATOM 2691 O O . ASP B 1 30 ? 21.582 -25.929 -2.997 1 98.13 30 ASP B O 1
ATOM 2695 N N . GLU B 1 31 ? 23.22 -24.806 -2.041 1 97.93 31 GLU B N 1
ATOM 2696 C CA . GLU B 1 31 ? 22.322 -24.1 -1.131 1 97.93 31 GLU B CA 1
ATOM 2697 C C . GLU B 1 31 ? 21.493 -23.056 -1.873 1 97.93 31 GLU B C 1
ATOM 2699 O O . GLU B 1 31 ? 20.306 -22.883 -1.589 1 97.93 31 GLU B O 1
ATOM 2704 N N . VAL B 1 32 ? 22.152 -22.396 -2.76 1 98.25 32 VAL B N 1
ATOM 2705 C CA . VAL B 1 32 ? 21.447 -21.425 -3.589 1 98.25 32 VAL B CA 1
ATOM 2706 C C . VAL B 1 32 ? 20.334 -22.122 -4.368 1 98.25 32 VAL B C 1
ATOM 2708 O O . VAL B 1 32 ? 19.188 -21.668 -4.367 1 98.25 32 VAL B O 1
ATOM 2711 N N . LEU B 1 33 ? 20.648 -23.274 -4.948 1 98.06 33 LEU B N 1
ATOM 2712 C CA . LEU B 1 33 ? 19.7 -24.012 -5.775 1 98.06 33 LEU B CA 1
ATOM 2713 C C . LEU B 1 33 ? 18.587 -24.613 -4.923 1 98.06 33 LEU B C 1
ATOM 2715 O O . LEU B 1 33 ? 17.465 -24.797 -5.399 1 98.06 33 LEU B O 1
ATOM 2719 N N . ASN B 1 34 ? 18.916 -24.92 -3.715 1 97.35 34 ASN B N 1
ATOM 2720 C CA . ASN B 1 34 ? 17.894 -25.412 -2.799 1 97.35 34 ASN B CA 1
ATOM 2721 C C . ASN B 1 34 ? 16.852 -24.34 -2.493 1 97.35 34 ASN B C 1
ATOM 2723 O O . ASN B 1 34 ? 15.695 -24.656 -2.207 1 97.35 34 ASN B O 1
ATOM 2727 N N . ILE B 1 35 ? 17.294 -23.085 -2.602 1 97.15 35 ILE B N 1
ATOM 2728 C CA . ILE B 1 35 ? 16.4 -21.967 -2.318 1 97.15 35 ILE B CA 1
ATOM 2729 C C . ILE B 1 35 ? 15.672 -21.552 -3.595 1 97.15 35 ILE B C 1
ATOM 2731 O O . ILE B 1 35 ? 14.447 -21.41 -3.6 1 97.15 35 ILE B O 1
ATOM 2735 N N . THR B 1 36 ? 16.332 -21.401 -4.675 1 97.49 36 THR B N 1
ATOM 2736 C CA . THR B 1 36 ? 15.756 -20.876 -5.908 1 97.49 36 THR B CA 1
ATOM 2737 C C . THR B 1 36 ? 14.961 -21.956 -6.637 1 97.49 36 THR B C 1
ATOM 2739 O O . THR B 1 36 ? 14.021 -21.651 -7.374 1 97.49 36 THR B O 1
ATOM 2742 N N . ARG B 1 37 ? 15.415 -23.222 -6.521 1 97.64 37 ARG B N 1
ATOM 2743 C CA . ARG B 1 37 ? 14.812 -24.398 -7.14 1 97.64 37 ARG B CA 1
ATOM 2744 C C . ARG B 1 37 ? 14.908 -24.326 -8.661 1 97.64 37 ARG B C 1
ATOM 2746 O O . ARG B 1 37 ? 14.232 -25.078 -9.366 1 97.64 37 ARG B O 1
ATOM 2753 N N . CYS B 1 38 ? 15.625 -23.426 -9.198 1 97.24 38 CYS B N 1
ATOM 2754 C CA . CYS B 1 38 ? 15.853 -23.281 -10.631 1 97.24 38 CYS B CA 1
ATOM 2755 C C . CYS B 1 38 ? 17.168 -22.56 -10.904 1 97.24 38 CYS B C 1
ATOM 2757 O O . CYS B 1 38 ? 17.747 -21.953 -10.001 1 97.24 38 CYS B O 1
ATOM 2759 N N . ASP B 1 39 ? 17.585 -22.63 -12.179 1 97.57 39 ASP B N 1
ATOM 2760 C CA . ASP B 1 39 ? 18.872 -22.06 -12.565 1 97.57 39 ASP B CA 1
ATOM 2761 C C . ASP B 1 39 ? 18.767 -20.55 -12.767 1 97.57 39 ASP B C 1
ATOM 2763 O O . ASP B 1 39 ? 19.78 -19.848 -12.773 1 97.57 39 ASP B O 1
ATOM 2767 N N . GLY B 1 40 ? 17.522 -20.104 -12.951 1 98.15 40 GLY B N 1
ATOM 2768 C CA . GLY B 1 40 ? 17.283 -18.686 -13.165 1 98.15 40 GLY B CA 1
ATOM 2769 C C . GLY B 1 40 ? 15.809 -18.333 -13.235 1 98.15 40 GLY B C 1
ATOM 2770 O O . GLY B 1 40 ? 14.97 -19.198 -13.494 1 98.15 40 GLY B O 1
ATOM 2771 N N . PHE B 1 41 ? 15.539 -17.117 -13.007 1 98.55 41 PHE B N 1
ATOM 2772 C CA . PHE B 1 41 ? 14.151 -16.672 -12.998 1 98.55 41 PHE B CA 1
ATOM 2773 C C . PHE B 1 41 ? 14.057 -15.185 -13.318 1 98.55 41 PHE B C 1
ATOM 2775 O O . PHE B 1 41 ? 15.063 -14.473 -13.285 1 98.55 41 PHE B O 1
ATOM 2782 N N . PRO B 1 42 ? 12.805 -14.722 -13.728 1 98.71 42 PRO B N 1
ATOM 2783 C CA . PRO B 1 42 ? 12.626 -13.323 -14.123 1 98.71 42 PRO B CA 1
ATOM 2784 C C . PRO B 1 42 ? 12.921 -12.347 -12.987 1 98.71 42 PRO B C 1
ATOM 2786 O O . PRO B 1 42 ? 12.471 -12.555 -11.857 1 98.71 42 PRO B O 1
ATOM 2789 N N . ALA B 1 43 ? 13.686 -11.361 -13.243 1 98.47 43 ALA B N 1
ATOM 2790 C CA . ALA B 1 43 ? 14.009 -10.243 -12.36 1 98.47 43 ALA B CA 1
ATOM 2791 C C . ALA B 1 43 ? 14.333 -8.986 -13.163 1 98.47 43 ALA B C 1
ATOM 2793 O O . ALA B 1 43 ? 14.87 -9.07 -14.27 1 98.47 43 ALA B O 1
ATOM 2794 N N . LEU B 1 44 ? 13.989 -7.85 -12.596 1 98.19 44 LEU B N 1
ATOM 2795 C CA . LEU B 1 44 ? 14.172 -6.584 -13.298 1 98.19 44 LEU B CA 1
ATOM 2796 C C . LEU B 1 44 ? 15.626 -6.401 -13.72 1 98.19 44 LEU B C 1
ATOM 2798 O O . LEU B 1 44 ? 16.536 -6.532 -12.898 1 98.19 44 LEU B O 1
ATOM 2802 N N . GLY B 1 45 ? 15.807 -6.147 -15.008 1 97.03 45 GLY B N 1
ATOM 2803 C CA . GLY B 1 45 ? 17.124 -5.79 -15.511 1 97.03 45 GLY B CA 1
ATOM 2804 C C . GLY B 1 45 ? 17.454 -4.32 -15.33 1 97.03 45 GLY B C 1
ATOM 2805 O O . GLY B 1 45 ? 16.666 -3.569 -14.751 1 97.03 45 GLY B O 1
ATOM 2806 N N . GLU B 1 46 ? 18.64 -3.963 -15.834 1 94.36 46 GLU B N 1
ATOM 2807 C CA . GLU B 1 46 ? 19.051 -2.563 -15.782 1 94.36 46 GLU B CA 1
ATOM 2808 C C . GLU B 1 46 ? 18.069 -1.67 -16.534 1 94.36 46 GLU B C 1
ATOM 2810 O O . GLU B 1 46 ? 17.665 -1.989 -17.654 1 94.36 46 GLU B O 1
ATOM 2815 N N . GLY B 1 47 ? 17.611 -0.729 -15.872 1 94.49 47 GLY B N 1
ATOM 2816 C CA . GLY B 1 47 ? 16.764 0.264 -16.513 1 94.49 47 GLY B CA 1
ATOM 2817 C C . GLY B 1 47 ? 15.293 -0.106 -16.498 1 94.49 47 GLY B C 1
ATOM 2818 O O . GLY B 1 47 ? 14.438 0.712 -16.842 1 94.49 47 GLY B O 1
ATOM 2819 N N . GLU B 1 48 ? 15.002 -1.366 -16.222 1 97.56 48 GLU B N 1
ATOM 2820 C CA . GLU B 1 48 ? 13.605 -1.788 -16.177 1 97.56 48 GLU B CA 1
ATOM 2821 C C . GLU B 1 48 ? 12.939 -1.354 -14.875 1 97.56 48 GLU B C 1
ATOM 2823 O O . GLU B 1 48 ? 13.573 -1.352 -13.817 1 97.56 48 GLU B O 1
ATOM 2828 N N . GLN B 1 49 ? 11.712 -0.958 -14.981 1 97.72 49 GLN B N 1
ATOM 2829 C CA . GLN B 1 49 ? 10.941 -0.535 -13.817 1 97.72 49 GLN B CA 1
ATOM 2830 C C . GLN B 1 49 ? 9.671 -1.369 -13.665 1 97.72 49 GLN B C 1
ATOM 2832 O O . GLN B 1 49 ? 9.047 -1.745 -14.659 1 97.72 49 GLN B O 1
ATOM 2837 N N . SER B 1 50 ? 9.37 -1.645 -12.45 1 98.21 50 SER B N 1
ATOM 2838 C CA . SER B 1 50 ? 8.217 -2.497 -12.174 1 98.21 50 SER B CA 1
ATOM 2839 C C . SER B 1 50 ? 6.923 -1.845 -12.648 1 98.21 50 SER B C 1
ATOM 2841 O O . SER B 1 50 ? 6.021 -2.528 -13.138 1 98.21 50 SER B O 1
ATOM 2843 N N . TRP B 1 51 ? 6.731 -0.496 -12.505 1 98.13 51 TRP B N 1
ATOM 2844 C CA . TRP B 1 51 ? 5.49 0.159 -12.902 1 98.13 51 TRP B CA 1
ATOM 2845 C C . TRP B 1 51 ? 5.262 0.029 -14.405 1 98.13 51 TRP B C 1
ATOM 2847 O O . TRP B 1 51 ? 4.118 -0.026 -14.863 1 98.13 51 TRP B O 1
ATOM 2857 N N . GLU B 1 52 ? 6.356 -0.061 -15.185 1 98.61 52 GLU B N 1
ATOM 2858 C CA . GLU B 1 52 ? 6.232 -0.229 -16.629 1 98.61 52 GLU B CA 1
ATOM 2859 C C . GLU B 1 52 ? 5.688 -1.612 -16.979 1 98.61 52 GLU B C 1
ATOM 2861 O O . GLU B 1 52 ? 4.911 -1.758 -17.924 1 98.61 52 GLU B O 1
ATOM 2866 N N . LEU B 1 53 ? 6.181 -2.577 -16.242 1 98.76 53 LEU B N 1
ATOM 2867 C CA . LEU B 1 53 ? 5.637 -3.917 -16.434 1 98.76 53 LEU B CA 1
ATOM 2868 C C . LEU B 1 53 ? 4.142 -3.945 -16.135 1 98.76 53 LEU B C 1
ATOM 2870 O O . LEU B 1 53 ? 3.364 -4.531 -16.892 1 98.76 53 LEU B O 1
ATOM 2874 N N . ALA B 1 54 ? 3.804 -3.351 -15.048 1 98.75 54 ALA B N 1
ATOM 2875 C CA . ALA B 1 54 ? 2.399 -3.295 -14.653 1 98.75 54 ALA B CA 1
ATOM 2876 C C . ALA B 1 54 ? 1.564 -2.564 -15.701 1 98.75 54 ALA B C 1
ATOM 2878 O O . ALA B 1 54 ? 0.441 -2.973 -16.005 1 98.75 54 ALA B O 1
ATOM 2879 N N . ALA B 1 55 ? 2.062 -1.44 -16.268 1 98.79 55 ALA B N 1
ATOM 2880 C CA . ALA B 1 55 ? 1.374 -0.705 -17.325 1 98.79 55 ALA B CA 1
ATOM 2881 C C . ALA B 1 55 ? 1.162 -1.582 -18.555 1 98.79 55 ALA B C 1
ATOM 2883 O O . ALA B 1 55 ? 0.099 -1.541 -19.179 1 98.79 55 ALA B O 1
ATOM 2884 N N . SER B 1 56 ? 2.18 -2.377 -18.863 1 98.84 56 SER B N 1
ATOM 2885 C CA . SER B 1 56 ? 2.08 -3.286 -20 1 98.84 56 SER B CA 1
ATOM 2886 C C . SER B 1 56 ? 1.001 -4.34 -19.772 1 98.84 56 SER B C 1
ATOM 2888 O O . SER B 1 56 ? 0.19 -4.607 -20.661 1 98.84 56 SER B O 1
ATOM 2890 N N . ALA B 1 57 ? 1.026 -4.88 -18.593 1 98.87 57 ALA B N 1
ATOM 2891 C CA . ALA B 1 57 ? -0.004 -5.86 -18.259 1 98.87 57 ALA B CA 1
ATOM 2892 C C . ALA B 1 57 ? -1.395 -5.237 -18.323 1 98.87 57 ALA B C 1
ATOM 2894 O O . ALA B 1 57 ? -2.337 -5.855 -18.826 1 98.87 57 ALA B O 1
ATOM 2895 N N . ALA B 1 58 ? -1.54 -4.079 -17.826 1 98.85 58 ALA B N 1
ATOM 2896 C CA . ALA B 1 58 ? -2.821 -3.378 -17.814 1 98.85 58 ALA B CA 1
ATOM 2897 C C . ALA B 1 58 ? -3.302 -3.089 -19.233 1 98.85 58 ALA B C 1
ATOM 2899 O O . ALA B 1 58 ? -4.477 -3.29 -19.55 1 98.85 58 ALA B O 1
ATOM 2900 N N . ARG B 1 59 ? -2.421 -2.581 -20.1 1 98.57 59 ARG B N 1
ATOM 2901 C CA . ARG B 1 59 ? -2.766 -2.311 -21.492 1 98.57 59 ARG B CA 1
ATOM 2902 C C . ARG B 1 59 ? -3.277 -3.57 -22.184 1 98.57 59 ARG B C 1
ATOM 2904 O O . ARG B 1 59 ? -4.29 -3.532 -22.885 1 98.57 59 ARG B O 1
ATOM 2911 N N . ASP B 1 60 ? -2.506 -4.637 -21.976 1 98.6 60 ASP B N 1
ATOM 2912 C CA . ASP B 1 60 ? -2.892 -5.911 -22.575 1 98.6 60 ASP B CA 1
ATOM 2913 C C . ASP B 1 60 ? -4.273 -6.348 -22.095 1 98.6 60 ASP B C 1
ATOM 2915 O O . ASP B 1 60 ? -5.113 -6.762 -22.897 1 98.6 60 ASP B O 1
ATOM 2919 N N . LEU B 1 61 ? -4.514 -6.242 -20.827 1 98.1 61 LEU B N 1
ATOM 2920 C CA . LEU B 1 61 ? -5.785 -6.647 -20.237 1 98.1 61 LEU B CA 1
ATOM 2921 C C . LEU B 1 61 ? -6.937 -5.832 -20.815 1 98.1 61 LEU B C 1
ATOM 2923 O O . LEU B 1 61 ? -7.962 -6.392 -21.211 1 98.1 61 LEU B O 1
ATOM 2927 N N . LEU B 1 62 ? -6.832 -4.506 -20.853 1 97.92 62 LEU B N 1
ATOM 2928 C CA . LEU B 1 62 ? -7.89 -3.634 -21.349 1 97.92 62 LEU B CA 1
ATOM 2929 C C . LEU B 1 62 ? -8.188 -3.92 -22.817 1 97.92 62 LEU B C 1
ATOM 2931 O O . LEU B 1 62 ? -9.35 -3.926 -23.23 1 97.92 62 LEU B O 1
ATOM 2935 N N . ARG B 1 63 ? -7.126 -4.168 -23.563 1 97.88 63 ARG B N 1
ATOM 2936 C CA . ARG B 1 63 ? -7.303 -4.534 -24.964 1 97.88 63 ARG B CA 1
ATOM 2937 C C . ARG B 1 63 ? -8.083 -5.838 -25.095 1 97.88 63 ARG B C 1
ATOM 2939 O O . ARG B 1 63 ? -9.047 -5.916 -25.86 1 97.88 63 ARG B O 1
ATOM 2946 N N . ARG B 1 64 ? -7.69 -6.854 -24.362 1 95.78 64 ARG B N 1
ATOM 2947 C CA . ARG B 1 64 ? -8.33 -8.165 -24.414 1 95.78 64 ARG B CA 1
ATOM 2948 C C . ARG B 1 64 ? -9.801 -8.072 -24.024 1 95.78 64 ARG B C 1
ATOM 2950 O O . ARG B 1 64 ? -10.643 -8.774 -24.587 1 95.78 64 ARG B O 1
ATOM 2957 N N . GLU B 1 65 ? -10.091 -7.212 -23.1 1 95.02 65 GLU B N 1
ATOM 2958 C CA . GLU B 1 65 ? -11.443 -7.127 -22.556 1 95.02 65 GLU B CA 1
ATOM 2959 C C . GLU B 1 65 ? -12.282 -6.107 -23.32 1 95.02 65 GLU B C 1
ATOM 2961 O O . GLU B 1 65 ? -13.485 -5.981 -23.081 1 95.02 65 GLU B O 1
ATOM 2966 N N . GLY B 1 66 ? -11.704 -5.323 -24.196 1 96.55 66 GLY B N 1
ATOM 2967 C CA . GLY B 1 66 ? -12.414 -4.305 -24.954 1 96.55 66 GLY B CA 1
ATOM 2968 C C . GLY B 1 66 ? -12.938 -3.174 -24.09 1 96.55 66 GLY B C 1
ATOM 2969 O O . GLY B 1 66 ? -14.061 -2.704 -24.287 1 96.55 66 GLY B O 1
ATOM 2970 N N . ILE B 1 67 ? -12.219 -2.818 -23.086 1 96.33 67 ILE B N 1
ATOM 2971 C CA . ILE B 1 67 ? -12.616 -1.768 -22.154 1 96.33 67 ILE B CA 1
ATOM 2972 C C . ILE B 1 67 ? -11.835 -0.49 -22.453 1 96.33 67 ILE B C 1
ATOM 2974 O O . ILE B 1 67 ? -10.606 -0.515 -22.549 1 96.33 67 ILE B O 1
ATOM 2978 N N . ALA B 1 68 ? -12.512 0.606 -22.622 1 97.13 68 ALA B N 1
ATOM 2979 C CA . ALA B 1 68 ? -11.861 1.903 -22.783 1 97.13 68 ALA B CA 1
ATOM 2980 C C . ALA B 1 68 ? -11.334 2.422 -21.448 1 97.13 68 ALA B C 1
ATOM 2982 O O . ALA B 1 68 ? -11.996 2.284 -20.416 1 97.13 68 ALA B O 1
ATOM 2983 N N . PRO B 1 69 ? -10.154 3.025 -21.478 1 96.65 69 PRO B N 1
ATOM 2984 C CA . PRO B 1 69 ? -9.538 3.508 -20.239 1 96.65 69 PRO B CA 1
ATOM 2985 C C . PRO B 1 69 ? -10.464 4.418 -19.436 1 96.65 69 PRO B C 1
ATOM 2987 O O . PRO B 1 69 ? -10.451 4.384 -18.202 1 96.65 69 PRO B O 1
ATOM 2990 N N . ASP B 1 70 ? -11.275 5.218 -20.014 1 94.06 70 ASP B N 1
ATOM 2991 C CA . ASP B 1 70 ? -12.122 6.204 -19.351 1 94.06 70 ASP B CA 1
ATOM 2992 C C . ASP B 1 70 ? -13.249 5.527 -18.574 1 94.06 70 ASP B C 1
ATOM 2994 O O . ASP B 1 70 ? -13.934 6.17 -17.776 1 94.06 70 ASP B O 1
ATOM 2998 N N . GLN B 1 71 ? -13.498 4.219 -18.796 1 96.21 71 GLN B N 1
ATOM 2999 C CA . GLN B 1 71 ? -14.524 3.465 -18.083 1 96.21 71 GLN B CA 1
ATOM 3000 C C . GLN B 1 71 ? -14.034 3.04 -16.701 1 96.21 71 GLN B C 1
ATOM 3002 O O . GLN B 1 71 ? -14.828 2.618 -15.858 1 96.21 71 GLN B O 1
ATOM 3007 N N . ILE B 1 72 ? -12.732 3.143 -16.499 1 97.59 72 ILE B N 1
ATOM 3008 C CA . ILE B 1 72 ? -12.142 2.705 -15.239 1 97.59 72 ILE B CA 1
ATOM 3009 C C . ILE B 1 72 ? -12.369 3.767 -14.165 1 97.59 72 ILE B C 1
ATOM 3011 O O . ILE B 1 72 ? -11.992 4.928 -14.342 1 97.59 72 ILE B O 1
ATOM 3015 N N . SER B 1 73 ? -12.948 3.352 -13.073 1 97.33 73 SER B N 1
ATOM 3016 C CA . SER B 1 73 ? -13.267 4.312 -12.021 1 97.33 73 SER B CA 1
ATOM 3017 C C . SER B 1 73 ? -12.166 4.365 -10.968 1 97.33 73 SER B C 1
ATOM 3019 O O . SER B 1 73 ? -12.025 5.364 -10.259 1 97.33 73 SER B O 1
ATOM 3021 N N . HIS B 1 74 ? -11.454 3.245 -10.812 1 98.31 74 HIS B N 1
ATOM 3022 C CA . HIS B 1 74 ? -10.383 3.158 -9.825 1 98.31 74 HIS B CA 1
ATOM 3023 C C . HIS B 1 74 ? -9.192 2.378 -10.372 1 98.31 74 HIS B C 1
ATOM 3025 O O . HIS B 1 74 ? -9.368 1.385 -11.082 1 98.31 74 HIS B O 1
ATOM 3031 N N . VAL B 1 75 ? -8.026 2.835 -10.056 1 98.72 75 VAL B N 1
ATOM 3032 C CA . VAL B 1 75 ? -6.787 2.096 -10.275 1 98.72 75 VAL B CA 1
ATOM 3033 C C . VAL B 1 75 ? -6.094 1.841 -8.938 1 98.72 75 VAL B C 1
ATOM 3035 O O . VAL B 1 75 ? -5.722 2.783 -8.235 1 98.72 75 VAL B O 1
ATOM 3038 N N . ILE B 1 76 ? -5.954 0.594 -8.577 1 98.88 76 ILE B N 1
ATOM 3039 C CA . ILE B 1 76 ? -5.303 0.213 -7.328 1 98.88 76 ILE B CA 1
ATOM 3040 C C . ILE B 1 76 ? -3.986 -0.498 -7.63 1 98.88 76 ILE B C 1
ATOM 3042 O O . ILE B 1 76 ? -3.965 -1.503 -8.344 1 98.88 76 ILE B O 1
ATOM 3046 N N . TYR B 1 77 ? -2.909 0.053 -7.216 1 98.82 77 TYR B N 1
ATOM 3047 C CA . TYR B 1 77 ? -1.609 -0.604 -7.297 1 98.82 77 TYR B CA 1
ATOM 3048 C C . TYR B 1 77 ? -1.289 -1.341 -6.002 1 98.82 77 TYR B C 1
ATOM 3050 O O . TYR B 1 77 ? -1.268 -0.737 -4.926 1 98.82 77 TYR B O 1
ATOM 3058 N N . ALA B 1 78 ? -1.048 -2.601 -6.079 1 98.71 78 ALA B N 1
ATOM 3059 C CA . ALA B 1 78 ? -0.869 -3.442 -4.898 1 98.71 78 ALA B CA 1
ATOM 3060 C C . ALA B 1 78 ? 0.544 -4.015 -4.841 1 98.71 78 ALA B C 1
ATOM 3062 O O . ALA B 1 78 ? 1.098 -4.419 -5.867 1 98.71 78 ALA B O 1
ATOM 3063 N N . GLY B 1 79 ? 1.151 -4.073 -3.594 1 97.56 79 GLY B N 1
ATOM 3064 C CA . GLY B 1 79 ? 2.477 -4.659 -3.481 1 97.56 79 GLY B CA 1
ATOM 3065 C C . GLY B 1 79 ? 3.11 -4.446 -2.119 1 97.56 79 GLY B C 1
ATOM 3066 O O . GLY B 1 79 ? 2.422 -4.479 -1.097 1 97.56 79 GLY B O 1
ATOM 3067 N N . THR B 1 80 ? 4.424 -4.253 -2.094 1 95.57 80 THR B N 1
ATOM 3068 C CA . THR B 1 80 ? 5.213 -4.243 -0.867 1 95.57 80 THR B CA 1
ATOM 3069 C C . THR B 1 80 ? 5.363 -2.821 -0.334 1 95.57 80 THR B C 1
ATOM 3071 O O . THR B 1 80 ? 5.782 -2.622 0.809 1 95.57 80 THR B O 1
ATOM 3074 N N . GLY B 1 81 ? 5.11 -1.886 -1.112 1 94.7 81 GLY B N 1
ATOM 3075 C CA . GLY B 1 81 ? 5.298 -0.502 -0.707 1 94.7 81 GLY B CA 1
ATOM 3076 C C . GLY B 1 81 ? 6.667 0.044 -1.067 1 94.7 81 GLY B C 1
ATOM 3077 O O . GLY B 1 81 ? 6.922 1.241 -0.919 1 94.7 81 GLY B O 1
ATOM 3078 N N . CYS B 1 82 ? 7.588 -0.813 -1.45 1 93.71 82 CYS B N 1
ATOM 3079 C CA . CYS B 1 82 ? 8.888 -0.397 -1.964 1 93.71 82 CYS B CA 1
ATOM 3080 C C . CYS B 1 82 ? 8.886 -0.36 -3.487 1 93.71 82 CYS B C 1
ATOM 3082 O O . CYS B 1 82 ? 9.3 -1.323 -4.136 1 93.71 82 CYS B O 1
ATOM 3084 N N . TRP B 1 83 ? 8.471 0.77 -3.968 1 92.03 83 TRP B N 1
ATOM 3085 C CA . TRP B 1 83 ? 8.257 0.905 -5.405 1 92.03 83 TRP B CA 1
ATOM 3086 C C . TRP B 1 83 ? 9.461 1.559 -6.075 1 92.03 83 TRP B C 1
ATOM 3088 O O . TRP B 1 83 ? 10.532 1.667 -5.473 1 92.03 83 TRP B O 1
ATOM 3098 N N . ASP B 1 84 ? 9.425 1.848 -7.386 1 92.51 84 ASP B N 1
ATOM 3099 C CA . ASP B 1 84 ? 10.537 2.332 -8.199 1 92.51 84 ASP B CA 1
ATOM 3100 C C . ASP B 1 84 ? 11.059 3.668 -7.675 1 92.51 84 ASP B C 1
ATOM 3102 O O . ASP B 1 84 ? 12.255 3.951 -7.766 1 92.51 84 ASP B O 1
ATOM 3106 N N . ARG B 1 85 ? 10.124 4.427 -7.128 1 92.14 85 ARG B N 1
ATOM 3107 C CA . ARG B 1 85 ? 10.448 5.701 -6.494 1 92.14 85 ARG B CA 1
ATOM 3108 C C . ARG B 1 85 ? 9.686 5.87 -5.184 1 92.14 85 ARG B C 1
ATOM 3110 O O . ARG B 1 85 ? 8.498 5.548 -5.105 1 92.14 85 ARG B O 1
ATOM 3117 N N . PRO B 1 86 ? 10.456 6.314 -4.166 1 92.58 86 PRO B N 1
ATOM 3118 C CA . PRO B 1 86 ? 9.715 6.588 -2.932 1 92.58 86 PRO B CA 1
ATOM 3119 C C . PRO B 1 86 ? 8.834 7.831 -3.037 1 92.58 86 PRO B C 1
ATOM 3121 O O . PRO B 1 86 ? 9.054 8.677 -3.908 1 92.58 86 PRO B O 1
ATOM 3124 N N . PHE B 1 87 ? 7.761 7.913 -2.173 1 94.05 87 PHE B N 1
ATOM 3125 C CA . PHE B 1 87 ? 6.867 9.065 -2.16 1 94.05 87 PHE B CA 1
ATOM 3126 C C . PHE B 1 87 ? 6.406 9.408 -3.572 1 94.05 87 PHE B C 1
ATOM 3128 O O . PHE B 1 87 ? 6.531 10.553 -4.01 1 94.05 87 PHE B O 1
ATOM 3135 N N . TRP B 1 88 ? 5.903 8.502 -4.224 1 95.15 88 TRP B N 1
ATOM 3136 C CA . TRP B 1 88 ? 5.453 8.543 -5.612 1 95.15 88 TRP B CA 1
ATOM 3137 C C . TRP B 1 88 ? 4.345 7.524 -5.856 1 95.15 88 TRP B C 1
ATOM 3139 O O . TRP B 1 88 ? 4.36 6.432 -5.282 1 95.15 88 TRP B O 1
ATOM 3149 N N . SER B 1 89 ? 3.382 7.875 -6.648 1 96.82 89 SER B N 1
ATOM 3150 C CA . SER B 1 89 ? 2.228 7.01 -6.871 1 96.82 89 SER B CA 1
ATOM 3151 C C . SER B 1 89 ? 2.375 6.215 -8.164 1 96.82 89 SER B C 1
ATOM 3153 O O . SER B 1 89 ? 2.131 6.74 -9.252 1 96.82 89 SER B O 1
ATOM 3155 N N . PRO B 1 90 ? 2.691 4.968 -8.057 1 97.77 90 PRO B N 1
ATOM 3156 C CA . PRO B 1 90 ? 2.75 4.161 -9.278 1 97.77 90 PRO B CA 1
ATOM 3157 C C . PRO B 1 90 ? 1.383 3.983 -9.934 1 97.77 90 PRO B C 1
ATOM 3159 O O . PRO B 1 90 ? 1.294 3.843 -11.156 1 97.77 90 PRO B O 1
ATOM 3162 N N . SER B 1 91 ? 0.263 3.905 -9.187 1 98.15 91 SER B N 1
ATOM 3163 C CA . SER B 1 91 ? -1.071 3.79 -9.767 1 98.15 91 SER B CA 1
ATOM 3164 C C . SER B 1 91 ? -1.397 4.992 -10.647 1 98.15 91 SER B C 1
ATOM 3166 O O . SER B 1 91 ? -1.924 4.835 -11.75 1 98.15 91 SER B O 1
ATOM 3168 N N . ALA B 1 92 ? -1.065 6.218 -10.144 1 97.34 92 ALA B N 1
ATOM 3169 C CA . ALA B 1 92 ? -1.281 7.417 -10.949 1 97.34 92 ALA B CA 1
ATOM 3170 C C . ALA B 1 92 ? -0.4 7.407 -12.195 1 97.34 92 ALA B C 1
ATOM 3172 O O . ALA B 1 92 ? -0.834 7.82 -13.273 1 97.34 92 ALA B O 1
ATOM 3173 N N . LYS B 1 93 ? 0.846 6.941 -12.074 1 97.38 93 LYS B N 1
ATOM 3174 C CA . LYS B 1 93 ? 1.755 6.871 -13.214 1 97.38 93 LYS B CA 1
ATOM 3175 C C . LYS B 1 93 ? 1.222 5.922 -14.284 1 97.38 93 LYS B C 1
ATOM 3177 O O . LYS B 1 93 ? 1.286 6.225 -15.477 1 97.38 93 LYS B O 1
ATOM 3182 N N . ILE B 1 94 ? 0.753 4.801 -13.847 1 98.34 94 ILE B N 1
ATOM 3183 C CA . ILE B 1 94 ? 0.186 3.831 -14.778 1 98.34 94 ILE B CA 1
ATOM 3184 C C . ILE B 1 94 ? -1.046 4.426 -15.455 1 98.34 94 ILE B C 1
ATOM 3186 O O . ILE B 1 94 ? -1.222 4.289 -16.668 1 98.34 94 ILE B O 1
ATOM 3190 N N . ALA B 1 95 ? -1.931 5.037 -14.647 1 98.09 95 ALA B N 1
ATOM 3191 C CA . ALA B 1 95 ? -3.099 5.695 -15.227 1 98.09 95 ALA B CA 1
ATOM 3192 C C . ALA B 1 95 ? -2.688 6.68 -16.317 1 98.09 95 ALA B C 1
ATOM 3194 O O . ALA B 1 95 ? -3.267 6.688 -17.406 1 98.09 95 ALA B O 1
ATOM 3195 N N . GLN B 1 96 ? -1.677 7.465 -16.047 1 97.05 96 GLN B N 1
ATOM 3196 C CA . GLN B 1 96 ? -1.158 8.408 -17.032 1 97.05 96 GLN B CA 1
ATOM 3197 C C . GLN B 1 96 ? -0.679 7.685 -18.287 1 97.05 96 GLN B C 1
ATOM 3199 O O . GLN B 1 96 ? -1.021 8.077 -19.405 1 97.05 96 GLN B O 1
ATOM 3204 N N . ALA B 1 97 ? 0.052 6.65 -18.091 1 97.85 97 ALA B N 1
ATOM 3205 C CA . ALA B 1 97 ? 0.72 5.936 -19.176 1 97.85 97 ALA B CA 1
ATOM 3206 C C . ALA B 1 97 ? -0.294 5.261 -20.095 1 97.85 97 ALA B C 1
ATOM 3208 O O . ALA B 1 97 ? -0.054 5.117 -21.296 1 97.85 97 ALA B O 1
ATOM 3209 N N . ILE B 1 98 ? -1.448 4.886 -19.518 1 97.71 98 ILE B N 1
ATOM 3210 C CA . ILE B 1 98 ? -2.33 4.091 -20.365 1 97.71 98 ILE B CA 1
ATOM 3211 C C . ILE B 1 98 ? -3.601 4.88 -20.67 1 97.71 98 ILE B C 1
ATOM 3213 O O . ILE B 1 98 ? -4.566 4.331 -21.208 1 97.71 98 ILE B O 1
ATOM 3217 N N . GLY B 1 99 ? -3.659 6.108 -20.238 1 97.27 99 GLY B N 1
ATOM 3218 C CA . GLY B 1 99 ? -4.686 7.026 -20.705 1 97.27 99 GLY B CA 1
ATOM 3219 C C . GLY B 1 99 ? -5.928 7.025 -19.835 1 97.27 99 GLY B C 1
ATOM 3220 O O . GLY B 1 99 ? -7.032 7.287 -20.318 1 97.27 99 GLY B O 1
ATOM 3221 N N . ILE B 1 100 ? -5.859 6.597 -18.656 1 97.15 100 ILE B N 1
ATOM 3222 C CA . ILE B 1 100 ? -6.96 6.688 -17.702 1 97.15 100 ILE B CA 1
ATOM 3223 C C . ILE B 1 100 ? -6.966 8.07 -17.053 1 97.15 100 ILE B C 1
ATOM 3225 O O . ILE B 1 100 ? -6.008 8.449 -16.375 1 97.15 100 ILE B O 1
ATOM 3229 N N . HIS B 1 101 ? -8.133 8.742 -17.388 1 90.98 101 HIS B N 1
ATOM 3230 C CA . HIS B 1 101 ? -8.229 10.094 -16.85 1 90.98 101 HIS B CA 1
ATOM 3231 C C . HIS B 1 101 ? -9.389 10.216 -15.868 1 90.98 101 HIS B C 1
ATOM 3233 O O . HIS B 1 101 ? -10.482 9.705 -16.125 1 90.98 101 HIS B O 1
ATOM 3239 N N . GLY B 1 102 ? -9.16 10.402 -14.583 1 88.99 102 GLY B N 1
ATOM 3240 C CA . GLY B 1 102 ? -10.243 10.69 -13.657 1 88.99 102 GLY B CA 1
ATOM 3241 C C . GLY B 1 102 ? -10.401 9.637 -12.577 1 88.99 102 GLY B C 1
ATOM 3242 O O . GLY B 1 102 ? -11.1 9.857 -11.586 1 88.99 102 GLY B O 1
ATOM 3243 N N . ALA B 1 103 ? -9.895 8.393 -12.892 1 97.24 103 ALA B N 1
ATOM 3244 C CA . ALA B 1 103 ? -9.994 7.341 -11.884 1 97.24 103 ALA B CA 1
ATOM 3245 C C . ALA B 1 103 ? -9.323 7.766 -10.58 1 97.24 103 ALA B C 1
ATOM 3247 O O . ALA B 1 103 ? -8.345 8.517 -10.594 1 97.24 103 ALA B O 1
ATOM 3248 N N . HIS B 1 104 ? -9.944 7.395 -9.497 1 97.8 104 HIS B N 1
ATOM 3249 C CA . HIS B 1 104 ? -9.217 7.499 -8.237 1 97.8 104 HIS B CA 1
ATOM 3250 C C . HIS B 1 104 ? -8.105 6.458 -8.155 1 97.8 104 HIS B C 1
ATOM 3252 O O . HIS B 1 104 ? -8.361 5.259 -8.285 1 97.8 104 HIS B O 1
ATOM 3258 N N . CYS B 1 105 ? -6.845 6.935 -7.999 1 98.25 105 CYS B N 1
ATOM 3259 C CA . CYS B 1 105 ? -5.668 6.076 -7.944 1 98.25 105 CYS B CA 1
ATOM 3260 C C . CYS B 1 105 ? -5.083 6.042 -6.537 1 98.25 105 CYS B C 1
ATOM 3262 O O . CYS B 1 105 ? -4.871 7.089 -5.923 1 98.25 105 CYS B O 1
ATOM 3264 N N . PHE B 1 106 ? -4.818 4.857 -6.015 1 98.33 106 PHE B N 1
ATOM 3265 C CA . PHE B 1 106 ? -4.179 4.706 -4.713 1 98.33 106 PHE B CA 1
ATOM 3266 C C . PHE B 1 106 ? -3.473 3.359 -4.61 1 98.33 106 PHE B C 1
ATOM 3268 O O . PHE B 1 106 ? -3.567 2.531 -5.519 1 98.33 106 PHE B O 1
ATOM 3275 N N . GLU B 1 107 ? -2.666 3.178 -3.546 1 98.4 107 GLU B N 1
ATOM 3276 C CA . GLU B 1 107 ? -1.882 1.956 -3.387 1 98.4 107 GLU B CA 1
ATOM 3277 C C . GLU B 1 107 ? -2.322 1.175 -2.152 1 98.4 107 GLU B C 1
ATOM 3279 O O . GLU B 1 107 ? -2.747 1.765 -1.157 1 98.4 107 GLU B O 1
ATOM 3284 N N . VAL B 1 108 ? -2.231 -0.113 -2.272 1 98.76 108 VAL B N 1
ATOM 3285 C CA . VAL B 1 108 ? -2.462 -1.029 -1.159 1 98.76 108 VAL B CA 1
ATOM 3286 C C . VAL B 1 108 ? -1.201 -1.848 -0.894 1 98.76 108 VAL B C 1
ATOM 3288 O O . VAL B 1 108 ? -0.616 -2.416 -1.82 1 98.76 108 VAL B O 1
ATOM 3291 N N . THR B 1 109 ? -0.774 -1.791 0.364 1 98.02 109 THR B N 1
ATOM 3292 C CA . THR B 1 109 ? 0.393 -2.572 0.759 1 98.02 109 THR B CA 1
ATOM 3293 C C . THR B 1 109 ? -0.003 -3.685 1.725 1 98.02 109 THR B C 1
ATOM 3295 O O . THR B 1 109 ? -0.565 -3.419 2.79 1 98.02 109 THR B O 1
ATOM 3298 N N . ASN B 1 110 ? 0.258 -4.834 1.363 1 98.12 110 ASN B N 1
ATOM 3299 C CA . ASN B 1 110 ? 0.153 -6.05 2.163 1 98.12 110 ASN B CA 1
ATOM 3300 C C . ASN B 1 110 ? 1.117 -7.127 1.675 1 98.12 110 ASN B C 1
ATOM 3302 O O . ASN B 1 110 ? 0.771 -8.309 1.645 1 98.12 110 ASN B O 1
ATOM 3306 N N . PHE B 1 111 ? 2.204 -6.652 1.077 1 96.52 111 PHE B N 1
ATOM 3307 C CA . PHE B 1 111 ? 3.309 -7.488 0.62 1 96.52 111 PHE B CA 1
ATOM 3308 C C . PHE B 1 111 ? 2.813 -8.56 -0.343 1 96.52 111 PHE B C 1
ATOM 3310 O O . PHE B 1 111 ? 2.16 -8.251 -1.342 1 96.52 111 PHE B O 1
ATOM 3317 N N . CYS B 1 112 ? 3.147 -9.782 -0.124 1 96.95 112 CYS B N 1
ATOM 3318 C CA . CYS B 1 112 ? 2.844 -10.827 -1.095 1 96.95 112 CYS B CA 1
ATOM 3319 C C . CYS B 1 112 ? 1.362 -11.181 -1.069 1 96.95 112 CYS B C 1
ATOM 3321 O O . CYS B 1 112 ? 0.886 -11.942 -1.914 1 96.95 112 CYS B O 1
ATOM 3323 N N . ASN B 1 113 ? 0.636 -10.569 -0.149 1 96.97 113 ASN B N 1
ATOM 3324 C CA . ASN B 1 113 ? -0.811 -10.738 -0.061 1 96.97 113 ASN B CA 1
ATOM 3325 C C . ASN B 1 113 ? -1.551 -9.587 -0.737 1 96.97 113 ASN B C 1
ATOM 3327 O O . ASN B 1 113 ? -2.781 -9.595 -0.814 1 96.97 113 ASN B O 1
ATOM 3331 N N . ALA B 1 114 ? -0.925 -8.655 -1.321 1 98.22 114 ALA B N 1
ATOM 3332 C CA . ALA B 1 114 ? -1.476 -7.344 -1.651 1 98.22 114 ALA B CA 1
ATOM 3333 C C . ALA B 1 114 ? -2.47 -7.44 -2.805 1 98.22 114 ALA B C 1
ATOM 3335 O O . ALA B 1 114 ? -3.472 -6.722 -2.832 1 98.22 114 ALA B O 1
ATOM 3336 N N . ALA B 1 115 ? -2.222 -8.292 -3.735 1 98.38 115 ALA B N 1
ATOM 3337 C CA . ALA B 1 115 ? -3.111 -8.379 -4.891 1 98.38 115 ALA B CA 1
ATOM 3338 C C . ALA B 1 115 ? -4.524 -8.771 -4.468 1 98.38 115 ALA B C 1
ATOM 3340 O O . ALA B 1 115 ? -5.498 -8.125 -4.861 1 98.38 115 ALA B O 1
ATOM 3341 N N . TRP B 1 116 ? -4.636 -9.767 -3.678 1 98.18 116 TRP B N 1
ATOM 3342 C CA . TRP B 1 116 ? -5.954 -10.258 -3.29 1 98.18 116 TRP B CA 1
ATOM 3343 C C . TRP B 1 116 ? -6.594 -9.34 -2.254 1 98.18 116 TRP B C 1
ATOM 3345 O O . TRP B 1 116 ? -7.817 -9.182 -2.227 1 98.18 116 TRP B O 1
ATOM 3355 N N . THR B 1 117 ? -5.723 -8.715 -1.397 1 98.37 117 THR B N 1
ATOM 3356 C CA . THR B 1 117 ? -6.27 -7.658 -0.554 1 98.37 117 THR B CA 1
ATOM 3357 C C . THR B 1 117 ? -6.927 -6.574 -1.404 1 98.37 117 THR B C 1
ATOM 3359 O O . THR B 1 117 ? -8.066 -6.18 -1.144 1 98.37 117 THR B O 1
ATOM 3362 N N . ALA B 1 118 ? -6.244 -6.14 -2.461 1 98.75 118 ALA B N 1
ATOM 3363 C CA . ALA B 1 118 ? -6.747 -5.089 -3.341 1 98.75 118 ALA B CA 1
ATOM 3364 C C . ALA B 1 118 ? -7.986 -5.555 -4.1 1 98.75 118 ALA B C 1
ATOM 3366 O O . ALA B 1 118 ? -8.943 -4.794 -4.266 1 98.75 118 ALA B O 1
ATOM 3367 N N . ILE B 1 119 ? -8.015 -6.758 -4.567 1 98.22 119 ILE B N 1
ATOM 3368 C CA . ILE B 1 119 ? -9.155 -7.307 -5.293 1 98.22 119 ILE B CA 1
ATOM 3369 C C . ILE B 1 119 ? -10.369 -7.379 -4.37 1 98.22 119 ILE B C 1
ATOM 3371 O O . ILE B 1 119 ? -11.483 -7.036 -4.773 1 98.22 119 ILE B O 1
ATOM 3375 N N . ASN B 1 120 ? -10.158 -7.816 -3.146 1 97.11 120 ASN B N 1
ATOM 3376 C CA . ASN B 1 120 ? -11.245 -7.855 -2.174 1 97.11 120 ASN B CA 1
ATOM 3377 C C . ASN B 1 120 ? -11.814 -6.463 -1.913 1 97.11 120 ASN B C 1
ATOM 3379 O O . ASN B 1 120 ? -13.032 -6.291 -1.836 1 97.11 120 ASN B O 1
ATOM 3383 N N . LEU B 1 121 ? -10.911 -5.521 -1.786 1 98.06 121 LEU B N 1
ATOM 3384 C CA . LEU B 1 121 ? -11.354 -4.146 -1.582 1 98.06 121 LEU B CA 1
ATOM 3385 C C . LEU B 1 121 ? -12.158 -3.651 -2.78 1 98.06 121 LEU B C 1
ATOM 3387 O O . LEU B 1 121 ? -13.165 -2.959 -2.614 1 98.06 121 LEU B O 1
ATOM 3391 N N . ALA B 1 122 ? -11.704 -3.965 -3.938 1 97.95 122 ALA B N 1
ATOM 3392 C CA . ALA B 1 122 ? -12.435 -3.609 -5.152 1 97.95 122 ALA B CA 1
ATOM 3393 C C . ALA B 1 122 ? -13.827 -4.234 -5.157 1 97.95 122 ALA B C 1
ATOM 3395 O O . ALA B 1 122 ? -14.808 -3.577 -5.515 1 97.95 122 ALA B O 1
ATOM 3396 N N . CYS B 1 123 ? -13.951 -5.486 -4.771 1 96.39 123 CYS B N 1
ATOM 3397 C CA . CYS B 1 123 ? -15.238 -6.168 -4.697 1 96.39 123 CYS B CA 1
ATOM 3398 C C . CYS B 1 123 ? -16.171 -5.468 -3.716 1 96.39 123 CYS B C 1
ATOM 3400 O O . CYS B 1 123 ? -17.361 -5.306 -3.992 1 96.39 123 CYS B O 1
ATOM 3402 N N . ASP B 1 124 ? -15.601 -5.093 -2.593 1 95.85 124 ASP B N 1
ATOM 3403 C CA . ASP B 1 124 ? -16.397 -4.363 -1.611 1 95.85 124 ASP B CA 1
ATOM 3404 C C . ASP B 1 124 ? -16.959 -3.074 -2.208 1 95.85 124 ASP B C 1
ATOM 3406 O O . ASP B 1 124 ? -18.116 -2.724 -1.965 1 95.85 124 ASP B O 1
ATOM 3410 N N . LYS B 1 125 ? -16.121 -2.388 -2.944 1 95.92 125 LYS B N 1
ATOM 3411 C CA . LYS B 1 125 ? -16.545 -1.138 -3.57 1 95.92 125 LYS B CA 1
ATOM 3412 C C . LYS B 1 125 ? -17.671 -1.379 -4.572 1 95.92 125 LYS B C 1
ATOM 3414 O O . LYS B 1 125 ? -18.583 -0.56 -4.698 1 95.92 125 LYS B O 1
ATOM 3419 N N . LEU B 1 126 ? -17.596 -2.396 -5.32 1 95.5 126 LEU B N 1
ATOM 3420 C CA . LEU B 1 126 ? -18.639 -2.74 -6.28 1 95.5 126 LEU B CA 1
ATOM 3421 C C . LEU B 1 126 ? -19.934 -3.113 -5.566 1 95.5 126 LEU B C 1
ATOM 3423 O O . LEU B 1 126 ? -21.015 -2.671 -5.96 1 95.5 126 LEU B O 1
ATOM 3427 N N . ASP B 1 127 ? -19.812 -3.901 -4.538 1 93.16 127 ASP B N 1
ATOM 3428 C CA . ASP B 1 127 ? -20.98 -4.38 -3.804 1 93.16 127 ASP B CA 1
ATOM 3429 C C . ASP B 1 127 ? -21.705 -3.227 -3.113 1 93.16 127 ASP B C 1
ATOM 3431 O O . ASP B 1 127 ? -22.928 -3.26 -2.958 1 93.16 127 ASP B O 1
ATOM 3435 N N . SER B 1 128 ? -20.896 -2.216 -2.704 1 90.96 128 SER B N 1
ATOM 3436 C CA . SER B 1 128 ? -21.501 -1.056 -2.058 1 90.96 128 SER B CA 1
ATOM 3437 C C . SER B 1 128 ? -22.08 -0.09 -3.087 1 90.96 128 SER B C 1
ATOM 3439 O O . SER B 1 128 ? -22.748 0.881 -2.727 1 90.96 128 SER B O 1
ATOM 3441 N N . GLY B 1 129 ? -21.833 -0.308 -4.383 1 90.04 129 GLY B N 1
ATOM 3442 C CA . GLY B 1 129 ? -22.36 0.523 -5.454 1 90.04 129 GLY B CA 1
ATOM 3443 C C . GLY B 1 129 ? -21.496 1.734 -5.75 1 90.04 129 GLY B C 1
ATOM 3444 O O . GLY B 1 129 ? -21.915 2.64 -6.473 1 90.04 129 GLY B O 1
ATOM 3445 N N . ARG B 1 130 ? -20.245 1.737 -5.299 1 90.76 130 ARG B N 1
ATOM 3446 C CA . ARG B 1 130 ? -19.407 2.926 -5.413 1 90.76 130 ARG B CA 1
ATOM 3447 C C . ARG B 1 130 ? -18.358 2.755 -6.506 1 90.76 130 ARG B C 1
ATOM 3449 O O . ARG B 1 130 ? -17.495 3.617 -6.687 1 90.76 130 ARG B O 1
ATOM 3456 N N . ALA B 1 131 ? -18.398 1.665 -7.101 1 91.74 131 ALA B N 1
ATOM 3457 C CA . ALA B 1 131 ? -17.568 1.431 -8.28 1 91.74 131 ALA B CA 1
ATOM 3458 C C . ALA B 1 131 ? -18.224 0.424 -9.221 1 91.74 131 ALA B C 1
ATOM 3460 O O . ALA B 1 131 ? -19.046 -0.39 -8.794 1 91.74 131 ALA B O 1
ATOM 3461 N N . ASP B 1 132 ? -17.904 0.542 -10.508 1 89.54 132 ASP B N 1
ATOM 3462 C CA . ASP B 1 132 ? -18.399 -0.443 -11.464 1 89.54 132 ASP B CA 1
ATOM 3463 C C . ASP B 1 132 ? -17.249 -1.23 -12.087 1 89.54 132 ASP B C 1
ATOM 3465 O O . ASP B 1 132 ? -17.394 -2.416 -12.392 1 89.54 132 ASP B O 1
ATOM 3469 N N . LEU B 1 133 ? -16.184 -0.523 -12.349 1 96.06 133 LEU B N 1
ATOM 3470 C CA . LEU B 1 133 ? -15.029 -1.127 -13.004 1 96.06 133 LEU B CA 1
ATOM 3471 C C . LEU B 1 133 ? -13.73 -0.66 -12.355 1 96.06 133 LEU B C 1
ATOM 3473 O O . LEU B 1 133 ? -13.393 0.525 -12.413 1 96.06 133 LEU B O 1
ATOM 3477 N N . VAL B 1 134 ? -13.034 -1.631 -11.751 1 98.27 134 VAL B N 1
ATOM 3478 C CA . VAL B 1 134 ? -11.808 -1.321 -11.022 1 98.27 134 VAL B CA 1
ATOM 3479 C C . VAL B 1 134 ? -10.637 -2.089 -11.631 1 98.27 134 VAL B C 1
ATOM 3481 O O . VAL B 1 134 ? -10.73 -3.298 -11.858 1 98.27 134 VAL B O 1
ATOM 3484 N N . LEU B 1 135 ? -9.567 -1.359 -11.974 1 98.76 135 LEU B N 1
ATOM 3485 C CA . LEU B 1 135 ? -8.318 -1.969 -12.416 1 98.76 135 LEU B CA 1
ATOM 3486 C C . LEU B 1 135 ? -7.365 -2.168 -11.242 1 98.76 135 LEU B C 1
ATOM 3488 O O . LEU B 1 135 ? -6.974 -1.202 -10.584 1 98.76 135 LEU B O 1
ATOM 3492 N N . VAL B 1 136 ? -7.052 -3.407 -10.949 1 98.87 136 VAL B N 1
ATOM 3493 C CA . VAL B 1 136 ? -6.045 -3.743 -9.947 1 98.87 136 VAL B CA 1
ATOM 3494 C C . VAL B 1 136 ? -4.765 -4.21 -10.637 1 98.87 136 VAL B C 1
ATOM 3496 O O . VAL B 1 136 ? -4.799 -5.115 -11.474 1 98.87 136 VAL B O 1
ATOM 3499 N N . VAL B 1 137 ? -3.671 -3.567 -10.299 1 98.88 137 VAL B N 1
ATOM 3500 C CA . VAL B 1 137 ? -2.372 -3.976 -10.822 1 98.88 137 VAL B CA 1
ATOM 3501 C C . VAL B 1 137 ? -1.422 -4.28 -9.666 1 98.88 137 VAL B C 1
ATOM 3503 O O . VAL B 1 137 ? -1.516 -3.668 -8.599 1 98.88 137 VAL B O 1
ATOM 3506 N N . THR B 1 138 ? -0.61 -5.249 -9.865 1 98.54 138 THR B N 1
ATOM 3507 C CA . THR B 1 138 ? 0.419 -5.573 -8.884 1 98.54 138 THR B CA 1
ATOM 3508 C C . THR B 1 138 ? 1.775 -5.75 -9.561 1 98.54 138 THR B C 1
ATOM 3510 O O . THR B 1 138 ? 1.874 -6.399 -10.605 1 98.54 138 THR B O 1
ATOM 3513 N N . ALA B 1 139 ? 2.734 -5.071 -8.991 1 97.81 139 ALA B N 1
ATOM 3514 C CA . ALA B 1 139 ? 4.133 -5.208 -9.389 1 97.81 139 ALA B CA 1
ATOM 3515 C C . ALA B 1 139 ? 5.068 -4.773 -8.264 1 97.81 139 ALA B C 1
ATOM 3517 O O . ALA B 1 139 ? 4.819 -3.767 -7.595 1 97.81 139 ALA B O 1
ATOM 3518 N N . ASP B 1 140 ? 6.046 -5.6 -8.013 1 93.98 140 ASP B N 1
ATOM 3519 C CA . ASP B 1 140 ? 7.092 -5.276 -7.048 1 93.98 140 ASP B CA 1
ATOM 3520 C C . ASP B 1 140 ? 8.474 -5.339 -7.693 1 93.98 140 ASP B C 1
ATOM 3522 O O . ASP B 1 140 ? 8.591 -5.492 -8.91 1 93.98 140 ASP B O 1
ATOM 3526 N N . GLN B 1 141 ? 9.395 -4.94 -6.948 1 96.59 141 GLN B N 1
ATOM 3527 C CA . GLN B 1 141 ? 10.8 -5.1 -7.306 1 96.59 141 GLN B CA 1
ATOM 3528 C C . GLN B 1 141 ? 11.562 -5.854 -6.22 1 96.59 141 GLN B C 1
ATOM 3530 O O . GLN B 1 141 ? 12.578 -5.369 -5.717 1 96.59 141 GLN B O 1
ATOM 3535 N N . LEU B 1 142 ? 11.061 -7.017 -5.912 1 96.94 142 LEU B N 1
ATOM 3536 C CA . LEU B 1 142 ? 11.613 -7.812 -4.82 1 96.94 142 LEU B CA 1
ATOM 3537 C C . LEU B 1 142 ? 13.092 -8.103 -5.055 1 96.94 142 LEU B C 1
ATOM 3539 O O . LEU B 1 142 ? 13.882 -8.127 -4.108 1 96.94 142 LEU B O 1
ATOM 3543 N N . SER B 1 143 ? 13.422 -8.362 -6.301 1 96.76 143 SER B N 1
ATOM 3544 C CA . SER B 1 143 ? 14.797 -8.696 -6.656 1 96.76 143 SER B CA 1
ATOM 3545 C C . SER B 1 143 ? 15.762 -7.593 -6.233 1 96.76 143 SER B C 1
ATOM 3547 O O . SER B 1 143 ? 16.942 -7.853 -5.99 1 96.76 143 SER B O 1
ATOM 3549 N N . ARG B 1 144 ? 15.267 -6.413 -6.099 1 95.95 144 ARG B N 1
ATOM 3550 C CA . ARG B 1 144 ? 16.114 -5.277 -5.753 1 95.95 144 ARG B CA 1
ATOM 3551 C C . ARG B 1 144 ? 16.212 -5.107 -4.241 1 95.95 144 ARG B C 1
ATOM 3553 O O . ARG B 1 144 ? 17.022 -4.317 -3.751 1 95.95 144 ARG B O 1
ATOM 3560 N N . LEU B 1 145 ? 15.415 -5.811 -3.528 1 96.07 145 LEU B N 1
ATOM 3561 C CA . LEU B 1 145 ? 15.348 -5.646 -2.08 1 96.07 145 LEU B CA 1
ATOM 3562 C C . LEU B 1 145 ? 16.214 -6.683 -1.374 1 96.07 145 LEU B C 1
ATOM 3564 O O . LEU B 1 145 ? 16.267 -6.72 -0.143 1 96.07 145 LEU B O 1
ATOM 3568 N N . VAL B 1 146 ? 16.873 -7.554 -2.092 1 95.89 146 VAL B N 1
ATOM 3569 C CA . VAL B 1 146 ? 17.696 -8.622 -1.533 1 95.89 146 VAL B CA 1
ATOM 3570 C C . VAL B 1 146 ? 19.174 -8.271 -1.69 1 95.89 146 VAL B C 1
ATOM 3572 O O . VAL B 1 146 ? 19.6 -7.815 -2.754 1 95.89 146 VAL B O 1
ATOM 3575 N N . ASP B 1 147 ? 19.916 -8.419 -0.613 1 94.88 147 ASP B N 1
ATOM 3576 C CA . ASP B 1 147 ? 21.369 -8.326 -0.721 1 94.88 147 ASP B CA 1
ATOM 3577 C C . ASP B 1 147 ? 21.959 -9.608 -1.304 1 94.88 147 ASP B C 1
ATOM 3579 O O . ASP B 1 147 ? 22.352 -10.511 -0.562 1 94.88 147 ASP B O 1
ATOM 3583 N N . ARG B 1 148 ? 22.182 -9.582 -2.552 1 95.06 148 ARG B N 1
ATOM 3584 C CA . ARG B 1 148 ? 22.556 -10.795 -3.272 1 95.06 148 ARG B CA 1
ATOM 3585 C C . ARG B 1 148 ? 24.055 -11.055 -3.167 1 95.06 148 ARG B C 1
ATOM 3587 O O . ARG B 1 148 ? 24.543 -12.097 -3.609 1 95.06 148 ARG B O 1
ATOM 3594 N N . ASP B 1 149 ? 24.709 -10.179 -2.541 1 94.63 149 ASP B N 1
ATOM 3595 C CA . ASP B 1 149 ? 26.151 -10.331 -2.375 1 94.63 149 ASP B CA 1
ATOM 3596 C C . ASP B 1 149 ? 26.49 -10.885 -0.993 1 94.63 149 ASP B C 1
ATOM 3598 O O . ASP B 1 149 ? 27.664 -11.001 -0.636 1 94.63 149 ASP B O 1
ATOM 3602 N N . SER B 1 150 ? 25.496 -11.152 -0.286 1 94.6 150 SER B N 1
ATOM 3603 C CA . SER B 1 150 ? 25.705 -11.644 1.072 1 94.6 150 SER B CA 1
ATOM 3604 C C . SER B 1 150 ? 25.017 -12.989 1.284 1 94.6 150 SER B C 1
ATOM 3606 O O . SER B 1 150 ? 23.808 -13.113 1.08 1 94.6 150 SER B O 1
ATOM 3608 N N . ALA B 1 151 ? 25.688 -13.89 1.885 1 94.47 151 ALA B N 1
ATOM 3609 C CA . ALA B 1 151 ? 25.144 -15.21 2.194 1 94.47 151 ALA B CA 1
ATOM 3610 C C . ALA B 1 151 ? 24.098 -15.126 3.302 1 94.47 151 ALA B C 1
ATOM 3612 O O . ALA B 1 151 ? 23.28 -16.036 3.462 1 94.47 151 ALA B O 1
ATOM 3613 N N . ASP B 1 152 ? 24.097 -14.029 4.019 1 91.84 152 ASP B N 1
ATOM 3614 C CA . ASP B 1 152 ? 23.133 -13.835 5.097 1 91.84 152 ASP B CA 1
ATOM 3615 C C . ASP B 1 152 ? 21.719 -13.665 4.546 1 91.84 152 ASP B C 1
ATOM 3617 O O . ASP B 1 152 ? 20.739 -13.847 5.27 1 91.84 152 ASP B O 1
ATOM 3621 N N . SER B 1 153 ? 21.656 -13.386 3.231 1 95.2 153 SER B N 1
ATOM 3622 C CA . SER B 1 153 ? 20.361 -13.16 2.597 1 95.2 153 SER B CA 1
ATOM 3623 C C . SER B 1 153 ? 19.907 -14.388 1.815 1 95.2 153 SER B C 1
ATOM 3625 O O . SER B 1 153 ? 18.95 -14.319 1.041 1 95.2 153 SER B O 1
ATOM 3627 N N . LEU B 1 154 ? 20.504 -15.498 2.029 1 96.07 154 LEU B N 1
ATOM 3628 C CA . LEU B 1 154 ? 20.307 -16.712 1.243 1 96.07 154 LEU B CA 1
ATOM 3629 C C . LEU B 1 154 ? 18.83 -17.089 1.187 1 96.07 154 LEU B C 1
ATOM 3631 O O . LEU B 1 154 ? 18.318 -17.455 0.127 1 96.07 154 LEU B O 1
ATOM 3635 N N . SER B 1 155 ? 18.103 -16.918 2.23 1 93.4 155 SER B N 1
ATOM 3636 C CA . SER B 1 155 ? 16.708 -17.334 2.333 1 93.4 155 SER B CA 1
ATOM 3637 C C . SER B 1 155 ? 15.816 -16.509 1.412 1 93.4 155 SER B C 1
ATOM 3639 O O . SER B 1 155 ? 14.662 -16.869 1.17 1 93.4 155 SER B O 1
ATOM 3641 N N . LEU B 1 156 ? 16.33 -15.395 0.866 1 95.98 156 LEU B N 1
ATOM 3642 C CA . LEU B 1 156 ? 15.539 -14.504 0.024 1 95.98 156 LEU B CA 1
ATOM 3643 C C . LEU B 1 156 ? 16.03 -14.542 -1.419 1 95.98 156 LEU B C 1
ATOM 3645 O O . LEU B 1 156 ? 15.597 -13.738 -2.248 1 95.98 156 LEU B O 1
ATOM 3649 N N . PHE B 1 157 ? 16.867 -15.443 -1.795 1 97.67 157 PHE B N 1
ATOM 3650 C CA . PHE B 1 157 ? 17.535 -15.463 -3.091 1 97.67 157 PHE B CA 1
ATOM 3651 C C . PHE B 1 157 ? 16.553 -15.812 -4.202 1 97.67 157 PHE B C 1
ATOM 3653 O O . PHE B 1 157 ? 16.839 -15.597 -5.381 1 97.67 157 PHE B O 1
ATOM 3660 N N . ASN B 1 158 ? 15.417 -16.325 -3.847 1 97.45 158 ASN B N 1
ATOM 3661 C CA . ASN B 1 158 ? 14.451 -16.683 -4.881 1 97.45 158 ASN B CA 1
ATOM 3662 C C . ASN B 1 158 ? 13.526 -15.515 -5.212 1 97.45 158 ASN B C 1
ATOM 3664 O O . ASN B 1 158 ? 12.575 -15.67 -5.981 1 97.45 158 ASN B O 1
ATOM 3668 N N . PHE B 1 159 ? 13.809 -14.331 -4.677 1 97.43 159 PHE B N 1
ATOM 3669 C CA . PHE B 1 159 ? 13.007 -13.153 -4.983 1 97.43 159 PHE B CA 1
ATOM 3670 C C . PHE B 1 159 ? 13.161 -12.759 -6.447 1 97.43 159 PHE B C 1
ATOM 3672 O O . PHE B 1 159 ? 14.277 -12.538 -6.922 1 97.43 159 PHE B O 1
ATOM 3679 N N . GLY B 1 160 ? 12.074 -12.791 -7.144 1 98.1 160 GLY B N 1
ATOM 3680 C CA . GLY B 1 160 ? 11.99 -12.329 -8.521 1 98.1 160 GLY B CA 1
ATOM 3681 C C . GLY B 1 160 ? 10.983 -11.212 -8.716 1 98.1 160 GLY B C 1
ATOM 3682 O O . GLY B 1 160 ? 10.558 -10.576 -7.749 1 98.1 160 GLY B O 1
ATOM 3683 N N . ASP B 1 161 ? 10.718 -10.921 -10.059 1 98.38 161 ASP B N 1
ATOM 3684 C CA . ASP B 1 161 ? 9.806 -9.821 -10.362 1 98.38 161 ASP B CA 1
ATOM 3685 C C . ASP B 1 161 ? 8.837 -10.204 -11.478 1 98.38 161 ASP B C 1
ATOM 3687 O O . ASP B 1 161 ? 9.215 -10.895 -12.427 1 98.38 161 ASP B O 1
ATOM 3691 N N . ALA B 1 162 ? 7.618 -9.825 -11.309 1 98.62 162 ALA B N 1
ATOM 3692 C CA . ALA B 1 162 ? 6.575 -9.89 -12.329 1 98.62 162 ALA B CA 1
ATOM 3693 C C . ALA B 1 162 ? 5.457 -8.894 -12.036 1 98.62 162 ALA B C 1
ATOM 3695 O O . ALA B 1 162 ? 5.404 -8.313 -10.949 1 98.62 162 ALA B O 1
ATOM 3696 N N . ALA B 1 163 ? 4.688 -8.62 -13.064 1 98.78 163 ALA B N 1
ATOM 3697 C CA . ALA B 1 163 ? 3.506 -7.78 -12.888 1 98.78 163 ALA B CA 1
ATOM 3698 C C . ALA B 1 163 ? 2.244 -8.506 -13.343 1 98.78 163 ALA B C 1
ATOM 3700 O O . ALA B 1 163 ? 2.307 -9.408 -14.182 1 98.78 163 ALA B O 1
ATOM 3701 N N . ALA B 1 164 ? 1.153 -8.228 -12.741 1 98.87 164 ALA B N 1
ATOM 3702 C CA . ALA B 1 164 ? -0.157 -8.733 -13.144 1 98.87 164 ALA B CA 1
ATOM 3703 C C . ALA B 1 164 ? -1.206 -7.626 -13.109 1 98.87 164 ALA B C 1
ATOM 3705 O O . ALA B 1 164 ? -1.096 -6.682 -12.324 1 98.87 164 ALA B O 1
ATOM 3706 N N . ALA B 1 165 ? -2.153 -7.646 -13.969 1 98.87 165 ALA B N 1
ATOM 3707 C CA . ALA B 1 165 ? -3.314 -6.761 -13.996 1 98.87 165 ALA B CA 1
ATOM 3708 C C . ALA B 1 165 ? -4.614 -7.561 -13.962 1 98.87 165 ALA B C 1
ATOM 3710 O O . ALA B 1 165 ? -4.727 -8.601 -14.615 1 98.87 165 ALA B O 1
ATOM 3711 N N . VAL B 1 166 ? -5.546 -7.136 -13.166 1 98.45 166 VAL B N 1
ATOM 3712 C CA . VAL B 1 166 ? -6.846 -7.775 -12.991 1 98.45 166 VAL B CA 1
ATOM 3713 C C . VAL B 1 166 ? -7.954 -6.729 -13.091 1 98.45 166 VAL B C 1
ATOM 3715 O O . VAL B 1 166 ? -7.847 -5.645 -12.513 1 98.45 166 VAL B O 1
ATOM 3718 N N . LEU B 1 167 ? -8.925 -7.004 -13.872 1 97.79 167 LEU B N 1
ATOM 3719 C CA . LEU B 1 167 ? -10.128 -6.182 -13.945 1 97.79 167 LEU B CA 1
ATOM 3720 C C . LEU B 1 167 ? -11.222 -6.739 -13.04 1 97.79 167 LEU B C 1
ATOM 3722 O O . LEU B 1 167 ? -11.599 -7.906 -13.161 1 97.79 167 LEU B O 1
ATOM 3726 N N . VAL B 1 168 ? -11.692 -5.95 -12.079 1 97.76 168 VAL B N 1
ATOM 3727 C CA . VAL B 1 168 ? -12.781 -6.338 -11.19 1 97.76 168 VAL B CA 1
ATOM 3728 C C . VAL B 1 168 ? -14.074 -5.654 -11.627 1 97.76 168 VAL B C 1
ATOM 3730 O O . VAL B 1 168 ? -14.129 -4.426 -11.733 1 97.76 168 VAL B O 1
ATOM 3733 N N . LYS B 1 169 ? -15.052 -6.307 -11.961 1 94.36 169 LYS B N 1
ATOM 3734 C CA . LYS B 1 169 ? -16.32 -5.752 -12.427 1 94.36 169 LYS B CA 1
ATOM 3735 C C . LYS B 1 169 ? -17.494 -6.627 -11.998 1 94.36 169 LYS B C 1
ATOM 3737 O O . LYS B 1 169 ? -17.299 -7.755 -11.54 1 94.36 169 LYS B O 1
ATOM 3742 N N . ARG B 1 170 ? -18.688 -6.051 -12.065 1 88.46 170 ARG B N 1
ATOM 3743 C CA . ARG B 1 170 ? -19.905 -6.78 -11.722 1 88.46 170 ARG B CA 1
ATOM 3744 C C . ARG B 1 170 ? -20.319 -7.716 -12.852 1 88.46 170 ARG B C 1
ATOM 3746 O O . ARG B 1 170 ? -20.185 -7.374 -14.029 1 88.46 170 ARG B O 1
ATOM 3753 N N . GLY B 1 171 ? -20.722 -8.982 -12.553 1 75.81 171 GLY B N 1
ATOM 3754 C CA . GLY B 1 171 ? -21.442 -9.898 -13.424 1 75.81 171 GLY B CA 1
ATOM 3755 C C . GLY B 1 171 ? -20.552 -10.563 -14.457 1 75.81 171 GLY B C 1
ATOM 3756 O O . GLY B 1 171 ? -19.599 -9.953 -14.948 1 75.81 171 GLY B O 1
ATOM 3757 N N . GLY B 1 172 ? -20.903 -11.8 -14.717 1 64.72 172 GLY B N 1
ATOM 3758 C CA . GLY B 1 172 ? -20.511 -12.588 -15.875 1 64.72 172 GLY B CA 1
ATOM 3759 C C . GLY B 1 172 ? -19.008 -12.645 -16.076 1 64.72 172 GLY B C 1
ATOM 3760 O O . GLY B 1 172 ? -18.528 -12.639 -17.212 1 64.72 172 GLY B O 1
ATOM 3761 N N . GLU B 1 173 ? -18.247 -12.683 -14.997 1 80.19 173 GLU B N 1
ATOM 3762 C CA . GLU B 1 173 ? -16.804 -12.698 -15.218 1 80.19 173 GLU B CA 1
ATOM 3763 C C . GLU B 1 173 ? -16.252 -14.119 -15.164 1 80.19 173 GLU B C 1
ATOM 3765 O O . GLU B 1 173 ? -16.953 -15.048 -14.757 1 80.19 173 GLU B O 1
ATOM 3770 N N . ARG B 1 174 ? -15.067 -14.211 -15.725 1 92.68 174 ARG B N 1
ATOM 3771 C CA . ARG B 1 174 ? -14.354 -15.478 -15.849 1 92.68 174 ARG B CA 1
ATOM 3772 C C . ARG B 1 174 ? -14.22 -16.167 -14.495 1 92.68 174 ARG B C 1
ATOM 3774 O O . ARG B 1 174 ? -14.351 -17.389 -14.398 1 92.68 174 ARG B O 1
ATOM 3781 N N . TYR B 1 175 ? -14.049 -15.42 -13.47 1 97 175 TYR B N 1
ATOM 3782 C CA . TYR B 1 175 ? -13.973 -15.908 -12.097 1 97 175 TYR B CA 1
ATOM 3783 C C . TYR B 1 175 ? -14.905 -15.119 -11.185 1 97 175 TYR B C 1
ATOM 3785 O O . TYR B 1 175 ? -14.818 -13.891 -11.112 1 97 175 TYR B O 1
ATOM 3793 N N . ARG B 1 176 ? -15.769 -15.823 -10.507 1 96.12 176 ARG B N 1
ATOM 3794 C CA . ARG B 1 176 ? -16.613 -15.205 -9.489 1 96.12 176 ARG B CA 1
ATOM 3795 C C . ARG B 1 176 ? -15.955 -15.278 -8.115 1 96.12 176 ARG B C 1
ATOM 3797 O O . ARG B 1 176 ? -15.544 -16.353 -7.674 1 96.12 176 ARG B O 1
ATOM 3804 N N . LEU B 1 177 ? -15.783 -14.175 -7.486 1 95.85 177 LEU B N 1
ATOM 3805 C CA . LEU B 1 177 ? -15.264 -14.175 -6.122 1 95.85 177 LEU B CA 1
ATOM 3806 C C . LEU B 1 177 ? -16.343 -14.598 -5.131 1 95.85 177 LEU B C 1
ATOM 3808 O O . LEU B 1 177 ? -17.394 -13.958 -5.039 1 95.85 177 LEU B O 1
ATOM 3812 N N . LEU B 1 178 ? -16.121 -15.626 -4.393 1 96.05 178 LEU B N 1
ATOM 3813 C CA . LEU B 1 178 ? -17.138 -16.209 -3.525 1 96.05 178 LEU B CA 1
ATOM 3814 C C . LEU B 1 178 ? -16.963 -15.735 -2.087 1 96.05 178 LEU B C 1
ATOM 3816 O O . LEU B 1 178 ? -17.941 -15.391 -1.419 1 96.05 178 LEU B O 1
ATOM 3820 N N . HIS B 1 179 ? -15.733 -15.787 -1.674 1 96.5 179 HIS B N 1
ATOM 3821 C CA . HIS B 1 179 ? -15.443 -15.492 -0.276 1 96.5 179 HIS B CA 1
ATOM 3822 C C . HIS B 1 179 ? -13.954 -15.243 -0.062 1 96.5 179 HIS B C 1
ATOM 3824 O O . HIS B 1 179 ? -13.118 -15.804 -0.774 1 96.5 179 HIS B O 1
ATOM 3830 N N . SER B 1 180 ? -13.642 -14.37 0.882 1 96.65 180 SER B N 1
ATOM 3831 C CA . SER B 1 180 ? -12.261 -14.157 1.302 1 96.65 180 SER B CA 1
ATOM 3832 C C . SER B 1 180 ? -12.157 -14.033 2.819 1 96.65 180 SER B C 1
ATOM 3834 O O . SER B 1 180 ? -12.992 -13.383 3.452 1 96.65 180 SER B O 1
ATOM 3836 N N . ALA B 1 181 ? -11.21 -14.762 3.377 1 97.12 181 ALA B N 1
ATOM 3837 C CA . ALA B 1 181 ? -10.849 -14.652 4.788 1 97.12 181 ALA B CA 1
ATOM 3838 C C . ALA B 1 181 ? -9.363 -14.344 4.952 1 97.12 181 ALA B C 1
ATOM 3840 O O . ALA B 1 181 ? -8.511 -15.073 4.437 1 97.12 181 ALA B O 1
ATOM 3841 N N . MET B 1 182 ? -9.074 -13.236 5.63 1 96.86 182 MET B N 1
ATOM 3842 C CA . MET B 1 182 ? -7.69 -12.824 5.841 1 96.86 182 MET B CA 1
ATOM 3843 C C . MET B 1 182 ? -7.456 -12.428 7.295 1 96.86 182 MET B C 1
ATOM 3845 O O . MET B 1 182 ? -8.376 -11.97 7.974 1 96.86 182 MET B O 1
ATOM 3849 N N . ARG B 1 183 ? -6.253 -12.603 7.749 1 96.79 183 ARG B N 1
ATOM 3850 C CA . ARG B 1 183 ? -5.877 -12.189 9.097 1 96.79 183 ARG B CA 1
ATOM 3851 C C . ARG B 1 183 ? -4.373 -11.961 9.2 1 96.79 183 ARG B C 1
ATOM 3853 O O . ARG B 1 183 ? -3.606 -12.458 8.372 1 96.79 183 ARG B O 1
ATOM 3860 N N . THR B 1 184 ? -3.973 -11.238 10.152 1 97.25 184 THR B N 1
ATOM 3861 C CA . THR B 1 184 ? -2.577 -10.955 10.468 1 97.25 184 THR B CA 1
ATOM 3862 C C . THR B 1 184 ? -2.213 -11.496 11.847 1 97.25 184 THR B C 1
ATOM 3864 O O . THR B 1 184 ? -3.007 -11.403 12.786 1 97.25 184 THR B O 1
ATOM 3867 N N . ASP B 1 185 ? -1.155 -12.164 11.959 1 95.32 185 ASP B N 1
ATOM 3868 C CA . ASP B 1 185 ? -0.53 -12.475 13.241 1 95.32 185 ASP B CA 1
ATOM 3869 C C . ASP B 1 185 ? 0.583 -11.481 13.564 1 95.32 185 ASP B C 1
ATOM 3871 O O . ASP B 1 185 ? 1.731 -11.672 13.155 1 95.32 185 ASP B O 1
ATOM 3875 N N . PRO B 1 186 ? 0.255 -10.523 14.273 1 94.2 186 PRO B N 1
ATOM 3876 C CA . PRO B 1 186 ? 1.174 -9.392 14.427 1 94.2 186 PRO B CA 1
ATOM 3877 C C . PRO B 1 186 ? 2.444 -9.763 15.188 1 94.2 186 PRO B C 1
ATOM 3879 O O . PRO B 1 186 ? 3.418 -9.005 15.179 1 94.2 186 PRO B O 1
ATOM 3882 N N . GLY B 1 187 ? 2.48 -10.871 15.872 1 92.59 187 GLY B N 1
ATOM 3883 C CA . GLY B 1 187 ? 3.663 -11.328 16.584 1 92.59 187 GLY B CA 1
ATOM 3884 C C . GLY B 1 187 ? 4.85 -11.573 15.673 1 92.59 187 GLY B C 1
ATOM 3885 O O . GLY B 1 187 ? 5.985 -11.692 16.141 1 92.59 187 GLY B O 1
ATOM 3886 N N . TRP B 1 188 ? 4.635 -11.575 14.381 1 93.26 188 TRP B N 1
ATOM 3887 C CA . TRP B 1 188 ? 5.692 -11.886 13.424 1 93.26 188 TRP B CA 1
ATOM 3888 C C . TRP B 1 188 ? 6.131 -10.634 12.671 1 93.26 188 TRP B C 1
ATOM 3890 O O . TRP B 1 188 ? 6.967 -10.707 11.768 1 93.26 188 TRP B O 1
ATOM 3900 N N . VAL B 1 189 ? 5.69 -9.482 12.981 1 93.38 189 VAL B N 1
ATOM 3901 C CA . VAL B 1 189 ? 5.815 -8.267 12.183 1 93.38 189 VAL B CA 1
ATOM 3902 C C . VAL B 1 189 ? 7.289 -7.901 12.026 1 93.38 189 VAL B C 1
ATOM 3904 O O . VAL B 1 189 ? 7.698 -7.379 10.986 1 93.38 189 VAL B O 1
ATOM 3907 N N . ASP B 1 190 ? 8.123 -8.221 13.004 1 93 190 ASP B N 1
ATOM 3908 C CA . ASP B 1 190 ? 9.515 -7.783 12.977 1 93 190 ASP B CA 1
ATOM 3909 C C . ASP B 1 190 ? 10.43 -8.892 12.462 1 93 190 ASP B C 1
ATOM 3911 O O . ASP B 1 190 ? 11.655 -8.75 12.475 1 93 190 ASP B O 1
ATOM 3915 N N . TYR B 1 191 ? 9.843 -10.023 12.017 1 93.05 191 TYR B N 1
ATOM 3916 C CA . TYR B 1 191 ? 10.656 -11.148 11.57 1 93.05 191 TYR B CA 1
ATOM 3917 C C . TYR B 1 191 ? 11.503 -10.764 10.363 1 93.05 191 TYR B C 1
ATOM 3919 O O . TYR B 1 191 ? 12.679 -11.124 10.281 1 93.05 191 TYR B O 1
ATOM 3927 N N . TYR B 1 192 ? 10.965 -10.106 9.41 1 92.5 192 TYR B N 1
ATOM 3928 C CA . TYR B 1 192 ? 11.64 -9.46 8.29 1 92.5 192 TYR B CA 1
ATOM 3929 C C . TYR B 1 192 ? 11.304 -7.975 8.234 1 92.5 192 TYR B C 1
ATOM 3931 O O . TYR B 1 192 ? 10.157 -7.582 8.461 1 92.5 192 TYR B O 1
ATOM 3939 N N . ALA B 1 193 ? 12.307 -7.199 7.978 1 92.61 193 ALA B N 1
ATOM 3940 C CA . ALA B 1 193 ? 12.092 -5.767 7.786 1 92.61 193 ALA B CA 1
ATOM 3941 C C . ALA B 1 193 ? 13.156 -5.171 6.869 1 92.61 193 ALA B C 1
ATOM 3943 O O . ALA B 1 193 ? 14.272 -5.688 6.784 1 92.61 193 ALA B O 1
ATOM 3944 N N . GLY B 1 194 ? 12.728 -4.174 6.221 1 92.32 194 GLY B N 1
ATOM 3945 C CA . GLY B 1 194 ? 13.683 -3.461 5.388 1 92.32 194 GLY B CA 1
ATOM 3946 C C . GLY B 1 194 ? 14.628 -2.58 6.182 1 92.32 194 GLY B C 1
ATOM 3947 O O . GLY B 1 194 ? 14.271 -2.086 7.254 1 92.32 194 GLY B O 1
ATOM 3948 N N . ALA B 1 195 ? 15.84 -2.444 5.652 1 90.23 195 ALA B N 1
ATOM 3949 C CA . ALA B 1 195 ? 16.848 -1.522 6.168 1 90.23 195 ALA B CA 1
ATOM 3950 C C . ALA B 1 195 ? 17.563 -0.797 5.03 1 90.23 195 ALA B C 1
ATOM 3952 O O . ALA B 1 195 ? 17.724 -1.349 3.939 1 90.23 195 ALA B O 1
ATOM 3953 N N . TRP B 1 196 ? 17.881 0.372 5.365 1 86.79 196 TRP B N 1
ATOM 3954 C CA . TRP B 1 196 ? 18.664 1.145 4.407 1 86.79 196 TRP B CA 1
ATOM 3955 C C . TRP B 1 196 ? 20.126 0.711 4.423 1 86.79 196 TRP B C 1
ATOM 3957 O O . TRP B 1 196 ? 20.777 0.737 5.47 1 86.79 196 TRP B O 1
ATOM 3967 N N . ARG B 1 197 ? 20.532 0.268 3.295 1 84.54 197 ARG B N 1
ATOM 3968 C CA . ARG B 1 197 ? 21.923 -0.123 3.089 1 84.54 197 ARG B CA 1
ATOM 3969 C C . ARG B 1 197 ? 22.471 0.469 1.795 1 84.54 197 ARG B C 1
ATOM 3971 O O . ARG B 1 197 ? 21.975 0.165 0.708 1 84.54 197 ARG B O 1
ATOM 3978 N N . ASP B 1 198 ? 23.508 1.305 1.876 1 81.1 198 ASP B N 1
ATOM 3979 C CA . ASP B 1 198 ? 24.187 1.883 0.72 1 81.1 198 ASP B CA 1
ATOM 3980 C C . ASP B 1 198 ? 23.192 2.557 -0.222 1 81.1 198 ASP B C 1
ATOM 3982 O O . ASP B 1 198 ? 23.218 2.323 -1.432 1 81.1 198 ASP B O 1
ATOM 3986 N N . GLY B 1 199 ? 22.234 3.219 0.356 1 78.43 199 GLY B N 1
ATOM 3987 C CA . GLY B 1 199 ? 21.29 4.01 -0.417 1 78.43 199 GLY B CA 1
ATOM 3988 C C . GLY B 1 199 ? 20.156 3.187 -0.996 1 78.43 199 GLY B C 1
ATOM 3989 O O . GLY B 1 199 ? 19.403 3.669 -1.846 1 78.43 199 GLY B O 1
ATOM 3990 N N . LYS B 1 200 ? 20.087 1.908 -0.612 1 84.5 200 LYS B N 1
ATOM 3991 C CA . LYS B 1 200 ? 19.021 1.02 -1.069 1 84.5 200 LYS B CA 1
ATOM 3992 C C . LYS B 1 200 ? 18.328 0.342 0.109 1 84.5 200 LYS B C 1
ATOM 3994 O O . LYS B 1 200 ? 18.87 0.301 1.216 1 84.5 200 LYS B O 1
ATOM 3999 N N . VAL B 1 201 ? 17.137 -0.08 -0.176 1 91.57 201 VAL B N 1
ATOM 4000 C CA . VAL B 1 201 ? 16.418 -0.858 0.827 1 91.57 201 VAL B CA 1
ATOM 4001 C C . VAL B 1 201 ? 16.754 -2.34 0.672 1 91.57 201 VAL B C 1
ATOM 4003 O O . VAL B 1 201 ? 16.703 -2.881 -0.435 1 91.57 201 VAL B O 1
ATOM 4006 N N . ARG B 1 202 ? 17.189 -2.986 1.76 1 94.06 202 ARG B N 1
ATOM 4007 C CA . ARG B 1 202 ? 17.403 -4.429 1.791 1 94.06 202 ARG B CA 1
ATOM 4008 C C . ARG B 1 202 ? 16.582 -5.08 2.899 1 94.06 202 ARG B C 1
ATOM 4010 O O . ARG B 1 202 ? 16.503 -4.554 4.011 1 94.06 202 ARG B O 1
ATOM 4017 N N . VAL B 1 203 ? 15.951 -6.13 2.542 1 94.79 203 VAL B N 1
ATOM 4018 C CA . VAL B 1 203 ? 15.181 -6.885 3.525 1 94.79 203 VAL B CA 1
ATOM 4019 C C . VAL B 1 203 ? 16.123 -7.724 4.385 1 94.79 203 VAL B C 1
ATOM 4021 O O . VAL B 1 203 ? 16.977 -8.444 3.862 1 94.79 203 VAL B O 1
ATOM 4024 N N . GLU B 1 204 ? 15.91 -7.625 5.605 1 92.12 204 GLU B N 1
ATOM 4025 C CA . GLU B 1 204 ? 16.753 -8.355 6.547 1 92.12 204 GLU B CA 1
ATOM 4026 C C . GLU B 1 204 ? 15.91 -9.127 7.559 1 92.12 204 GLU B C 1
ATOM 4028 O O . GLU B 1 204 ? 14.86 -8.649 7.992 1 92.12 204 GLU B O 1
ATOM 4033 N N . ARG B 1 205 ? 16.345 -10.257 7.843 1 89.71 205 ARG B N 1
ATOM 4034 C CA . ARG B 1 205 ? 15.752 -11.027 8.931 1 89.71 205 ARG B CA 1
ATOM 4035 C C . ARG B 1 205 ? 16.2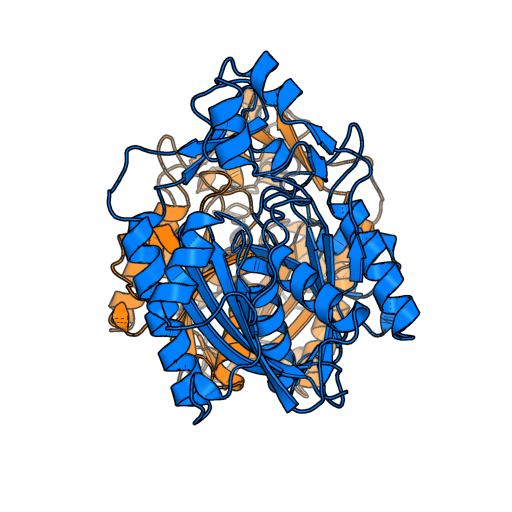19 -10.509 10.287 1 89.71 205 ARG B C 1
ATOM 4037 O O . ARG B 1 205 ? 17.416 -10.302 10.5 1 89.71 205 ARG B O 1
ATOM 4044 N N . GLN B 1 206 ? 15.261 -10.323 11.045 1 81.71 206 GLN B N 1
ATOM 4045 C CA . GLN B 1 206 ? 15.599 -9.9 12.4 1 81.71 206 GLN B CA 1
ATOM 4046 C C . GLN B 1 206 ? 15.708 -11.099 13.339 1 81.71 206 GLN B C 1
ATOM 4048 O O . GLN B 1 206 ? 15.274 -12.202 12.999 1 81.71 206 GLN B O 1
ATOM 4053 N N . PRO B 1 207 ? 16.349 -10.831 14.606 1 72.85 207 PRO B N 1
ATOM 4054 C CA . PRO B 1 207 ? 16.525 -11.95 15.534 1 72.85 207 PRO B CA 1
ATOM 4055 C C . PRO B 1 207 ? 15.207 -12.634 15.89 1 72.85 207 PRO B C 1
ATOM 4057 O O . PRO B 1 207 ? 14.178 -11.967 16.027 1 72.85 207 PRO B O 1
ATOM 4060 N N . HIS B 1 208 ? 15.341 -13.985 15.804 1 64.67 208 HIS B N 1
ATOM 4061 C CA . HIS B 1 208 ? 14.393 -14.976 15.309 1 64.67 208 HIS B CA 1
ATOM 4062 C C . HIS B 1 208 ? 13.45 -15.437 16.415 1 64.67 208 HIS B C 1
ATOM 4064 O O . HIS B 1 208 ? 13.897 -15.815 17.5 1 64.67 208 HIS B O 1
ATOM 4070 N N . ARG B 1 209 ? 12.365 -15.093 16.311 1 80.48 209 ARG B N 1
ATOM 4071 C CA . ARG B 1 209 ? 11.257 -15.901 16.81 1 80.48 209 ARG B CA 1
ATOM 4072 C C . ARG B 1 209 ? 11.124 -17.197 16.018 1 80.48 209 ARG B C 1
ATOM 4074 O O . ARG B 1 209 ? 11.222 -17.193 14.789 1 80.48 209 ARG B O 1
ATOM 4081 N N . ARG B 1 210 ? 11.094 -18.194 16.788 1 86.95 210 ARG B N 1
ATOM 4082 C CA . ARG B 1 210 ? 10.979 -19.507 16.16 1 86.95 210 ARG B CA 1
ATOM 4083 C C . ARG B 1 210 ? 9.518 -19.876 15.926 1 86.95 210 ARG B C 1
ATOM 4085 O O . ARG B 1 210 ? 8.621 -19.306 16.551 1 86.95 210 ARG B O 1
ATOM 4092 N N . GLY B 1 211 ? 9.369 -20.798 14.911 1 91.73 211 GLY B N 1
ATOM 4093 C CA . GLY B 1 211 ? 8.031 -21.354 14.778 1 91.73 211 GLY B CA 1
ATOM 4094 C C . GLY B 1 211 ? 7.265 -20.788 13.597 1 91.73 211 GLY B C 1
ATOM 4095 O O . GLY B 1 211 ? 6.052 -20.978 13.489 1 91.73 211 GLY B O 1
ATOM 4096 N N . LEU B 1 212 ? 7.949 -20.142 12.727 1 90.4 212 LEU B N 1
ATOM 4097 C CA . LEU B 1 212 ? 7.268 -19.503 11.607 1 90.4 212 LEU B CA 1
ATOM 4098 C C . LEU B 1 212 ? 6.604 -20.542 10.71 1 90.4 212 LEU B C 1
ATOM 4100 O O . LEU B 1 212 ? 5.489 -20.332 10.228 1 90.4 212 LEU B O 1
ATOM 4104 N N . ALA B 1 213 ? 7.274 -21.636 10.494 1 92.05 213 ALA B N 1
ATOM 4105 C CA . ALA B 1 213 ? 6.723 -22.689 9.645 1 92.05 213 ALA B CA 1
ATOM 4106 C C . ALA B 1 213 ? 5.396 -23.201 10.197 1 92.05 213 ALA B C 1
ATOM 4108 O O . ALA B 1 213 ? 4.429 -23.368 9.451 1 92.05 213 ALA B O 1
ATOM 4109 N N . GLN B 1 214 ? 5.334 -23.443 11.459 1 94.81 214 GLN B N 1
ATOM 4110 C CA . GLN B 1 214 ? 4.106 -23.899 12.103 1 94.81 214 GLN B CA 1
ATOM 4111 C C . GLN B 1 214 ? 3.014 -22.836 12.02 1 94.81 214 GLN B C 1
ATOM 4113 O O . GLN B 1 214 ? 1.849 -23.154 11.776 1 94.81 214 GLN B O 1
ATOM 4118 N N . ALA B 1 215 ? 3.425 -21.589 12.215 1 93.43 215 ALA B N 1
ATOM 4119 C CA . ALA B 1 215 ? 2.464 -20.493 12.11 1 93.43 215 ALA B CA 1
ATOM 4120 C C . ALA B 1 215 ? 1.857 -20.428 10.711 1 93.43 215 ALA B C 1
ATOM 4122 O O . ALA B 1 215 ? 0.657 -20.188 10.559 1 93.43 215 ALA B O 1
ATOM 4123 N N . TYR B 1 216 ? 2.695 -20.686 9.806 1 93.95 216 TYR B N 1
ATOM 4124 C CA . TYR B 1 216 ? 2.259 -20.7 8.414 1 93.95 216 TYR B CA 1
ATOM 4125 C C . TYR B 1 216 ? 1.187 -21.758 8.189 1 93.95 216 TYR B C 1
ATOM 4127 O O . TYR B 1 216 ? 0.106 -21.457 7.677 1 93.95 216 TYR B O 1
ATOM 4135 N N . LEU B 1 217 ? 1.44 -22.959 8.565 1 96.72 217 LEU B N 1
ATOM 4136 C CA . LEU B 1 217 ? 0.529 -24.08 8.361 1 96.72 217 LEU B CA 1
ATOM 4137 C C . LEU B 1 217 ? -0.761 -23.883 9.149 1 96.72 217 LEU B C 1
ATOM 4139 O O . LEU B 1 217 ? -1.855 -24.099 8.622 1 96.72 217 LEU B O 1
ATOM 4143 N N . ASP B 1 218 ? -0.685 -23.401 10.363 1 96.62 218 ASP B N 1
ATOM 4144 C CA . ASP B 1 218 ? -1.842 -23.224 11.234 1 96.62 218 ASP B CA 1
ATOM 4145 C C . ASP B 1 218 ? -2.778 -22.145 10.692 1 96.62 218 ASP B C 1
ATOM 4147 O O . ASP B 1 218 ? -3.996 -22.332 10.659 1 96.62 218 ASP B O 1
ATOM 4151 N N . ASN B 1 219 ? -2.204 -21.08 10.261 1 96.41 219 ASN B N 1
ATOM 4152 C CA . ASN B 1 219 ? -3.027 -19.973 9.786 1 96.41 219 ASN B CA 1
ATOM 4153 C C . ASN B 1 219 ? -3.711 -20.31 8.464 1 96.41 219 ASN B C 1
ATOM 4155 O O . ASN B 1 219 ? -4.893 -20.012 8.279 1 96.41 219 ASN B O 1
ATOM 4159 N N . PHE B 1 220 ? -3.041 -20.951 7.628 1 97.48 220 PHE B N 1
ATOM 4160 C CA . PHE B 1 220 ? -3.663 -21.34 6.368 1 97.48 220 PHE B CA 1
ATOM 4161 C C . PHE B 1 220 ? -4.757 -22.375 6.602 1 97.48 220 PHE B C 1
ATOM 4163 O O . PHE B 1 220 ? -5.841 -22.281 6.022 1 97.48 220 PHE B O 1
ATOM 4170 N N . ALA B 1 221 ? -4.444 -23.387 7.363 1 97.77 221 ALA B N 1
ATOM 4171 C CA . ALA B 1 221 ? -5.444 -24.416 7.642 1 97.77 221 ALA B CA 1
ATOM 4172 C C . ALA B 1 221 ? -6.707 -23.805 8.242 1 97.77 221 ALA B C 1
ATOM 4174 O O . ALA B 1 221 ? -7.821 -24.134 7.828 1 97.77 221 ALA B O 1
ATOM 4175 N N . LEU B 1 222 ? -6.534 -22.918 9.173 1 97.34 222 LEU B N 1
ATOM 4176 C CA . LEU B 1 222 ? -7.647 -22.233 9.821 1 97.34 222 LEU B CA 1
ATOM 4177 C C . LEU B 1 222 ? -8.469 -21.449 8.804 1 97.34 222 LEU B C 1
ATOM 4179 O O . LEU B 1 222 ? -9.699 -21.547 8.786 1 97.34 222 LEU B O 1
ATOM 4183 N N . LEU B 1 223 ? -7.834 -20.718 7.949 1 98.08 223 LEU B N 1
ATOM 4184 C CA . LEU B 1 223 ? -8.529 -19.84 7.014 1 98.08 223 LEU B CA 1
ATOM 4185 C C . LEU B 1 223 ? -9.199 -20.647 5.907 1 98.08 223 LEU B C 1
ATOM 4187 O O . LEU B 1 223 ? -10.263 -20.267 5.412 1 98.08 223 LEU B O 1
ATOM 4191 N N . VAL B 1 224 ? -8.538 -21.744 5.509 1 98.59 224 VAL B N 1
ATOM 4192 C CA . VAL B 1 224 ? -9.183 -22.638 4.553 1 98.59 224 VAL B CA 1
ATOM 4193 C C . VAL B 1 224 ? -10.495 -23.158 5.136 1 98.59 224 VAL B C 1
ATOM 4195 O O . VAL B 1 224 ? -11.539 -23.097 4.483 1 98.59 224 VAL B O 1
ATOM 4198 N N . GLN B 1 225 ? -10.47 -23.621 6.334 1 98.22 225 GLN B N 1
ATOM 4199 C CA . GLN B 1 225 ? -11.663 -24.135 6.998 1 98.22 225 GLN B CA 1
ATOM 4200 C C . GLN B 1 225 ? -12.733 -23.054 7.121 1 98.22 225 GLN B C 1
ATOM 4202 O O . GLN B 1 225 ? -13.902 -23.291 6.81 1 98.22 225 GLN B O 1
ATOM 4207 N N . ARG B 1 226 ? -12.349 -21.933 7.546 1 97.77 226 ARG B N 1
ATOM 4208 C CA . ARG B 1 226 ? -13.286 -20.823 7.695 1 97.77 226 ARG B CA 1
ATOM 4209 C C . ARG B 1 226 ? -13.945 -20.481 6.363 1 97.77 226 ARG B C 1
ATOM 4211 O O . ARG B 1 226 ? -15.15 -20.228 6.307 1 97.77 226 ARG B O 1
ATOM 4218 N N . THR B 1 227 ? -13.151 -20.427 5.358 1 98.42 227 THR B N 1
ATOM 4219 C CA . THR B 1 227 ? -13.651 -20.103 4.027 1 98.42 227 THR B CA 1
ATOM 4220 C C . THR B 1 227 ? -14.631 -21.168 3.543 1 98.42 227 THR B C 1
ATOM 4222 O O . THR B 1 227 ? -15.72 -20.846 3.064 1 98.42 227 THR B O 1
ATOM 4225 N N . LEU B 1 228 ? -14.293 -22.414 3.662 1 98.64 228 LEU B N 1
ATOM 4226 C CA . LEU B 1 228 ? -15.153 -23.503 3.214 1 98.64 228 LEU B CA 1
ATOM 4227 C C . LEU B 1 228 ? -16.429 -23.566 4.047 1 98.64 228 LEU B C 1
ATOM 4229 O O . LEU B 1 228 ? -17.515 -23.797 3.51 1 98.64 228 LEU B O 1
ATOM 4233 N N . ASP B 1 229 ? -16.34 -23.3 5.362 1 98.51 229 ASP B N 1
ATOM 4234 C CA . ASP B 1 229 ? -17.517 -23.233 6.223 1 98.51 229 ASP B CA 1
ATOM 4235 C C . ASP B 1 229 ? -18.475 -22.138 5.76 1 98.51 229 ASP B C 1
ATOM 4237 O O . ASP B 1 229 ? -19.687 -22.354 5.691 1 98.51 229 ASP B O 1
ATOM 4241 N N . ALA B 1 230 ? -17.883 -21.067 5.415 1 97.57 230 ALA B N 1
ATOM 4242 C CA . ALA B 1 230 ? -18.697 -19.938 4.972 1 97.57 230 ALA B CA 1
ATOM 4243 C C . ALA B 1 230 ? -19.43 -20.266 3.675 1 97.57 230 ALA B C 1
ATOM 4245 O O . ALA B 1 230 ? -20.533 -19.77 3.435 1 97.57 230 ALA B O 1
ATOM 4246 N N . LEU B 1 231 ? -18.851 -21.055 2.915 1 97.78 231 LEU B N 1
ATOM 4247 C CA . LEU B 1 231 ? -19.407 -21.383 1.607 1 97.78 231 LEU B CA 1
ATOM 4248 C C . LEU B 1 231 ? -20.286 -22.627 1.686 1 97.78 231 LEU B C 1
ATOM 4250 O O . LEU B 1 231 ? -20.967 -22.973 0.718 1 97.78 231 LEU B O 1
ATOM 4254 N N . GLY B 1 232 ? -20.246 -23.28 2.805 1 98.45 232 GLY B N 1
ATOM 4255 C CA . GLY B 1 232 ? -20.934 -24.557 2.904 1 98.45 232 GLY B CA 1
ATOM 4256 C C . GLY B 1 232 ? -20.36 -25.617 1.984 1 98.45 232 GLY B C 1
ATOM 4257 O O . GLY B 1 232 ? -21.105 -26.382 1.368 1 98.45 232 GLY B O 1
ATOM 4258 N N . ARG B 1 233 ? -19.131 -25.574 1.781 1 98.24 233 ARG B N 1
ATOM 4259 C CA . ARG B 1 233 ? -18.417 -26.512 0.921 1 98.24 233 ARG B CA 1
ATOM 4260 C C . ARG B 1 233 ? -17.372 -27.293 1.711 1 98.24 233 ARG B C 1
ATOM 4262 O O . ARG B 1 233 ? -17.103 -26.98 2.873 1 98.24 233 ARG B O 1
ATOM 4269 N N . SER B 1 234 ? -16.856 -28.312 1.08 1 97.94 234 SER B N 1
ATOM 4270 C CA . SER B 1 234 ? -15.81 -29.126 1.691 1 97.94 234 SER B CA 1
ATOM 4271 C C . SER B 1 234 ? -14.525 -29.08 0.871 1 97.94 234 SER B C 1
ATOM 4273 O O . SER B 1 234 ? -14.532 -28.641 -0.281 1 97.94 234 SER B O 1
ATOM 4275 N N . LEU B 1 235 ? -13.5 -29.519 1.503 1 97.71 235 LEU B N 1
ATOM 4276 C CA . LEU B 1 235 ? -12.191 -29.556 0.859 1 97.71 235 LEU B CA 1
ATOM 4277 C C . LEU B 1 235 ? -12.221 -30.441 -0.382 1 97.71 235 LEU B C 1
ATOM 4279 O O . LEU B 1 235 ? -11.509 -30.179 -1.354 1 97.71 235 LEU B O 1
ATOM 4283 N N . ALA B 1 236 ? -13.018 -31.475 -0.406 1 97.28 236 ALA B N 1
ATOM 4284 C CA . ALA B 1 236 ? -13.143 -32.395 -1.534 1 97.28 236 ALA B CA 1
ATOM 4285 C C . ALA B 1 236 ? -13.637 -31.668 -2.782 1 97.28 236 ALA B C 1
ATOM 4287 O O . ALA B 1 236 ? -13.38 -32.107 -3.906 1 97.28 236 ALA B O 1
ATOM 4288 N N . GLU B 1 237 ? -14.316 -30.593 -2.597 1 97.86 237 GLU B N 1
ATOM 4289 C CA . GLU B 1 237 ? -14.901 -29.847 -3.707 1 97.86 237 GLU B CA 1
ATOM 4290 C C . GLU B 1 237 ? -13.908 -28.842 -4.281 1 97.86 237 GLU B C 1
ATOM 4292 O O . GLU B 1 237 ? -14.162 -28.236 -5.325 1 97.86 237 GLU B O 1
ATOM 4297 N N . VAL B 1 238 ? -12.793 -28.674 -3.68 1 98.42 238 VAL B N 1
ATOM 4298 C CA . VAL B 1 238 ? -11.775 -27.743 -4.154 1 98.42 238 VAL B CA 1
ATOM 4299 C C . VAL B 1 238 ? -10.982 -28.379 -5.294 1 98.42 238 VAL B C 1
ATOM 4301 O O . VAL B 1 238 ? -10.381 -29.442 -5.123 1 98.42 238 VAL B O 1
ATOM 4304 N N . ARG B 1 239 ? -10.986 -27.758 -6.362 1 98.59 239 ARG B N 1
ATOM 4305 C CA . ARG B 1 239 ? -10.252 -28.267 -7.516 1 98.59 239 ARG B CA 1
ATOM 4306 C C . ARG B 1 239 ? -8.769 -27.924 -7.415 1 98.59 239 ARG B C 1
ATOM 4308 O O . ARG B 1 239 ? -7.912 -28.778 -7.655 1 98.59 239 ARG B O 1
ATOM 4315 N N . TYR B 1 240 ? -8.503 -26.629 -7.103 1 98.73 240 TYR B N 1
ATOM 4316 C CA . TYR B 1 240 ? -7.115 -26.2 -6.974 1 98.73 240 TYR B CA 1
ATOM 4317 C C . TYR B 1 240 ? -6.923 -25.339 -5.731 1 98.73 240 TYR B C 1
ATOM 4319 O O . TYR B 1 240 ? -7.8 -24.548 -5.375 1 98.73 240 TYR B O 1
ATOM 4327 N N . LEU B 1 241 ? -5.815 -25.556 -5.068 1 98.76 241 LEU B N 1
ATOM 4328 C CA . LEU B 1 241 ? -5.249 -24.633 -4.091 1 98.76 241 LEU B CA 1
ATOM 4329 C C . LEU B 1 241 ? -3.984 -23.977 -4.633 1 98.76 241 LEU B C 1
ATOM 4331 O O . LEU B 1 241 ? -2.956 -24.639 -4.793 1 98.76 241 LEU B O 1
ATOM 4335 N N . LEU B 1 242 ? -4.048 -22.695 -4.95 1 98.67 242 LEU B N 1
ATOM 4336 C CA . LEU B 1 242 ? -2.9 -21.951 -5.456 1 98.67 242 LEU B CA 1
ATOM 4337 C C . LEU B 1 242 ? -2.244 -21.14 -4.344 1 98.67 242 LEU B C 1
ATOM 4339 O O . LEU B 1 242 ? -2.921 -20.397 -3.63 1 98.67 242 LEU B O 1
ATOM 4343 N N . ILE B 1 243 ? -0.935 -21.284 -4.203 1 97.34 243 ILE B N 1
ATOM 4344 C CA . ILE B 1 243 ? -0.226 -20.685 -3.077 1 97.34 243 ILE B CA 1
ATOM 4345 C C . ILE B 1 243 ? 0.906 -19.8 -3.593 1 97.34 243 ILE B C 1
ATOM 4347 O O . ILE B 1 243 ? 1.474 -20.064 -4.656 1 97.34 243 ILE B O 1
ATOM 4351 N N . ASN B 1 244 ? 1.258 -18.717 -2.904 1 95.16 244 ASN B N 1
ATOM 4352 C CA . ASN B 1 244 ? 2.445 -17.955 -3.276 1 95.16 244 ASN B CA 1
ATOM 4353 C C . ASN B 1 244 ? 3.691 -18.836 -3.303 1 95.16 244 ASN B C 1
ATOM 4355 O O . ASN B 1 244 ? 3.871 -19.692 -2.436 1 95.16 244 ASN B O 1
ATOM 4359 N N . HIS B 1 245 ? 4.521 -18.606 -4.177 1 94.62 245 HIS B N 1
ATOM 4360 C CA . HIS B 1 245 ? 5.685 -19.449 -4.421 1 94.62 245 HIS B CA 1
ATOM 4361 C C . HIS B 1 245 ? 6.882 -18.989 -3.596 1 94.62 245 HIS B C 1
ATOM 4363 O O . HIS B 1 245 ? 7.982 -18.821 -4.129 1 94.62 245 HIS B O 1
ATOM 4369 N N . GLY B 1 246 ? 6.677 -18.856 -2.362 1 92.73 246 GLY B N 1
ATOM 4370 C CA . GLY B 1 246 ? 7.752 -18.451 -1.469 1 92.73 246 GLY B CA 1
ATOM 4371 C C . GLY B 1 246 ? 8.724 -19.573 -1.157 1 92.73 246 GLY B C 1
ATOM 4372 O O . GLY B 1 246 ? 9.939 -19.371 -1.175 1 92.73 246 GLY B O 1
ATOM 4373 N N . ASP B 1 247 ? 8.176 -20.77 -0.772 1 93.82 247 ASP B N 1
ATOM 4374 C CA . ASP B 1 247 ? 8.941 -21.942 -0.358 1 93.82 247 ASP B CA 1
ATOM 4375 C C . ASP B 1 247 ? 8.248 -23.231 -0.794 1 93.82 247 ASP B C 1
ATOM 4377 O O . ASP B 1 247 ? 7.147 -23.538 -0.33 1 93.82 247 ASP B O 1
ATOM 4381 N N . GLU B 1 248 ? 9.027 -23.925 -1.668 1 96.65 248 GLU B N 1
ATOM 4382 C CA . GLU B 1 248 ? 8.428 -25.135 -2.223 1 96.65 248 GLU B CA 1
ATOM 4383 C C . GLU B 1 248 ? 8.136 -26.158 -1.128 1 96.65 248 GLU B C 1
ATOM 4385 O O . GLU B 1 248 ? 7.116 -26.85 -1.174 1 96.65 248 GLU B O 1
ATOM 4390 N N . ASP B 1 249 ? 8.999 -26.277 -0.179 1 96.09 249 ASP B N 1
ATOM 4391 C CA . ASP B 1 249 ? 8.797 -27.235 0.903 1 96.09 249 ASP B CA 1
ATOM 4392 C C . ASP B 1 249 ? 7.579 -26.863 1.746 1 96.09 249 ASP B C 1
ATOM 4394 O O . ASP B 1 249 ? 6.807 -27.735 2.15 1 96.09 249 ASP B O 1
ATOM 4398 N N . MET B 1 250 ? 7.476 -25.634 1.993 1 95.2 250 MET B N 1
ATOM 4399 C CA . MET B 1 250 ? 6.295 -25.164 2.713 1 95.2 250 MET B CA 1
ATOM 4400 C C . MET B 1 250 ? 5.026 -25.437 1.913 1 95.2 250 MET B C 1
ATOM 4402 O O . MET B 1 250 ? 3.992 -25.789 2.483 1 95.2 250 MET B O 1
ATOM 4406 N N . HIS B 1 251 ? 5.066 -25.201 0.637 1 97.09 251 HIS B N 1
ATOM 4407 C CA . HIS B 1 251 ? 3.965 -25.521 -0.265 1 97.09 251 HIS B CA 1
ATOM 4408 C C . HIS B 1 251 ? 3.531 -26.975 -0.112 1 97.09 251 HIS B C 1
ATOM 4410 O O . HIS B 1 251 ? 2.35 -27.254 0.11 1 97.09 251 HIS B O 1
ATOM 4416 N N . ARG B 1 252 ? 4.469 -27.883 -0.182 1 97.65 252 ARG B N 1
ATOM 4417 C CA . ARG B 1 252 ? 4.188 -29.309 -0.051 1 97.65 252 ARG B CA 1
ATOM 4418 C C . ARG B 1 252 ? 3.659 -29.639 1.34 1 97.65 252 ARG B C 1
ATOM 4420 O O . ARG B 1 252 ? 2.755 -30.464 1.488 1 97.65 252 ARG B O 1
ATOM 4427 N N . SER B 1 253 ? 4.196 -28.977 2.373 1 97.77 253 SER B N 1
ATOM 4428 C CA . SER B 1 253 ? 3.746 -29.201 3.743 1 97.77 253 SER B CA 1
ATOM 4429 C C . SER B 1 253 ? 2.291 -28.78 3.923 1 97.77 253 SER B C 1
ATOM 4431 O O . SER B 1 253 ? 1.53 -29.445 4.628 1 97.77 253 SER B O 1
ATOM 4433 N N . LEU B 1 254 ? 1.961 -27.673 3.267 1 97.61 254 LEU B N 1
ATOM 4434 C CA . LEU B 1 254 ? 0.577 -27.22 3.363 1 97.61 254 LEU B CA 1
ATOM 4435 C C . LEU B 1 254 ? -0.366 -28.207 2.684 1 97.61 254 LEU B C 1
ATOM 4437 O O . LEU B 1 254 ? -1.429 -28.527 3.221 1 97.61 254 LEU B O 1
ATOM 4441 N N . LEU B 1 255 ? -0.025 -28.671 1.565 1 97.96 255 LEU B N 1
ATOM 4442 C CA . LEU B 1 255 ? -0.829 -29.681 0.885 1 97.96 255 LEU B CA 1
ATOM 4443 C C . LEU B 1 255 ? -1.003 -30.917 1.762 1 97.96 255 LEU B C 1
ATOM 4445 O O . LEU B 1 255 ? -2.115 -31.432 1.902 1 97.96 255 LEU B O 1
ATOM 4449 N N . ALA B 1 256 ? 0.047 -31.334 2.301 1 97.84 256 ALA B N 1
ATOM 4450 C CA . ALA B 1 256 ? 0.001 -32.5 3.18 1 97.84 256 ALA B CA 1
ATOM 4451 C C . ALA B 1 256 ? -0.911 -32.248 4.378 1 97.84 256 ALA B C 1
ATOM 4453 O O . ALA B 1 256 ? -1.722 -33.104 4.74 1 97.84 256 ALA B O 1
ATOM 4454 N N . ARG B 1 257 ? -0.744 -31.108 4.969 1 97.53 257 ARG B N 1
ATOM 4455 C CA . ARG B 1 257 ? -1.569 -30.723 6.11 1 97.53 257 ARG B CA 1
ATOM 4456 C C . ARG B 1 257 ? -3.051 -30.777 5.757 1 97.53 257 ARG B C 1
ATOM 4458 O O . ARG B 1 257 ? -3.882 -31.134 6.596 1 97.53 257 ARG B O 1
ATOM 4465 N N . LEU B 1 258 ? -3.421 -30.419 4.569 1 97.75 258 LEU B N 1
ATOM 4466 C CA . LEU B 1 258 ? -4.81 -30.346 4.13 1 97.75 258 LEU B CA 1
ATOM 4467 C C . LEU B 1 258 ? -5.229 -31.637 3.434 1 97.75 258 LEU B C 1
ATOM 4469 O O . LEU B 1 258 ? -6.348 -31.739 2.927 1 97.75 258 LEU B O 1
ATOM 4473 N N . ASP B 1 259 ? -4.311 -32.611 3.325 1 96.78 259 ASP B N 1
ATOM 4474 C CA . ASP B 1 259 ? -4.541 -33.881 2.642 1 96.78 259 ASP B CA 1
ATOM 4475 C C . ASP B 1 259 ? -4.94 -33.656 1.185 1 96.78 259 ASP B C 1
ATOM 4477 O O . ASP B 1 259 ? -5.937 -34.211 0.717 1 96.78 259 ASP B O 1
ATOM 4481 N N . LEU B 1 260 ? -4.236 -32.751 0.544 1 97.73 260 LEU B N 1
ATOM 4482 C CA . LEU B 1 260 ? -4.405 -32.5 -0.883 1 97.73 260 LEU B CA 1
ATOM 4483 C C . LEU B 1 260 ? -3.211 -33.025 -1.673 1 97.73 260 LEU B C 1
ATOM 4485 O O . LEU B 1 260 ? -2.066 -32.899 -1.233 1 97.73 260 LEU B O 1
ATOM 4489 N N . SER B 1 261 ? -3.482 -33.63 -2.806 1 97.31 261 SER B N 1
ATOM 4490 C CA . SER B 1 261 ? -2.411 -34.101 -3.678 1 97.31 261 SER B CA 1
ATOM 4491 C C . SER B 1 261 ? -1.792 -32.95 -4.464 1 97.31 261 SER B C 1
ATOM 4493 O O . SER B 1 261 ? -2.39 -31.878 -4.581 1 97.31 261 SER B O 1
ATOM 4495 N N . GLU B 1 262 ? -0.704 -33.111 -5.021 1 97.27 262 GLU B N 1
ATOM 4496 C CA . GLU B 1 262 ? 0.054 -32.089 -5.737 1 97.27 262 GLU B CA 1
ATOM 4497 C C . GLU B 1 262 ? -0.596 -31.757 -7.077 1 97.27 262 GLU B C 1
ATOM 4499 O O . GLU B 1 262 ? -0.288 -30.729 -7.684 1 97.27 262 GLU B O 1
ATOM 4504 N N . GLU B 1 263 ? -1.463 -32.657 -7.559 1 96.82 263 GLU B N 1
ATOM 4505 C CA . GLU B 1 263 ? -2.156 -32.389 -8.816 1 96.82 263 GLU B CA 1
ATOM 4506 C C . GLU B 1 263 ? -3.196 -31.286 -8.648 1 96.82 263 GLU B C 1
ATOM 4508 O O . GLU B 1 263 ? -3.722 -30.765 -9.634 1 96.82 263 GLU B O 1
ATOM 4513 N N . ARG B 1 264 ? -3.508 -30.881 -7.417 1 97.45 264 ARG B N 1
ATOM 4514 C CA . ARG B 1 264 ? -4.526 -29.883 -7.106 1 97.45 264 ARG B CA 1
ATOM 4515 C C . ARG B 1 264 ? -3.896 -28.513 -6.877 1 97.45 264 ARG B C 1
ATOM 4517 O O . ARG B 1 264 ? -4.467 -27.67 -6.181 1 97.45 264 ARG B O 1
ATOM 4524 N N . THR B 1 265 ? -2.637 -28.379 -7.342 1 98.33 265 THR B N 1
ATOM 4525 C CA . THR B 1 265 ? -1.966 -27.088 -7.246 1 98.33 265 THR B CA 1
ATOM 4526 C C . THR B 1 265 ? -1.079 -26.848 -8.465 1 98.33 265 THR B C 1
ATOM 4528 O O . THR B 1 265 ? -1.083 -27.641 -9.408 1 98.33 265 THR B O 1
ATOM 4531 N N . VAL B 1 266 ? -0.494 -25.681 -8.561 1 98.22 266 VAL B N 1
ATOM 4532 C CA . VAL B 1 266 ? 0.462 -25.326 -9.605 1 98.22 266 VAL B CA 1
ATOM 4533 C C . VAL B 1 266 ? 1.835 -25.075 -8.985 1 98.22 266 VAL B C 1
ATOM 4535 O O . VAL B 1 266 ? 1.959 -24.313 -8.023 1 98.22 266 VAL B O 1
ATOM 4538 N N . PHE B 1 267 ? 2.843 -25.761 -9.477 1 97.51 267 PHE B N 1
ATOM 4539 C CA . PHE B 1 267 ? 4.238 -25.53 -9.121 1 97.51 267 PHE B CA 1
ATOM 4540 C C . PHE B 1 267 ? 4.967 -24.796 -10.24 1 97.51 267 PHE B C 1
ATOM 4542 O O . PHE B 1 267 ? 5.026 -25.28 -11.372 1 97.51 267 PHE B O 1
ATOM 4549 N N . ASN B 1 268 ? 5.456 -23.612 -9.943 1 97.29 268 ASN B N 1
ATOM 4550 C CA . ASN B 1 268 ? 6.222 -22.857 -10.929 1 97.29 268 ASN B CA 1
ATOM 4551 C C . ASN B 1 268 ? 7.667 -22.655 -10.481 1 97.29 268 ASN B C 1
ATOM 4553 O O . ASN B 1 268 ? 8.422 -21.92 -11.119 1 97.29 268 ASN B O 1
ATOM 4557 N N . TYR B 1 269 ? 8.126 -23.318 -9.434 1 97.04 269 TYR B N 1
ATOM 4558 C CA . TYR B 1 269 ? 9.422 -23.089 -8.806 1 97.04 269 TYR B CA 1
ATOM 4559 C C . TYR B 1 269 ? 10.559 -23.392 -9.774 1 97.04 269 TYR B C 1
ATOM 4561 O O . TYR B 1 269 ? 11.635 -22.798 -9.683 1 97.04 269 TYR B O 1
ATOM 4569 N N . HIS B 1 270 ? 10.341 -24.257 -10.707 1 95.89 270 HIS B N 1
ATOM 4570 C CA . HIS B 1 270 ? 11.392 -24.697 -11.619 1 95.89 270 HIS B CA 1
ATOM 4571 C C . HIS B 1 270 ? 11.681 -23.638 -12.678 1 95.89 270 HIS B C 1
ATOM 4573 O O . HIS B 1 270 ? 12.684 -23.724 -13.39 1 95.89 270 HIS B O 1
ATOM 4579 N N . ARG B 1 271 ? 10.825 -22.639 -12.709 1 96.07 271 ARG B N 1
ATOM 4580 C CA . ARG B 1 271 ? 11.059 -21.677 -13.781 1 96.07 271 ARG B CA 1
ATOM 4581 C C . ARG B 1 271 ? 10.824 -20.25 -13.296 1 96.07 271 ARG B C 1
ATOM 4583 O O . ARG B 1 271 ? 11.17 -19.29 -13.987 1 96.07 271 ARG B O 1
ATOM 4590 N N . LEU B 1 272 ? 10.237 -20.211 -12.17 1 97.18 272 LEU B N 1
ATOM 4591 C CA . LEU B 1 272 ? 9.958 -18.892 -11.614 1 97.18 272 LEU B CA 1
ATOM 4592 C C . LEU B 1 272 ? 10.499 -18.775 -10.193 1 97.18 272 LEU B C 1
ATOM 4594 O O . LEU B 1 272 ? 10.685 -19.785 -9.51 1 97.18 272 LEU B O 1
ATOM 4598 N N . GLY B 1 273 ? 10.868 -17.679 -9.702 1 96.24 273 GLY B N 1
ATOM 4599 C CA . GLY B 1 273 ? 11.091 -17.358 -8.301 1 96.24 273 GLY B CA 1
ATOM 4600 C C . GLY B 1 273 ? 9.829 -16.919 -7.581 1 96.24 273 GLY B C 1
ATOM 4601 O O . GLY B 1 273 ? 8.72 -17.248 -8.006 1 96.24 273 GLY B O 1
ATOM 4602 N N . HIS B 1 274 ? 10.041 -16.391 -6.471 1 97.23 274 HIS B N 1
ATOM 4603 C CA . HIS B 1 274 ? 8.948 -15.756 -5.742 1 97.23 274 HIS B CA 1
ATOM 4604 C C . HIS B 1 274 ? 8.625 -14.382 -6.32 1 97.23 274 HIS B C 1
ATOM 4606 O O . HIS B 1 274 ? 9.359 -13.418 -6.088 1 97.23 274 HIS B O 1
ATOM 4612 N N . MET B 1 275 ? 7.513 -14.285 -6.992 1 97.65 275 MET B N 1
ATOM 4613 C CA . MET B 1 275 ? 7.148 -13.076 -7.725 1 97.65 275 MET B CA 1
ATOM 4614 C C . MET B 1 275 ? 6.246 -12.18 -6.883 1 97.65 275 MET B C 1
ATOM 4616 O O . MET B 1 275 ? 5.545 -11.32 -7.418 1 97.65 275 MET B O 1
ATOM 4620 N N . GLY B 1 276 ? 6.222 -12.451 -5.56 1 95.97 276 GLY B N 1
ATOM 4621 C CA . GLY B 1 276 ? 5.451 -11.614 -4.654 1 95.97 276 GLY B CA 1
ATOM 4622 C C . GLY B 1 276 ? 3.953 -11.805 -4.794 1 95.97 276 GLY B C 1
ATOM 4623 O O . GLY B 1 276 ? 3.46 -12.934 -4.768 1 95.97 276 GLY B O 1
ATOM 4624 N N . SER B 1 277 ? 3.206 -10.744 -4.9 1 96.41 277 SER B N 1
ATOM 4625 C CA . SER B 1 277 ? 1.747 -10.767 -4.908 1 96.41 277 SER B CA 1
ATOM 4626 C C . SER B 1 277 ? 1.21 -11.259 -6.248 1 96.41 277 SER B C 1
ATOM 4628 O O . SER B 1 277 ? 0.023 -11.569 -6.371 1 96.41 277 SER B O 1
ATOM 4630 N N . ALA B 1 278 ? 2.05 -11.437 -7.24 1 98.1 278 ALA B N 1
ATOM 4631 C CA . ALA B 1 278 ? 1.616 -11.881 -8.563 1 98.1 278 ALA B CA 1
ATOM 4632 C C . ALA B 1 278 ? 1.572 -13.404 -8.643 1 98.1 278 ALA B C 1
ATOM 4634 O O . ALA B 1 278 ? 1.006 -13.967 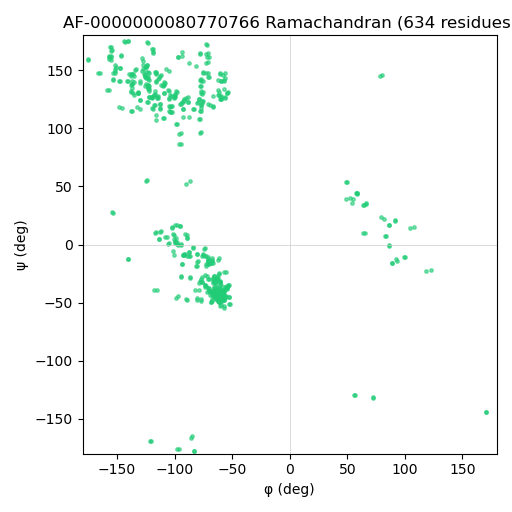-9.583 1 98.1 278 ALA B O 1
ATOM 4635 N N . ASP B 1 279 ? 2.088 -14.104 -7.677 1 98.35 279 ASP B N 1
ATOM 4636 C CA . ASP B 1 279 ? 2.313 -15.544 -7.763 1 98.35 279 ASP B CA 1
ATOM 4637 C C . ASP B 1 279 ? 1.015 -16.286 -8.072 1 98.35 279 ASP B C 1
ATOM 4639 O O . ASP B 1 279 ? 0.943 -17.044 -9.041 1 98.35 279 ASP B O 1
ATOM 4643 N N . THR B 1 280 ? 0.027 -16.056 -7.266 1 98.43 280 THR B N 1
ATOM 4644 C CA . THR B 1 280 ? -1.199 -16.834 -7.415 1 98.43 280 THR B CA 1
ATOM 4645 C C . THR B 1 280 ? -1.959 -16.41 -8.668 1 98.43 280 THR B C 1
ATOM 4647 O O . THR B 1 280 ? -2.661 -17.22 -9.278 1 98.43 280 THR B O 1
ATOM 4650 N N . LEU B 1 281 ? -1.82 -15.178 -9.13 1 98.63 281 LEU B N 1
ATOM 4651 C CA . LEU B 1 281 ? -2.434 -14.725 -10.374 1 98.63 281 LEU B CA 1
ATOM 4652 C C . LEU B 1 281 ? -1.759 -15.37 -11.579 1 98.63 281 LEU B C 1
ATOM 4654 O O . LEU B 1 281 ? -2.424 -15.709 -12.561 1 98.63 281 LEU B O 1
ATOM 4658 N N . ILE B 1 282 ? -0.438 -15.53 -11.466 1 98.73 282 ILE B N 1
ATOM 4659 C CA . ILE B 1 282 ? 0.306 -16.226 -12.51 1 98.73 282 ILE B CA 1
ATOM 4660 C C . ILE B 1 282 ? -0.2 -17.662 -12.634 1 98.73 282 ILE B C 1
ATOM 4662 O O . ILE B 1 282 ? -0.447 -18.147 -13.74 1 98.73 282 ILE B O 1
ATOM 4666 N N . ALA B 1 283 ? -0.35 -18.291 -11.49 1 98.56 283 ALA B N 1
ATOM 4667 C CA . ALA B 1 283 ? -0.832 -19.67 -11.487 1 98.56 283 ALA B CA 1
ATOM 4668 C C . ALA B 1 283 ? -2.241 -19.76 -12.067 1 98.56 283 ALA B C 1
ATOM 4670 O O . ALA B 1 283 ? -2.543 -20.672 -12.84 1 98.56 283 ALA B O 1
ATOM 4671 N N . LEU B 1 284 ? -3.058 -18.859 -11.667 1 98.11 284 LEU B N 1
ATOM 4672 C CA . LEU B 1 284 ? -4.435 -18.841 -12.148 1 98.11 284 LEU B CA 1
ATOM 4673 C C . LEU B 1 284 ? -4.481 -18.656 -13.661 1 98.11 284 LEU B C 1
ATOM 4675 O O . LEU B 1 284 ? -5.203 -19.372 -14.357 1 98.11 284 LEU B O 1
ATOM 4679 N N . GLU B 1 285 ? -3.781 -17.727 -14.175 1 98.1 285 GLU B N 1
ATOM 4680 C CA . GLU B 1 285 ? -3.697 -17.467 -15.609 1 98.1 285 GLU B CA 1
ATOM 4681 C C . GLU B 1 285 ? -3.188 -18.692 -16.364 1 98.1 285 GLU B C 1
ATOM 4683 O O . GLU B 1 285 ? -3.686 -19.013 -17.444 1 98.1 285 GLU B O 1
ATOM 4688 N N . GLN B 1 286 ? -2.196 -19.333 -15.822 1 97.95 286 GLN B N 1
ATOM 4689 C CA . GLN B 1 286 ? -1.624 -20.527 -16.434 1 97.95 286 GLN B CA 1
ATOM 4690 C C . GLN B 1 286 ? -2.669 -21.631 -16.57 1 97.95 286 GLN B C 1
ATOM 4692 O O . GLN B 1 286 ? -2.762 -22.28 -17.614 1 97.95 286 GLN B O 1
ATOM 4697 N N . LEU B 1 287 ? -3.406 -21.83 -15.495 1 98.09 287 LEU B N 1
ATOM 4698 C CA . LEU B 1 287 ? -4.424 -22.875 -15.525 1 98.09 287 LEU B CA 1
ATOM 4699 C C . LEU B 1 287 ? -5.436 -22.617 -16.636 1 98.09 287 LEU B C 1
ATOM 4701 O O . LEU B 1 287 ? -5.855 -23.547 -17.329 1 98.09 287 LEU B O 1
ATOM 4705 N N . GLU B 1 288 ? -5.817 -21.408 -16.763 1 96.24 288 GLU B N 1
ATOM 4706 C CA . GLU B 1 288 ? -6.774 -21.07 -17.812 1 96.24 288 GLU B CA 1
ATOM 4707 C C . GLU B 1 288 ? -6.152 -21.226 -19.197 1 96.24 288 GLU B C 1
ATOM 4709 O O . GLU B 1 288 ? -6.771 -21.792 -20.1 1 96.24 288 GLU B O 1
ATOM 4714 N N . ARG B 1 289 ? -4.988 -20.653 -19.379 1 95.55 289 ARG B N 1
ATOM 4715 C CA . ARG B 1 289 ? -4.285 -20.737 -20.655 1 95.55 289 ARG B CA 1
ATOM 4716 C C . ARG B 1 289 ? -4.1 -22.188 -21.084 1 95.55 289 ARG B C 1
ATOM 4718 O O . ARG B 1 289 ? -4.202 -22.509 -22.27 1 95.55 289 ARG B O 1
ATOM 4725 N N . GLU B 1 290 ? -3.864 -23.022 -20.144 1 97.21 290 GLU B N 1
ATOM 4726 C CA . GLU B 1 290 ? -3.611 -24.431 -20.428 1 97.21 290 GLU B CA 1
ATOM 4727 C C . GLU B 1 290 ? -4.91 -25.232 -20.444 1 97.21 290 GLU B C 1
ATOM 4729 O O . GLU B 1 290 ? -4.886 -26.463 -20.501 1 97.21 290 GLU B O 1
ATOM 4734 N N . GLN B 1 291 ? -6.098 -24.627 -20.326 1 97.07 291 GLN B N 1
ATOM 4735 C CA . GLN B 1 291 ? -7.42 -25.238 -20.414 1 97.07 291 GLN B CA 1
ATOM 4736 C C . GLN B 1 291 ? -7.589 -26.338 -19.37 1 97.07 291 GLN B C 1
ATOM 4738 O O . GLN B 1 291 ? -8.088 -27.422 -19.678 1 97.07 291 GLN B O 1
ATOM 4743 N N . GLN B 1 292 ? -7.156 -26.04 -18.203 1 97.54 292 GLN B N 1
ATOM 4744 C CA . GLN B 1 292 ? -7.222 -27.026 -17.129 1 97.54 292 GLN B CA 1
ATOM 4745 C C . GLN B 1 292 ? -8.404 -26.753 -16.204 1 97.54 292 GLN B C 1
ATOM 4747 O O . GLN B 1 292 ? -8.525 -27.372 -15.144 1 97.54 292 GLN B O 1
ATOM 4752 N N . LEU B 1 293 ? -9.177 -25.858 -16.615 1 97.63 293 LEU B N 1
ATOM 4753 C CA . LEU B 1 293 ? -10.308 -25.472 -15.778 1 97.63 293 LEU B CA 1
ATOM 4754 C C . LEU B 1 293 ? -11.629 -25.792 -16.468 1 97.63 293 LEU B C 1
ATOM 4756 O O . LEU B 1 293 ? -11.725 -25.728 -17.696 1 97.63 293 LEU B O 1
ATOM 4760 N N . GLN B 1 294 ? -12.677 -26.119 -15.68 1 97.06 294 GLN B N 1
ATOM 4761 C CA . GLN B 1 294 ? -14.06 -26.305 -16.107 1 97.06 294 GLN B CA 1
ATOM 4762 C C . GLN B 1 294 ? -15.007 -25.416 -15.306 1 97.06 294 GLN B C 1
ATOM 4764 O O . GLN B 1 294 ? -14.728 -25.083 -14.153 1 97.06 294 GLN B O 1
ATOM 4769 N N . ALA B 1 295 ? -16.087 -25.095 -15.947 1 96.24 295 ALA B N 1
ATOM 4770 C CA . ALA B 1 295 ? -17.081 -24.272 -15.264 1 96.24 295 ALA B CA 1
ATOM 4771 C C . ALA B 1 295 ? -17.492 -24.898 -13.934 1 96.24 295 ALA B C 1
ATOM 4773 O O . ALA B 1 295 ? -17.758 -26.1 -13.863 1 96.24 295 ALA B O 1
ATOM 4774 N N . GLY B 1 296 ? -17.467 -24.103 -12.861 1 96.84 296 GLY B N 1
ATOM 4775 C CA . GLY B 1 296 ? -17.882 -24.58 -11.551 1 96.84 296 GLY B CA 1
ATOM 4776 C C . GLY B 1 296 ? -16.715 -24.954 -10.656 1 96.84 296 GLY B C 1
ATOM 4777 O O . GLY B 1 296 ? -16.891 -25.162 -9.453 1 96.84 296 GLY B O 1
ATOM 4778 N N . ASP B 1 297 ? -15.52 -25.018 -11.252 1 98.17 297 ASP B N 1
ATOM 4779 C CA . ASP B 1 297 ? -14.352 -25.358 -10.445 1 98.17 297 ASP B CA 1
ATOM 4780 C C . ASP B 1 297 ? -14.152 -24.348 -9.318 1 98.17 297 ASP B C 1
ATOM 4782 O O . ASP B 1 297 ? -14.144 -23.138 -9.554 1 98.17 297 ASP B O 1
ATOM 4786 N N . LEU B 1 298 ? -14.046 -24.873 -8.107 1 98.52 298 LEU B N 1
ATOM 4787 C CA . LEU B 1 298 ? -13.707 -24.069 -6.938 1 98.52 298 LEU B CA 1
ATOM 4788 C C . LEU B 1 298 ? -12.195 -23.982 -6.758 1 98.52 298 LEU B C 1
ATOM 4790 O O . LEU B 1 298 ? -11.519 -25.008 -6.649 1 98.52 298 LEU B O 1
ATOM 4794 N N . ILE B 1 299 ? -11.685 -22.789 -6.739 1 98.65 299 ILE B N 1
ATOM 4795 C CA . ILE B 1 299 ? -10.253 -22.55 -6.601 1 98.65 299 ILE B CA 1
ATOM 4796 C C . ILE B 1 299 ? -9.99 -21.683 -5.372 1 98.65 299 ILE B C 1
ATOM 4798 O O . ILE B 1 299 ? -10.624 -20.641 -5.193 1 98.65 299 ILE B O 1
ATOM 4802 N N . LEU B 1 300 ? -9.115 -22.165 -4.521 1 98.84 300 LEU B N 1
ATOM 4803 C CA . LEU B 1 300 ? -8.665 -21.387 -3.372 1 98.84 300 LEU B CA 1
ATOM 4804 C C . LEU B 1 300 ? -7.301 -20.76 -3.64 1 98.84 300 LEU B C 1
ATOM 4806 O O . LEU B 1 300 ? -6.38 -21.439 -4.097 1 98.84 300 LEU B O 1
ATOM 4810 N N . LEU B 1 301 ? -7.206 -19.484 -3.448 1 98.55 301 LEU B N 1
ATOM 4811 C CA . LEU B 1 301 ? -5.949 -18.747 -3.517 1 98.55 301 LEU B CA 1
ATOM 4812 C C . LEU B 1 301 ? -5.421 -18.44 -2.119 1 98.55 301 LEU B C 1
ATOM 4814 O O . LEU B 1 301 ? -6.048 -17.692 -1.365 1 98.55 301 LEU B O 1
ATOM 4818 N N . ALA B 1 302 ? -4.296 -19.046 -1.816 1 98.43 302 ALA B N 1
ATOM 4819 C CA . ALA B 1 302 ? -3.652 -18.879 -0.516 1 98.43 302 ALA B CA 1
ATOM 4820 C C . ALA B 1 302 ? -2.447 -17.948 -0.616 1 98.43 302 ALA B C 1
ATOM 4822 O O . ALA B 1 302 ? -1.441 -18.29 -1.242 1 98.43 302 ALA B O 1
ATOM 4823 N N . SER B 1 303 ? -2.544 -16.816 0.01 1 97.18 303 SER B N 1
ATOM 4824 C CA . SER B 1 303 ? -1.454 -15.846 -0.029 1 97.18 303 SER B CA 1
ATOM 4825 C C . SER B 1 303 ? -1 -15.469 1.377 1 97.18 303 SER B C 1
ATOM 4827 O O . SER B 1 303 ? -1.822 -15.332 2.285 1 97.18 303 SER B O 1
ATOM 4829 N N . SER B 1 304 ? 0.277 -15.384 1.54 1 95.72 304 SER B N 1
ATOM 4830 C CA . SER B 1 304 ? 0.896 -14.926 2.779 1 95.72 304 SER B CA 1
ATOM 4831 C C . SER B 1 304 ? 1.895 -13.804 2.517 1 95.72 304 SER B C 1
ATOM 4833 O O . SER B 1 304 ? 2.374 -13.643 1.393 1 95.72 304 SER B O 1
ATOM 4835 N N . ALA B 1 305 ? 2.105 -12.987 3.519 1 92.59 305 ALA B N 1
ATOM 4836 C CA . ALA B 1 305 ? 2.963 -11.816 3.353 1 92.59 305 ALA B CA 1
ATOM 4837 C C . ALA B 1 305 ? 3.847 -11.606 4.579 1 92.59 305 ALA B C 1
ATOM 4839 O O . ALA B 1 305 ? 3.437 -11.898 5.705 1 92.59 305 ALA B O 1
ATOM 4840 N N . MET B 1 306 ? 5.073 -11.077 4.301 1 85.83 306 MET B N 1
ATOM 4841 C CA . MET B 1 306 ? 5.921 -10.594 5.387 1 85.83 306 MET B CA 1
ATOM 4842 C C . MET B 1 306 ? 5.214 -9.506 6.188 1 85.83 306 MET B C 1
ATOM 4844 O O . MET B 1 306 ? 4.483 -8.69 5.623 1 85.83 306 MET B O 1
ATOM 4848 N N . GLY B 1 307 ? 5.507 -9.414 7.788 1 74.84 307 GLY B N 1
ATOM 4849 C CA . GLY B 1 307 ? 4.627 -8.711 8.708 1 74.84 307 GLY B CA 1
ATOM 4850 C C . GLY B 1 307 ? 3.432 -9.54 9.141 1 74.84 307 GLY B C 1
ATOM 4851 O O . GLY B 1 307 ? 2.861 -9.305 10.208 1 74.84 307 GLY B O 1
ATOM 4852 N N . PHE B 1 308 ? 3.259 -10.669 9.152 1 88.95 308 PHE B N 1
ATOM 4853 C CA . PHE B 1 308 ? 2.778 -11.825 8.404 1 88.95 308 PHE B CA 1
ATOM 4854 C C . PHE B 1 308 ? 1.255 -11.875 8.405 1 88.95 308 PHE B C 1
ATOM 4856 O O . PHE B 1 308 ? 0.625 -11.762 9.459 1 88.95 308 PHE B O 1
ATOM 4863 N N . SER B 1 309 ? 0.791 -11.738 7.338 1 95.29 309 SER B N 1
ATOM 4864 C CA . SER B 1 309 ? -0.628 -11.878 7.029 1 95.29 309 SER B CA 1
ATOM 4865 C C . SER B 1 309 ? -0.884 -13.091 6.141 1 95.29 309 SER B C 1
ATOM 4867 O O . SER B 1 309 ? -0.011 -13.5 5.373 1 95.29 309 SER B O 1
ATOM 4869 N N . TRP B 1 310 ? -2.022 -13.695 6.389 1 97.13 310 TRP B N 1
ATOM 4870 C CA . TRP B 1 310 ? -2.475 -14.838 5.602 1 97.13 310 TRP B CA 1
ATOM 4871 C C . TRP B 1 310 ? -3.872 -14.594 5.042 1 97.13 310 TRP B C 1
ATOM 4873 O O . TRP B 1 310 ? -4.691 -13.919 5.67 1 97.13 310 TRP B O 1
ATOM 4883 N N . GLY B 1 311 ? -4.076 -15.094 3.881 1 97.48 311 GLY B N 1
ATOM 4884 C CA . GLY B 1 311 ? -5.391 -14.956 3.275 1 97.48 311 GLY B CA 1
ATOM 4885 C C . GLY B 1 311 ? -5.763 -16.126 2.384 1 97.48 311 GLY B C 1
ATOM 4886 O O . GLY B 1 311 ? -4.903 -16.703 1.715 1 97.48 311 GLY B O 1
ATOM 4887 N N . ILE B 1 312 ? -7.085 -16.536 2.471 1 98.63 312 ILE B N 1
ATOM 4888 C CA . ILE B 1 312 ? -7.7 -17.468 1.532 1 98.63 312 ILE B CA 1
ATOM 4889 C C . ILE B 1 312 ? -8.835 -16.773 0.784 1 98.63 312 ILE B C 1
ATOM 4891 O O . ILE B 1 312 ? -9.743 -16.212 1.403 1 98.63 312 ILE B O 1
ATOM 4895 N N . THR B 1 313 ? -8.688 -16.729 -0.496 1 98.09 313 THR B N 1
ATOM 4896 C CA . THR B 1 313 ? -9.765 -16.24 -1.35 1 98.09 313 THR B CA 1
ATOM 4897 C C . THR B 1 313 ? -10.29 -17.355 -2.25 1 98.09 313 THR B C 1
ATOM 4899 O O . THR B 1 313 ? -9.509 -18.066 -2.886 1 98.09 313 THR B O 1
ATOM 4902 N N . ALA B 1 314 ? -11.617 -17.551 -2.196 1 98.26 314 ALA B N 1
ATOM 4903 C CA . ALA B 1 314 ? -12.261 -18.576 -3.014 1 98.26 314 ALA B CA 1
ATOM 4904 C C . ALA B 1 314 ? -12.897 -17.965 -4.259 1 98.26 314 ALA B C 1
ATOM 4906 O O . ALA B 1 314 ? -13.681 -17.017 -4.161 1 98.26 314 ALA B O 1
ATOM 4907 N N . VAL B 1 315 ? -12.516 -18.537 -5.402 1 97.38 315 VAL B N 1
ATOM 4908 C CA . VAL B 1 315 ? -13.139 -18.126 -6.656 1 97.38 315 VAL B CA 1
ATOM 4909 C C . VAL B 1 315 ? -13.729 -19.344 -7.363 1 97.38 315 VAL B C 1
ATOM 4911 O O . VAL B 1 315 ? -13.309 -20.477 -7.116 1 97.38 315 VAL B O 1
ATOM 4914 N N . GLU B 1 316 ? -14.69 -19.105 -8.151 1 97.33 316 GLU B N 1
ATOM 4915 C CA . GLU B 1 316 ? -15.303 -20.13 -8.991 1 97.33 316 GLU B CA 1
ATOM 4916 C C . GLU B 1 316 ? -15.143 -19.798 -10.472 1 97.33 316 GLU B C 1
ATOM 4918 O O . GLU B 1 316 ? -15.445 -18.682 -10.9 1 97.33 316 GLU B O 1
ATOM 4923 N N . TYR B 1 317 ? -14.66 -20.752 -11.19 1 97.8 317 TYR B N 1
ATOM 4924 C CA . TYR B 1 317 ? -14.484 -20.574 -12.626 1 97.8 317 TYR B CA 1
ATOM 4925 C C . TYR B 1 317 ? -15.819 -20.667 -13.355 1 97.8 317 TYR B C 1
ATOM 4927 O O . TYR B 1 317 ? -16.572 -21.624 -13.165 1 97.8 317 TYR B O 1
ATOM 4935 N N . GLN 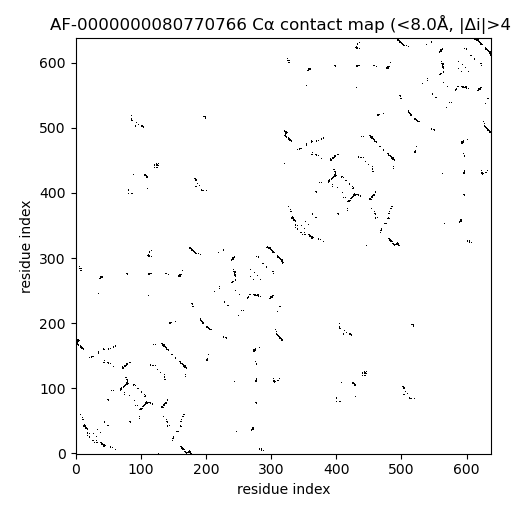B 1 318 ? -16.246 -19.646 -14.148 1 92.95 318 GLN B N 1
ATOM 4936 C CA . GLN B 1 318 ? -17.548 -19.597 -14.804 1 92.95 318 GLN B CA 1
ATOM 4937 C C . GLN B 1 318 ? -17.438 -19.987 -16.275 1 92.95 318 GLN B C 1
ATOM 4939 O O . GLN B 1 318 ? -18.43 -20.375 -16.896 1 92.95 318 GLN B O 1
ATOM 4944 N N . ALA B 1 319 ? -16.522 -20.171 -16.945 1 76.9 319 ALA B N 1
ATOM 4945 C CA . ALA B 1 319 ? -16.329 -20.508 -18.353 1 76.9 319 ALA B CA 1
ATOM 4946 C C . ALA B 1 319 ? -16.724 -19.341 -19.254 1 76.9 319 ALA B C 1
ATOM 4948 O O . ALA B 1 319 ? -17.689 -18.629 -18.971 1 76.9 319 ALA B O 1
#

Sequence (638 aa):
MPGIATPSICYPLGRVEARQLHQSSGAPLDEVLNITRCDGFPALGEGEQSWELAASAARDLLRREGIAPDQISHVIYAGTGCWDRPFWSPSAKIAQAIGIHGAHCFEVTNFCNAAWTAINLACDKLDSGRADLVLVVTADQLSRLVDRDSADSLSLFNFGDAAAAVLVKRGGERYRLLHSAMRTDPGWVDYYAGAWRDGKVRVERQPHRRGLAQAYLDNFALLVQRTLDALGRSLAEVRYLLINHGDEDMHRSLLARLDLSEERTVFNYHRLGHMGSADTLIALEQLEREQQLQAGDLILLASSAMGFSWGITAVEYQAMPGIATPSICYPLGRVEARQLHQSSGAPLDEVLNITRCDGFPALGEGEQSWELAASAARDLLRREGIAPDQISHVIYAGTGCWDRPFWSPSAKIAQAIGIHGAHCFEVTNFCNAAWTAINLACDKLDSGRADLVLVVTADQLSRLVDRDSADSLSLFNFGDAAAAVLVKRGGERYRLLHSAMRTDPGWVDYYAGAWRDGKVRVERQPHRRGLAQAYLDNFALLVQRTLDALGRSLAEVRYLLINHGDEDMHRSLLARLDLSEERTVFNYHRLGHMGSADTLIALEQLEREQQLQAGDLILLASSAMGFSWGITAVEYQA